Protein AF-A0A2T7NU16-F1 (afdb_monomer_lite)

Sequence (708 aa):
MSSKLFLSQDCEDGWYGNNCVETCGHCEGGNSTCDKINGSCPSCDGAFKPPLCKVNCDKGWYGHNCVETCGHCMGGNSSCDNINGSCPSCDGAFKPPLCKDNCDKGWYGHNCVERCGHCVGGNSTCDNINGSCLSCDGAFKPPLCKDSCEKGWYGDNCVETCGHCMGGNSSCDRINGSCPSCDGAFKPPLCKDKCDAGHYGKNCSLCGHCRQDTTCDPDNGTCLDGCSEGFKPGLCTECDARFYGENCDQTCGHCLVNTTCDPVNGTCPSGCSDGYRGNLCTEAMTSSSNKVPVGAIVGPVLAVIVAAVVVVIVFMWLRRRQREGGLPGLLRRKKESPQHEVTFSETMTNVSERRGNKPIVPVKPQTYPKAGDRQEVSDPHIYGNLREDAPTNSQLTSENTKSDDKNATTRKPLAIKAENKQIYENVDIKTSLSEKSGDSQPKKPSTKPNKEDIEVTDPTDEDEGNIYNTEDIYASYRSLGPSSILDDLQKSLLSSLASGKLGMEFADFRKDMQHPHEIGLKSENRNKNRFKALCAYDHSRVVLRRPKGDTNTDYINASYIKGCSREKAYIATQGPRSNTVDDLWWMVWQENATQIVMLTKLIEGGKDKCEEYWPSVGTTKTYGHVTVTALKADTRADFVVRHFVVQSKKGGDQRTVSQYHYLVWPDHGVPSTYSLVSFWRYVKARAQGAIPVVHCSLWIPSVKRLGN

Organism: Pomacea canaliculata (NCBI:txid400727)

Structure (mmCIF, N/CA/C/O backbone):
data_AF-A0A2T7NU16-F1
#
_entry.id   AF-A0A2T7NU16-F1
#
loop_
_atom_site.group_PDB
_atom_site.id
_atom_site.type_symbol
_atom_site.label_atom_id
_atom_site.label_alt_id
_atom_site.label_comp_id
_atom_site.label_asym_id
_atom_site.label_entity_id
_atom_site.label_seq_id
_atom_site.pdbx_PDB_ins_code
_atom_site.Cartn_x
_atom_site.Cartn_y
_atom_site.Cartn_z
_atom_site.occupancy
_atom_site.B_iso_or_equiv
_atom_site.auth_seq_id
_atom_site.auth_comp_id
_atom_site.auth_asym_id
_atom_site.auth_atom_id
_atom_site.pdbx_PDB_model_num
ATOM 1 N N . MET A 1 1 ? -47.214 47.736 72.300 1.00 39.28 1 MET A N 1
ATOM 2 C CA . MET A 1 1 ? -45.745 47.906 72.270 1.00 39.28 1 MET A CA 1
ATOM 3 C C . MET A 1 1 ? -45.119 46.551 72.579 1.00 39.28 1 MET A C 1
ATOM 5 O O . MET A 1 1 ? -45.502 45.974 73.582 1.00 39.28 1 MET A O 1
ATOM 9 N N . SER A 1 2 ? -44.258 45.965 71.747 1.00 38.94 2 SER A N 1
ATOM 10 C CA . SER A 1 2 ? -43.820 46.424 70.419 1.00 38.94 2 SER A CA 1
ATOM 11 C C . SER A 1 2 ? -43.463 45.241 69.522 1.00 38.94 2 SER A C 1
ATOM 13 O O . SER A 1 2 ? -42.609 44.437 69.882 1.00 38.94 2 SER A O 1
ATOM 15 N N . SER A 1 3 ? -44.044 45.194 68.323 1.00 38.34 3 SER A N 1
ATOM 16 C CA . SER A 1 3 ? -43.536 44.364 67.230 1.00 38.34 3 SER A CA 1
ATOM 17 C C . SER A 1 3 ? -42.247 45.007 66.717 1.00 38.34 3 SER A C 1
ATOM 19 O O . SER A 1 3 ? -42.298 45.937 65.914 1.00 38.34 3 SER A O 1
ATOM 21 N N . LYS A 1 4 ? -41.085 44.589 67.233 1.00 45.06 4 LYS A N 1
ATOM 22 C CA . LYS A 1 4 ? -39.804 45.039 66.676 1.00 45.06 4 LYS A CA 1
ATOM 23 C C . LYS A 1 4 ? -39.639 44.439 65.283 1.00 45.06 4 LYS A C 1
ATOM 25 O O . LYS A 1 4 ? -39.628 43.220 65.141 1.00 45.06 4 LYS A O 1
ATOM 30 N N . LEU A 1 5 ? -39.473 45.305 64.286 1.00 44.69 5 LEU A N 1
ATOM 31 C CA . LEU A 1 5 ? -38.928 44.909 62.996 1.00 44.69 5 LEU A CA 1
ATOM 32 C C . LEU A 1 5 ? -37.539 44.306 63.242 1.00 44.69 5 LEU A C 1
ATOM 34 O O . LEU A 1 5 ? -36.688 44.956 63.852 1.00 44.69 5 LEU A O 1
ATOM 38 N N . PHE A 1 6 ? -37.299 43.108 62.719 1.00 45.38 6 PHE A N 1
ATOM 39 C CA . PHE A 1 6 ? -35.978 42.811 62.186 1.00 45.38 6 PHE A CA 1
ATOM 40 C C . PHE A 1 6 ? -35.937 43.459 60.805 1.00 45.38 6 PHE A C 1
ATOM 42 O O . PHE A 1 6 ? -36.721 43.085 59.934 1.00 45.38 6 PHE A O 1
ATOM 49 N N . LEU A 1 7 ? -35.078 44.462 60.622 1.00 46.50 7 LEU A N 1
ATOM 50 C CA . LEU A 1 7 ? -34.711 44.877 59.274 1.00 46.50 7 LEU A CA 1
ATOM 51 C C . LEU A 1 7 ? -33.885 43.736 58.674 1.00 46.50 7 LEU A C 1
ATOM 53 O O . LEU A 1 7 ? -32.934 43.274 59.306 1.00 46.50 7 LEU A O 1
ATOM 57 N N . SER A 1 8 ? -34.220 43.312 57.458 1.00 50.41 8 SER A N 1
ATOM 58 C CA . SER A 1 8 ? -33.230 42.701 56.579 1.00 50.41 8 SER A CA 1
ATOM 59 C C . SER A 1 8 ? -32.193 43.779 56.277 1.00 50.41 8 SER A C 1
ATOM 61 O O . SER A 1 8 ? -32.482 44.748 55.578 1.00 50.41 8 SER A O 1
ATOM 63 N N . GLN A 1 9 ? -31.017 43.670 56.891 1.00 59.19 9 GLN A N 1
ATOM 64 C CA . GLN A 1 9 ? -29.901 44.545 56.568 1.00 59.19 9 GLN A CA 1
ATOM 65 C C . GLN A 1 9 ? -29.270 44.013 55.282 1.00 59.19 9 GLN A C 1
ATOM 67 O O . GLN A 1 9 ? -28.435 43.112 55.326 1.00 59.19 9 GLN A O 1
ATOM 72 N N . ASP A 1 10 ? -29.748 44.521 54.145 1.00 70.00 10 ASP A N 1
ATOM 73 C CA . ASP A 1 10 ? -29.241 44.144 52.827 1.00 70.00 10 ASP A CA 1
ATOM 74 C C . ASP A 1 10 ? -27.734 44.422 52.741 1.00 70.00 10 ASP A C 1
ATOM 76 O O . ASP A 1 10 ? -27.248 45.458 53.200 1.00 70.00 10 ASP A O 1
ATOM 80 N N . CYS A 1 11 ? -26.986 43.474 52.178 1.00 79.56 11 CYS A N 1
ATOM 81 C CA . CYS A 1 11 ? -25.530 43.543 52.168 1.00 79.56 11 CYS A CA 1
ATOM 82 C C . CYS A 1 11 ? -25.006 44.676 51.276 1.00 79.56 11 CYS A C 1
ATOM 84 O O . CYS A 1 11 ? -25.507 44.906 50.172 1.00 79.56 11 CYS A O 1
ATOM 86 N N . GLU A 1 12 ? -23.948 45.350 51.732 1.00 85.94 12 GLU A N 1
ATOM 87 C CA . GLU A 1 12 ? -23.259 46.394 50.967 1.00 85.94 12 GLU A CA 1
ATOM 88 C C . GLU A 1 12 ? -22.682 45.854 49.642 1.00 85.94 12 GLU A C 1
ATOM 90 O O . GLU A 1 12 ? -22.595 44.645 49.406 1.00 85.94 12 GLU A O 1
ATOM 95 N N . ASP A 1 13 ? -22.332 46.748 48.718 1.00 87.38 13 ASP A N 1
ATOM 96 C CA . ASP A 1 13 ? -21.844 46.349 47.396 1.00 87.38 13 ASP A CA 1
ATOM 97 C C . ASP A 1 13 ? -20.502 45.615 47.484 1.00 87.38 13 ASP A C 1
ATOM 99 O O . ASP A 1 13 ? -19.507 46.124 47.999 1.00 87.38 13 ASP A O 1
ATOM 103 N N . GLY A 1 14 ? -20.486 44.392 46.949 1.00 83.75 14 GLY A N 1
ATOM 104 C CA . GLY A 1 14 ? -19.368 43.462 47.064 1.00 83.75 14 GLY A CA 1
ATOM 105 C C . GLY A 1 14 ? -19.526 42.391 48.144 1.00 83.75 14 GLY A C 1
ATOM 106 O O . GLY A 1 14 ? -18.602 41.595 48.284 1.00 83.75 14 GLY A O 1
ATOM 107 N N . TRP A 1 15 ? -20.657 42.320 48.861 1.00 88.81 15 TRP A N 1
ATOM 108 C CA . TRP A 1 15 ? -20.907 41.323 49.914 1.00 88.81 15 TRP A CA 1
ATOM 109 C C . TRP A 1 15 ? -22.265 40.616 49.771 1.00 88.81 15 TRP A C 1
ATOM 111 O O . TRP A 1 15 ? -23.229 41.203 49.276 1.00 88.81 15 TRP A O 1
ATOM 121 N N . TYR A 1 16 ? -22.356 39.365 50.240 1.00 90.00 16 TYR A N 1
ATOM 122 C CA . TYR A 1 16 ? -23.588 38.566 50.232 1.00 90.00 16 TYR A CA 1
ATOM 123 C C . TYR A 1 16 ? -23.723 37.583 51.414 1.00 90.00 16 TYR A C 1
ATOM 125 O O . TYR A 1 16 ? -22.793 37.344 52.194 1.00 90.00 16 TYR A O 1
ATOM 133 N N . GLY A 1 17 ? -24.910 36.978 51.518 1.00 85.44 17 GLY A N 1
ATOM 134 C CA . GLY A 1 17 ? -25.239 35.889 52.439 1.00 85.44 17 GLY A CA 1
ATOM 135 C C . GLY A 1 17 ? -25.759 36.361 53.799 1.00 85.44 17 GLY A C 1
ATOM 136 O O . GLY A 1 17 ? -25.685 37.535 54.141 1.00 85.44 17 GLY A O 1
ATOM 137 N N . ASN A 1 18 ? -26.255 35.423 54.614 1.00 80.75 18 ASN A N 1
ATOM 138 C CA . ASN A 1 18 ? -27.030 35.691 55.844 1.00 80.75 18 ASN A CA 1
ATOM 139 C C . ASN A 1 18 ? -26.353 36.564 56.930 1.00 80.75 18 ASN A C 1
ATOM 141 O O . ASN A 1 18 ? -27.013 36.904 57.905 1.00 80.75 18 ASN A O 1
ATOM 145 N N . ASN A 1 19 ? -25.062 36.890 56.802 1.00 82.94 19 ASN A N 1
ATOM 146 C CA . ASN A 1 19 ? -24.341 37.837 57.668 1.00 82.94 19 ASN A CA 1
ATOM 147 C C . ASN A 1 19 ? -23.421 38.795 56.873 1.00 82.94 19 ASN A C 1
ATOM 149 O O . ASN A 1 19 ? -22.544 39.414 57.467 1.00 82.94 19 ASN A O 1
ATOM 153 N N . CYS A 1 20 ? -23.561 38.877 55.543 1.00 85.31 20 CYS A N 1
ATOM 154 C CA . CYS A 1 20 ? -22.734 39.710 54.658 1.00 85.31 20 CYS A CA 1
ATOM 155 C C . CYS A 1 20 ? -21.211 39.479 54.774 1.00 85.31 20 CYS A C 1
ATOM 157 O O . CYS A 1 20 ? -20.425 40.408 54.616 1.00 85.31 20 CYS A O 1
ATOM 159 N N . VAL A 1 21 ? -20.789 38.242 55.069 1.00 86.88 21 VAL A N 1
ATOM 160 C CA . VAL A 1 21 ? -19.371 37.865 55.263 1.00 86.88 21 VAL A CA 1
ATOM 161 C C . VAL A 1 21 ? -18.702 37.294 54.011 1.00 86.88 21 VAL A C 1
ATOM 163 O O . VAL A 1 21 ? -17.478 37.214 53.958 1.00 86.88 21 VAL A O 1
ATOM 166 N N . GLU A 1 22 ? -19.482 36.888 53.008 1.00 88.12 22 GLU A N 1
ATOM 167 C CA . GLU A 1 22 ? -18.955 36.398 51.736 1.00 88.12 22 GLU A CA 1
ATOM 168 C C . GLU A 1 22 ? -18.777 37.565 50.768 1.00 88.12 22 GLU A C 1
ATOM 170 O O . GLU A 1 22 ? -19.730 38.295 50.500 1.00 88.12 22 GLU A O 1
ATOM 175 N N . THR A 1 23 ? -17.581 37.728 50.201 1.00 90.81 23 THR A N 1
ATOM 176 C CA . THR A 1 23 ? -17.355 38.706 49.129 1.00 90.81 23 THR A CA 1
ATOM 177 C C . THR A 1 23 ? -17.947 38.219 47.810 1.00 90.81 23 THR A C 1
ATOM 179 O O . THR A 1 23 ? -17.937 37.023 47.528 1.00 90.81 23 THR A O 1
ATOM 182 N N . CYS A 1 24 ? -18.435 39.125 46.971 1.00 89.81 24 CYS A N 1
ATOM 183 C CA . CYS A 1 24 ? -18.860 38.833 45.602 1.00 89.81 24 CYS A CA 1
ATOM 184 C C . CYS A 1 24 ? -17.664 38.526 44.682 1.00 89.81 24 CYS A C 1
ATOM 186 O O . CYS A 1 24 ? -16.534 38.930 44.959 1.00 89.81 24 CYS A O 1
ATOM 188 N N . GLY A 1 25 ? -17.908 37.795 43.590 1.00 88.00 25 GLY A N 1
ATOM 189 C CA . GLY A 1 25 ? -16.918 37.606 42.527 1.00 88.00 25 GLY A CA 1
ATOM 190 C C . GLY A 1 25 ? -16.922 38.736 41.496 1.00 88.00 25 GLY A C 1
ATOM 191 O O . GLY A 1 25 ? -17.558 39.773 41.681 1.00 88.00 25 GLY A O 1
ATOM 192 N N . HIS A 1 26 ? -16.228 38.511 40.379 1.00 88.94 26 HIS A N 1
ATOM 193 C CA . HIS A 1 26 ? -16.108 39.464 39.273 1.00 88.94 26 HIS A CA 1
ATOM 194 C C . HIS A 1 26 ? -17.390 39.484 38.424 1.00 88.94 26 HIS A C 1
ATOM 196 O O . HIS A 1 26 ? -17.428 38.951 37.316 1.00 88.94 26 HIS A O 1
ATOM 202 N N . CYS A 1 27 ? -18.466 40.053 38.969 1.00 88.69 27 CYS A N 1
ATOM 203 C CA . CYS A 1 27 ? -19.704 40.268 38.226 1.00 88.69 27 CYS A CA 1
ATOM 204 C C . CYS A 1 27 ? -19.500 41.316 37.127 1.00 88.69 27 CYS A C 1
ATOM 206 O O . CYS A 1 27 ? -18.918 42.374 37.370 1.00 88.69 27 CYS A O 1
ATOM 208 N N . GLU A 1 28 ? -20.055 41.067 35.944 1.00 85.00 28 GLU A N 1
ATOM 209 C CA . GLU A 1 28 ? -20.203 42.095 34.915 1.00 85.00 28 GLU A CA 1
ATOM 210 C C . GLU A 1 28 ? -21.093 43.231 35.452 1.00 85.00 28 GLU A C 1
ATOM 212 O O . GLU A 1 28 ? -22.105 42.977 36.102 1.00 85.00 28 GLU A O 1
ATOM 217 N N . GLY A 1 29 ? -20.680 44.489 35.261 1.00 82.12 29 GLY A N 1
ATOM 218 C CA . GLY A 1 29 ? -21.290 45.646 35.937 1.00 82.12 29 GLY A CA 1
ATOM 219 C C . GLY A 1 29 ? -20.801 45.888 37.377 1.00 82.12 29 GLY A C 1
ATOM 220 O O . GLY A 1 29 ? -21.136 46.911 37.972 1.00 82.12 29 GLY A O 1
ATOM 221 N N . GLY A 1 30 ? -19.967 45.003 37.931 1.00 82.75 30 GLY A N 1
ATOM 222 C CA . GLY A 1 30 ? -19.287 45.180 39.215 1.00 82.75 30 GLY A CA 1
ATOM 223 C C . GLY A 1 30 ? -20.115 44.830 40.458 1.00 82.75 30 GLY A C 1
ATOM 224 O O . GLY A 1 30 ? -21.185 44.223 40.391 1.00 82.75 30 GLY A O 1
ATOM 225 N N . ASN A 1 31 ? -19.580 45.223 41.618 1.00 83.31 31 ASN A N 1
ATOM 226 C CA . ASN A 1 31 ? -19.977 44.802 42.971 1.00 83.31 31 ASN A CA 1
ATOM 227 C C . ASN A 1 31 ? -21.466 44.960 43.351 1.00 83.31 31 ASN A C 1
ATOM 229 O O . ASN A 1 31 ? -21.928 44.280 44.270 1.00 83.31 31 ASN A O 1
ATOM 233 N N . SER A 1 32 ? -22.205 45.841 42.677 1.00 82.81 32 SER A N 1
ATOM 234 C CA . SER A 1 32 ? -23.643 46.075 42.874 1.00 82.81 32 SER A CA 1
ATOM 235 C C . SER A 1 32 ? -24.542 45.084 42.122 1.00 82.81 32 SER A C 1
ATOM 237 O O . SER A 1 32 ? -25.715 44.939 42.457 1.00 82.81 32 SER A O 1
ATOM 239 N N . THR A 1 33 ? -23.998 44.373 41.129 1.00 85.75 33 THR A N 1
ATOM 240 C CA . THR A 1 33 ? -24.737 43.443 40.248 1.00 85.75 33 THR A CA 1
ATOM 241 C C . THR A 1 33 ? -24.805 42.015 40.825 1.00 85.75 33 THR A C 1
ATOM 243 O O . THR A 1 33 ? -25.446 41.127 40.270 1.00 85.75 33 THR A O 1
ATOM 246 N N . CYS A 1 34 ? -24.148 41.796 41.964 1.00 87.94 34 CYS A N 1
ATOM 247 C CA . CYS A 1 34 ? -24.109 40.549 42.722 1.00 87.94 34 CYS A CA 1
ATOM 248 C C . CYS A 1 34 ? -25.393 40.321 43.540 1.00 87.94 34 CYS A C 1
ATOM 250 O O . CYS A 1 34 ? -25.827 41.203 44.285 1.00 87.94 34 CYS A O 1
ATOM 252 N N . ASP A 1 35 ? -25.966 39.117 43.468 1.00 89.19 35 ASP A N 1
ATOM 253 C CA . ASP A 1 35 ? -27.093 38.701 44.307 1.00 89.19 35 ASP A CA 1
ATOM 254 C C . ASP A 1 35 ? -26.702 38.704 45.800 1.00 89.19 35 ASP A C 1
ATOM 256 O O . ASP A 1 35 ? -25.844 37.940 46.243 1.00 89.19 35 ASP A O 1
ATOM 260 N N . LYS A 1 36 ? -27.367 39.549 46.596 1.00 87.25 36 LYS A N 1
ATOM 261 C CA . LYS A 1 36 ? -27.067 39.760 48.025 1.00 87.25 36 LYS A CA 1
ATOM 262 C C . LYS A 1 36 ? -27.348 38.545 48.918 1.00 87.25 36 LYS A C 1
ATOM 264 O O . LYS A 1 36 ? -26.870 38.501 50.050 1.00 87.25 36 LYS A O 1
ATOM 269 N N . ILE A 1 37 ? -28.113 37.563 48.446 1.00 85.06 37 ILE A N 1
ATOM 270 C CA . ILE A 1 37 ? -28.526 36.381 49.213 1.00 85.06 37 ILE A CA 1
ATOM 271 C C . ILE A 1 37 ? -27.597 35.200 48.912 1.00 85.06 37 ILE A C 1
ATOM 273 O O . ILE A 1 37 ? -27.141 34.529 49.839 1.00 85.06 37 ILE A O 1
ATOM 277 N N . ASN A 1 38 ? -27.313 34.937 47.633 1.00 87.50 38 ASN A N 1
ATOM 278 C CA . ASN A 1 38 ? -26.587 33.740 47.187 1.00 87.50 38 ASN A CA 1
ATOM 279 C C . ASN A 1 38 ? -25.243 34.012 46.482 1.00 87.50 38 ASN A C 1
ATOM 281 O O . ASN A 1 38 ? -24.486 33.065 46.265 1.00 87.50 38 ASN A O 1
ATOM 285 N N . GLY A 1 39 ? -24.924 35.269 46.161 1.00 87.19 39 GLY A N 1
ATOM 286 C CA . GLY A 1 39 ? -23.639 35.672 45.584 1.00 87.19 39 GLY A CA 1
ATOM 287 C C . GLY A 1 39 ? -23.481 35.443 44.085 1.00 87.19 39 GLY A C 1
ATOM 288 O O . GLY A 1 39 ? -22.377 35.609 43.564 1.00 87.19 39 GLY A O 1
ATOM 289 N N . SER A 1 40 ? -24.543 35.032 43.390 1.00 90.69 40 SER A N 1
ATOM 290 C CA . SER A 1 40 ? -24.506 34.833 41.941 1.00 90.69 40 SER A CA 1
ATOM 291 C C . SER A 1 40 ? -24.467 36.164 41.201 1.00 90.69 40 SER A C 1
ATOM 293 O O . SER A 1 40 ? -25.216 37.091 41.510 1.00 90.69 40 SER A O 1
ATOM 295 N N . CYS A 1 41 ? -23.641 36.225 40.168 1.00 89.62 41 CYS A N 1
ATOM 296 C CA . CYS A 1 41 ? -23.695 37.256 39.149 1.00 89.62 41 CYS A CA 1
ATOM 297 C C . CYS A 1 41 ? -24.606 36.777 37.999 1.00 89.62 41 CYS A C 1
ATOM 299 O O . CYS A 1 41 ? -24.553 35.598 37.638 1.00 89.62 41 CYS A O 1
ATOM 301 N N . PRO A 1 42 ? -25.387 37.661 37.352 1.00 86.69 42 PRO A N 1
ATOM 302 C CA . PRO A 1 42 ? -26.080 37.346 36.098 1.00 86.69 42 PRO A CA 1
ATOM 303 C C . PRO A 1 42 ? -25.120 36.982 34.952 1.00 86.69 42 PRO A C 1
ATOM 305 O O . PRO A 1 42 ? -25.496 36.251 34.040 1.00 86.69 42 PRO A O 1
ATOM 308 N N . SER A 1 43 ? -23.896 37.515 35.003 1.00 85.50 43 SER A N 1
ATOM 309 C CA . SER A 1 43 ? -22.808 37.307 34.047 1.00 85.50 43 SER A CA 1
ATOM 310 C C . SER A 1 43 ? -21.469 37.653 34.713 1.00 85.50 43 SER A C 1
ATOM 312 O O . SER A 1 43 ? -21.428 38.504 35.609 1.00 85.50 43 SER A O 1
ATOM 314 N N . CYS A 1 44 ? -20.384 36.997 34.303 1.00 87.25 44 CYS A N 1
ATOM 315 C CA . CYS A 1 44 ? -19.029 37.269 34.777 1.00 87.25 44 CYS A CA 1
ATOM 316 C C . CYS A 1 44 ? -18.287 38.241 33.856 1.00 87.25 44 CYS A C 1
ATOM 318 O O . CYS A 1 44 ? -18.257 38.045 32.642 1.00 87.25 44 CYS A O 1
ATOM 320 N N . ASP A 1 45 ? -17.605 39.223 34.444 1.00 82.88 45 ASP A N 1
ATOM 321 C CA . ASP A 1 45 ? -16.585 39.989 33.730 1.00 82.88 45 ASP A CA 1
ATOM 322 C C . ASP A 1 45 ? -15.365 39.094 33.440 1.00 82.88 45 ASP A C 1
ATOM 324 O O . ASP A 1 45 ? -15.016 38.212 34.230 1.00 82.88 45 ASP A O 1
ATOM 328 N N . GLY A 1 46 ? -14.709 39.320 32.302 1.00 80.12 46 GLY A N 1
ATOM 329 C CA . GLY A 1 46 ? -13.486 38.630 31.897 1.00 80.12 46 GLY A CA 1
ATOM 330 C C . GLY A 1 46 ? -13.524 37.096 32.002 1.00 80.12 46 GLY A C 1
ATOM 331 O O . GLY A 1 46 ? -14.457 36.432 31.556 1.00 80.12 46 GLY A O 1
ATOM 332 N N . ALA A 1 47 ? -12.447 36.537 32.558 1.00 83.25 47 ALA A N 1
ATOM 333 C CA . ALA A 1 47 ? -12.097 35.114 32.527 1.00 83.25 47 ALA A CA 1
ATOM 334 C C . ALA A 1 47 ? -12.648 34.288 33.704 1.00 83.25 47 ALA A C 1
ATOM 336 O O . ALA A 1 47 ? -11.945 33.405 34.211 1.00 83.25 47 ALA A O 1
ATOM 337 N N . PHE A 1 48 ? -13.847 34.603 34.200 1.00 87.44 48 PHE A N 1
ATOM 338 C CA . PHE A 1 48 ? -14.402 33.999 35.415 1.00 87.44 48 PHE A CA 1
ATOM 339 C C . PHE A 1 48 ? -15.640 33.134 35.151 1.00 87.44 48 PHE A C 1
ATOM 341 O O . PHE A 1 48 ? -16.416 33.358 34.223 1.00 87.44 48 PHE A O 1
ATOM 348 N N . LYS A 1 49 ? -15.804 32.104 35.987 1.00 86.44 49 LYS A N 1
ATOM 349 C CA . LYS A 1 49 ? -16.778 31.025 35.812 1.00 86.44 49 LYS A CA 1
ATOM 350 C C . LYS A 1 49 ? -18.099 31.295 36.561 1.00 86.44 49 LYS A C 1
ATOM 352 O O . LYS A 1 49 ? -18.065 31.513 37.780 1.00 86.44 49 LYS A O 1
ATOM 357 N N . PRO A 1 50 ? -19.263 31.210 35.886 1.00 86.94 50 PRO A N 1
ATOM 358 C CA . PRO A 1 50 ? -20.577 31.292 36.528 1.00 86.94 50 PRO A CA 1
ATOM 359 C C . PRO A 1 50 ? -20.839 30.181 37.564 1.00 86.94 50 PRO A C 1
ATOM 361 O O . PRO A 1 50 ? -20.245 29.102 37.477 1.00 86.94 50 PRO A O 1
ATOM 364 N N . PRO A 1 51 ? -21.766 30.388 38.521 1.00 88.00 51 PRO A N 1
ATOM 365 C CA . PRO A 1 51 ? -22.560 31.606 38.721 1.00 88.00 51 PRO A CA 1
ATOM 366 C C . PRO A 1 51 ? -21.880 32.652 39.620 1.00 88.00 51 PRO A C 1
ATOM 368 O O . PRO A 1 51 ? -22.278 33.806 39.601 1.00 88.00 51 PRO A O 1
ATOM 371 N N . LEU A 1 52 ? -20.866 32.277 40.411 1.00 88.75 52 LEU A N 1
ATOM 372 C CA . LEU A 1 52 ? -20.292 33.156 41.445 1.00 88.75 52 LEU A CA 1
ATOM 373 C C . LEU A 1 52 ? -19.140 34.051 40.958 1.00 88.75 52 LEU A C 1
ATOM 375 O O . LEU A 1 52 ? -18.708 34.923 41.703 1.00 88.75 52 LEU A O 1
ATOM 379 N N . CYS A 1 53 ? -18.567 33.798 39.775 1.00 89.75 53 CYS A N 1
ATOM 380 C CA . CYS A 1 53 ? -17.450 34.565 39.194 1.00 89.75 53 CYS A CA 1
ATOM 381 C C . CYS A 1 53 ? -16.210 34.717 40.114 1.00 89.75 53 CYS A C 1
ATOM 383 O O . CYS A 1 53 ? -15.425 35.660 39.993 1.00 89.75 53 CYS A O 1
ATOM 385 N N . LYS A 1 54 ? -16.029 33.770 41.049 1.00 87.44 54 LYS A N 1
ATOM 386 C CA . LYS A 1 54 ? -14.903 33.689 42.005 1.00 87.44 54 LYS A CA 1
ATOM 387 C C . LYS A 1 54 ? -13.706 32.878 41.491 1.00 87.44 54 LYS A C 1
ATOM 389 O O . LYS A 1 54 ? -12.629 32.955 42.071 1.00 87.44 54 LYS A O 1
ATOM 394 N N . VAL A 1 55 ? -13.894 32.067 40.449 1.00 87.88 55 VAL A N 1
ATOM 395 C CA . VAL A 1 55 ? -12.899 31.106 39.942 1.00 87.88 55 VAL A CA 1
ATOM 396 C C . VAL A 1 55 ? -12.661 31.371 38.462 1.00 87.88 55 VAL A C 1
ATOM 398 O O . VAL A 1 55 ? -13.622 31.595 37.728 1.00 87.88 55 VAL A O 1
ATOM 401 N N . ASN A 1 56 ? -11.401 31.358 38.028 1.00 86.50 56 ASN A N 1
ATOM 402 C CA . ASN A 1 56 ? -11.043 31.510 36.619 1.00 86.50 56 ASN A CA 1
ATOM 403 C C . ASN A 1 56 ? -11.527 30.329 35.755 1.00 86.50 56 ASN A C 1
ATOM 405 O O . ASN A 1 56 ? -11.864 29.262 36.272 1.00 86.50 56 ASN A O 1
ATOM 409 N N . CYS A 1 57 ? -11.505 30.500 34.434 1.00 88.19 57 CYS A N 1
ATOM 410 C CA . CYS A 1 57 ? -11.804 29.431 33.483 1.00 88.19 57 CYS A CA 1
ATOM 411 C C . CYS A 1 57 ? -10.924 28.183 33.674 1.00 88.19 57 CYS A C 1
ATOM 413 O O . CYS A 1 57 ? -9.720 28.275 33.934 1.00 88.19 57 CYS A O 1
ATOM 415 N N . ASP A 1 58 ? -11.537 27.007 33.509 1.00 88.44 58 ASP A N 1
ATOM 416 C CA . ASP A 1 58 ? -10.833 25.724 33.516 1.00 88.44 58 ASP A CA 1
ATOM 417 C C . ASP A 1 58 ? -9.854 25.630 32.334 1.00 88.44 58 ASP A C 1
ATOM 419 O O . ASP A 1 58 ? -10.081 26.197 31.266 1.00 88.44 58 ASP A O 1
ATOM 423 N N . LYS A 1 59 ? -8.766 24.866 32.490 1.00 86.44 59 LYS A N 1
ATOM 424 C CA . LYS A 1 59 ? -7.721 24.726 31.458 1.00 86.44 59 LYS A CA 1
ATOM 425 C C . LYS A 1 59 ? -8.304 24.287 30.107 1.00 86.44 59 LYS A C 1
ATOM 427 O O . LYS A 1 59 ? -8.872 23.201 29.996 1.00 86.44 59 LYS A O 1
ATOM 432 N N . GLY A 1 60 ? -8.095 25.104 29.076 1.00 85.00 60 GLY A N 1
ATOM 433 C CA . GLY A 1 60 ? -8.655 24.910 27.736 1.00 85.00 60 GLY A CA 1
ATOM 434 C C . GLY A 1 60 ? -9.915 25.722 27.438 1.00 85.00 60 GLY A C 1
ATOM 435 O O . GLY A 1 60 ? -10.416 25.617 26.321 1.00 85.00 60 GLY A O 1
ATOM 436 N N . TRP A 1 61 ? -10.393 26.526 28.387 1.00 89.06 61 TRP A N 1
ATOM 437 C CA . TRP A 1 61 ? -11.492 27.474 28.218 1.00 89.06 61 TRP A CA 1
ATOM 438 C C . TRP A 1 61 ? -11.011 28.900 28.494 1.00 89.06 61 TRP A C 1
ATOM 440 O O . TRP A 1 61 ? -10.128 29.106 29.331 1.00 89.06 61 TRP A O 1
ATOM 450 N N . TYR A 1 62 ? -11.589 29.877 27.802 1.00 89.69 62 TYR A N 1
ATOM 451 C CA . TYR A 1 62 ? -11.246 31.288 27.945 1.00 89.69 62 TYR A CA 1
ATOM 452 C C . TYR A 1 62 ? -12.450 32.214 27.736 1.00 89.69 62 TYR A C 1
ATOM 454 O O . TYR A 1 62 ? -13.533 31.784 27.327 1.00 89.69 62 TYR A O 1
ATOM 462 N N . GLY A 1 63 ? -12.230 33.504 27.991 1.00 84.94 63 GLY A N 1
ATOM 463 C CA . GLY A 1 63 ? -13.161 34.571 27.641 1.00 84.94 63 GLY A CA 1
ATOM 464 C C . GLY A 1 63 ? -14.389 34.660 28.546 1.00 84.94 63 GLY A C 1
ATOM 465 O O . GLY A 1 63 ? -14.485 33.999 29.581 1.00 84.94 63 GLY A O 1
ATOM 466 N N . HIS A 1 64 ? -15.324 35.515 28.130 1.00 85.06 64 HIS A N 1
ATOM 467 C CA . HIS A 1 64 ? -16.543 35.861 28.866 1.00 85.06 64 HIS A CA 1
ATOM 468 C C . HIS A 1 64 ? -17.340 34.616 29.269 1.00 85.06 64 HIS A C 1
ATOM 470 O O . HIS A 1 64 ? -17.627 33.755 28.435 1.00 85.06 64 HIS A O 1
ATOM 476 N N . ASN A 1 65 ? -17.660 34.502 30.561 1.00 84.44 65 ASN A N 1
ATOM 477 C CA . ASN A 1 65 ? -18.327 33.339 31.164 1.00 84.44 65 ASN A CA 1
ATOM 478 C C . ASN A 1 65 ? -17.664 31.968 30.868 1.00 84.44 65 ASN A C 1
ATOM 480 O O . ASN A 1 65 ? -18.282 30.924 31.091 1.00 84.44 65 ASN A O 1
ATOM 484 N N . CYS A 1 66 ? -16.410 31.954 30.398 1.00 86.62 66 CYS A N 1
ATOM 485 C CA . CYS A 1 66 ? -15.638 30.770 30.015 1.00 86.62 66 CYS A CA 1
ATOM 486 C C . CYS A 1 66 ? -16.273 29.900 28.913 1.00 86.62 66 CYS A C 1
ATOM 488 O O . CYS A 1 66 ? -16.140 28.676 28.950 1.00 86.62 66 CYS A O 1
ATOM 490 N N . VAL A 1 67 ? -16.979 30.504 27.948 1.00 87.81 67 VAL A N 1
ATOM 491 C CA . VAL A 1 67 ? -17.690 29.755 26.888 1.00 87.81 67 VAL A CA 1
ATOM 492 C C . VAL A 1 67 ? -16.821 29.382 25.682 1.00 87.81 67 VAL A C 1
ATOM 494 O O . VAL A 1 67 ? -17.170 28.459 24.947 1.00 87.81 67 VAL A O 1
ATOM 497 N N . GLU A 1 68 ? -15.693 30.064 25.469 1.00 88.25 68 GLU A N 1
ATOM 498 C CA . GLU A 1 68 ? -14.799 29.810 24.335 1.00 88.25 68 GLU A CA 1
ATOM 499 C C . GLU A 1 68 ? -13.766 28.727 24.659 1.00 88.25 68 GLU A C 1
ATOM 501 O O . GLU A 1 68 ? -13.124 28.754 25.707 1.00 88.25 68 GLU A O 1
ATOM 506 N N . THR A 1 69 ? -13.541 27.792 23.733 1.00 91.19 69 THR A N 1
ATOM 507 C CA . THR A 1 69 ? -12.478 26.781 23.858 1.00 91.19 69 THR A CA 1
ATOM 508 C C . THR A 1 69 ? -11.184 27.256 23.207 1.00 91.19 69 THR A C 1
ATOM 510 O O . THR A 1 69 ? -11.205 27.758 22.081 1.00 91.19 69 THR A O 1
ATOM 513 N N . CYS A 1 70 ? -10.051 27.034 23.866 1.00 90.56 70 CYS A N 1
ATOM 514 C CA . CYS A 1 70 ? -8.713 27.281 23.327 1.00 90.56 70 CYS A CA 1
ATOM 515 C C . CYS A 1 70 ? -8.431 26.475 22.048 1.00 90.56 70 CYS A C 1
ATOM 517 O O . CYS A 1 70 ? -8.916 25.352 21.900 1.00 90.56 70 CYS A O 1
ATOM 519 N N . GLY A 1 71 ? -7.627 27.039 21.141 1.00 88.94 71 GLY A N 1
ATOM 520 C CA . GLY A 1 71 ? -7.170 26.349 19.933 1.00 88.94 71 GLY A CA 1
ATOM 521 C C . GLY A 1 71 ? -5.975 25.420 20.169 1.00 88.94 71 GLY A C 1
ATOM 522 O O . GLY A 1 71 ? -5.637 25.057 21.299 1.00 88.94 71 GLY A O 1
ATOM 523 N N . HIS A 1 72 ? -5.312 25.041 19.077 1.00 89.56 72 HIS A N 1
ATOM 524 C CA . HIS A 1 72 ? -4.194 24.097 19.052 1.00 89.56 72 HIS A CA 1
ATOM 525 C C . HIS A 1 72 ? -2.868 24.735 19.509 1.00 89.56 72 HIS A C 1
ATOM 527 O O . HIS A 1 72 ? -1.895 24.817 18.757 1.00 89.56 72 HIS A O 1
ATOM 533 N N . CYS A 1 73 ? -2.825 25.194 20.762 1.00 90.31 73 CYS A N 1
ATOM 534 C CA . CYS A 1 73 ? -1.601 25.688 21.384 1.00 90.31 73 CYS A CA 1
ATOM 535 C C . CYS A 1 73 ? -0.544 24.578 21.490 1.00 90.31 73 CYS A C 1
ATOM 537 O O . CYS A 1 73 ? -0.839 23.454 21.909 1.00 90.31 73 CYS A O 1
ATOM 539 N N . MET A 1 74 ? 0.714 24.917 21.219 1.00 83.19 74 MET A N 1
ATOM 540 C CA . MET A 1 74 ? 1.862 24.073 21.542 1.00 83.19 74 MET A CA 1
ATOM 541 C C . MET A 1 74 ? 1.920 23.842 23.064 1.00 83.19 74 MET A C 1
ATOM 543 O O . MET A 1 74 ? 1.775 24.776 23.848 1.00 83.19 74 MET A O 1
ATOM 547 N N . GLY A 1 75 ? 2.064 22.586 23.500 1.00 81.00 75 GLY A N 1
ATOM 548 C CA . GLY A 1 75 ? 1.890 22.205 24.914 1.00 81.00 75 GLY A CA 1
ATOM 549 C C . GLY A 1 75 ? 0.427 22.019 25.360 1.00 81.00 75 GLY A C 1
ATOM 550 O O . GLY A 1 75 ? 0.175 21.700 26.523 1.00 81.00 75 GLY A O 1
ATOM 551 N N . GLY A 1 76 ? -0.536 22.159 24.443 1.00 80.50 76 GLY A N 1
ATOM 552 C CA . GLY A 1 76 ? -1.954 21.860 24.643 1.00 80.50 76 GLY A CA 1
ATOM 553 C C . GLY A 1 76 ? -2.721 22.884 25.484 1.00 80.50 76 GLY A C 1
ATOM 554 O O . GLY A 1 76 ? -2.247 23.982 25.777 1.00 80.50 76 GLY A O 1
ATOM 555 N N . ASN A 1 77 ? -3.929 22.491 25.901 1.00 79.38 77 ASN A N 1
ATOM 556 C CA . ASN A 1 77 ? -4.946 23.319 26.569 1.00 79.38 77 ASN A CA 1
ATOM 557 C C . ASN A 1 77 ? -4.462 24.117 27.799 1.00 79.38 77 ASN A C 1
ATOM 559 O O . ASN A 1 77 ? -5.126 25.064 28.209 1.00 79.38 77 ASN A O 1
ATOM 563 N N . SER A 1 78 ? -3.337 23.741 28.413 1.00 77.94 78 SER A N 1
ATOM 564 C CA . SER A 1 78 ? -2.734 24.449 29.549 1.00 77.94 78 SER A CA 1
ATOM 565 C C . SER A 1 78 ? -1.790 25.599 29.185 1.00 77.94 78 SER A C 1
ATOM 567 O O . SER A 1 78 ? -1.368 26.300 30.099 1.00 77.94 78 SER A O 1
ATOM 569 N N . SER A 1 79 ? -1.439 25.787 27.907 1.00 83.38 79 SER A N 1
ATOM 570 C CA . SER A 1 79 ? -0.583 26.897 27.446 1.00 83.38 79 SER A CA 1
ATOM 571 C C . SER A 1 79 ? -1.365 28.108 26.916 1.00 83.38 79 SER A C 1
ATOM 573 O O . SER A 1 79 ? -0.754 29.099 26.531 1.00 83.38 79 SER A O 1
ATOM 575 N N . CYS A 1 80 ? -2.690 28.012 26.860 1.00 88.12 80 CYS A N 1
ATOM 576 C CA . CYS A 1 80 ? -3.602 29.047 26.384 1.00 88.12 80 CYS A CA 1
ATOM 577 C C . CYS A 1 80 ? -3.826 30.143 27.439 1.00 88.12 80 CYS A C 1
ATOM 579 O O . CYS A 1 80 ? -4.014 29.832 28.617 1.00 88.12 80 CYS A O 1
ATOM 581 N N . ASP A 1 81 ? -3.866 31.405 27.014 1.00 88.75 81 ASP A N 1
ATOM 582 C CA . ASP A 1 81 ? -4.322 32.531 27.834 1.00 88.75 81 ASP A CA 1
ATOM 583 C C . ASP A 1 81 ? -5.828 32.398 28.138 1.00 88.75 81 ASP A C 1
ATOM 585 O O . ASP A 1 81 ? -6.649 32.288 27.227 1.00 88.75 81 ASP A O 1
ATOM 589 N N . ASN A 1 82 ? -6.215 32.405 29.417 1.00 85.25 82 ASN A N 1
ATOM 590 C CA . ASN A 1 82 ? -7.608 32.187 29.826 1.00 85.25 82 ASN A CA 1
ATOM 591 C C . ASN A 1 82 ? -8.507 33.436 29.722 1.00 85.25 82 ASN A C 1
ATOM 593 O O . ASN A 1 82 ? -9.718 33.326 29.910 1.00 85.25 82 ASN A O 1
ATOM 597 N N . ILE A 1 83 ? -7.958 34.605 29.388 1.00 84.25 83 ILE A N 1
ATOM 598 C CA . ILE A 1 83 ? -8.706 35.845 29.150 1.00 84.25 83 ILE A CA 1
ATOM 599 C C . ILE A 1 83 ? -9.036 35.980 27.663 1.00 84.25 83 ILE A C 1
ATOM 601 O O . ILE A 1 83 ? -10.200 36.140 27.304 1.00 84.25 83 ILE A O 1
ATOM 605 N N . ASN A 1 84 ? -8.025 35.905 26.798 1.00 87.50 84 ASN A N 1
ATOM 606 C CA . ASN A 1 84 ? -8.145 36.215 25.369 1.00 87.50 84 ASN A CA 1
ATOM 607 C C . ASN A 1 84 ? -7.985 35.000 24.434 1.00 87.50 84 ASN A C 1
ATOM 609 O O . ASN A 1 84 ? -8.263 35.124 23.242 1.00 87.50 84 ASN A O 1
ATOM 613 N N . GLY A 1 85 ? -7.575 33.837 24.949 1.00 88.31 85 GLY A N 1
ATOM 614 C CA . GLY A 1 85 ? -7.466 32.595 24.179 1.00 88.31 85 GLY A CA 1
ATOM 615 C C . GLY A 1 85 ? -6.197 32.442 23.345 1.00 88.31 85 GLY A C 1
ATOM 616 O O . GLY A 1 85 ? -6.081 31.468 22.598 1.00 88.31 85 GLY A O 1
ATOM 617 N N . SER A 1 86 ? -5.258 33.388 23.429 1.00 92.06 86 SER A N 1
ATOM 618 C CA . SER A 1 86 ? -4.020 33.344 22.649 1.00 92.06 86 SER A CA 1
ATOM 619 C C . SER A 1 86 ? -3.088 32.235 23.125 1.00 92.06 86 SER A C 1
ATOM 621 O O . SER A 1 86 ? -2.915 31.996 24.322 1.00 92.06 86 SER A O 1
ATOM 623 N N . CYS A 1 87 ? -2.430 31.593 22.169 1.00 91.31 87 CYS A N 1
ATOM 624 C CA . CYS A 1 87 ? -1.360 30.641 22.405 1.00 91.31 87 CYS A CA 1
ATOM 625 C C . CYS A 1 87 ? 0.007 31.334 22.233 1.00 91.31 87 CYS A C 1
ATOM 627 O O . CYS A 1 87 ? 0.190 32.068 21.262 1.00 91.31 87 CYS A O 1
ATOM 629 N N . PRO A 1 88 ? 1.014 31.045 23.079 1.00 89.25 88 PRO A N 1
ATOM 630 C CA . PRO A 1 88 ? 2.395 31.493 22.866 1.00 89.25 88 PRO A CA 1
ATOM 631 C C . PRO A 1 88 ? 3.035 30.955 21.574 1.00 89.25 88 PRO A C 1
ATOM 633 O O . PRO A 1 88 ? 3.983 31.541 21.063 1.00 89.25 88 PRO A O 1
ATOM 636 N N . SER A 1 89 ? 2.544 29.817 21.074 1.00 88.19 89 SER A N 1
ATOM 637 C CA . SER A 1 89 ? 2.933 29.187 19.809 1.00 88.19 89 SER A CA 1
ATOM 638 C C . SER A 1 89 ? 1.856 28.175 19.398 1.00 88.19 89 SER A C 1
ATOM 640 O O . SER A 1 89 ? 1.232 27.556 20.267 1.00 88.19 89 SER A O 1
ATOM 642 N N . CYS A 1 90 ? 1.647 27.983 18.098 1.00 89.62 90 CYS A N 1
ATOM 643 C CA . CYS A 1 90 ? 0.740 26.987 17.538 1.00 89.62 90 CYS A CA 1
ATOM 644 C C . CYS A 1 90 ? 1.441 25.659 17.240 1.00 89.62 90 CYS A C 1
ATOM 646 O O . CYS A 1 90 ? 2.567 25.618 16.734 1.00 89.62 90 CYS A O 1
ATOM 648 N N . ASP A 1 91 ? 0.743 24.559 17.509 1.00 83.50 91 ASP A N 1
ATOM 649 C CA . ASP A 1 91 ? 1.153 23.236 17.051 1.00 83.50 91 ASP A CA 1
ATOM 650 C C . ASP A 1 91 ? 0.782 23.014 15.570 1.00 83.50 91 ASP A C 1
ATOM 652 O O . ASP A 1 91 ? -0.159 23.622 15.057 1.00 83.50 91 ASP A O 1
ATOM 656 N N . GLY A 1 92 ? 1.518 22.131 14.892 1.00 81.44 92 GLY A N 1
ATOM 657 C CA . GLY A 1 92 ? 1.253 21.679 13.523 1.00 81.44 92 GLY A CA 1
ATOM 658 C C . GLY A 1 92 ? 0.851 22.782 12.535 1.00 81.44 92 GLY A C 1
ATOM 659 O O . GLY A 1 92 ? 1.590 23.733 12.321 1.00 81.44 92 GLY A O 1
ATOM 660 N N . ALA A 1 93 ? -0.323 22.614 11.921 1.00 82.38 93 ALA A N 1
ATOM 661 C CA . ALA A 1 93 ? -0.832 23.406 10.800 1.00 82.38 93 ALA A CA 1
ATOM 662 C C . ALA A 1 93 ? -1.667 24.644 11.184 1.00 82.38 93 ALA A C 1
ATOM 664 O O . ALA A 1 93 ? -2.478 25.090 10.368 1.00 82.38 93 ALA A O 1
ATOM 665 N N . PHE A 1 94 ? -1.550 25.168 12.406 1.00 90.12 94 PHE A N 1
ATOM 666 C CA . PHE A 1 94 ? -2.420 26.244 12.901 1.00 90.12 94 PHE A CA 1
ATOM 667 C C . PHE A 1 94 ? -1.703 27.598 12.975 1.00 90.12 94 PHE A C 1
ATOM 669 O O . PHE A 1 94 ? -0.515 27.663 13.303 1.00 90.12 94 PHE A O 1
ATOM 676 N N . LYS A 1 95 ? -2.426 28.692 12.686 1.00 89.62 95 LYS A N 1
ATOM 677 C CA . LYS A 1 95 ? -1.861 30.054 12.659 1.00 89.62 95 LYS A CA 1
ATOM 678 C C . LYS A 1 95 ? -2.147 30.876 13.933 1.00 89.62 95 LYS A C 1
ATOM 680 O O . LYS A 1 95 ? -3.229 30.744 14.519 1.00 89.62 95 LYS A O 1
ATOM 685 N N . PRO A 1 96 ? -1.206 31.738 14.377 1.00 90.62 96 PRO A N 1
ATOM 686 C CA . PRO A 1 96 ? -1.402 32.627 15.526 1.00 90.62 96 PRO A CA 1
ATOM 687 C C . PRO A 1 96 ? -2.532 33.656 15.313 1.00 90.62 96 PRO A C 1
ATOM 689 O O . PRO A 1 96 ? -2.878 33.947 14.167 1.00 90.62 96 PRO A O 1
ATOM 692 N N . PRO A 1 97 ? -3.077 34.270 16.384 1.00 90.88 97 PRO A N 1
ATOM 693 C CA . PRO A 1 97 ? -2.709 34.081 17.793 1.00 90.88 97 PRO A CA 1
ATOM 694 C C . PRO A 1 97 ? -3.502 32.976 18.510 1.00 90.88 97 PRO A C 1
ATOM 696 O O . PRO A 1 97 ? -3.019 32.441 19.501 1.00 90.88 97 PRO A O 1
ATOM 699 N N . LEU A 1 98 ? -4.697 32.615 18.027 1.00 90.75 98 LEU A N 1
ATOM 700 C CA . LEU A 1 98 ? -5.606 31.687 18.724 1.00 90.75 98 LEU A CA 1
ATOM 701 C C . LEU A 1 98 ? -5.394 30.206 18.364 1.00 90.75 98 LEU A C 1
ATOM 703 O O . LEU A 1 98 ? -5.980 29.339 19.008 1.00 90.75 98 LEU A O 1
ATOM 707 N N . CYS A 1 99 ? -4.633 29.905 17.304 1.00 92.19 99 CYS A N 1
ATOM 708 C CA . CYS A 1 99 ? -4.428 28.548 16.775 1.00 92.19 99 CYS A CA 1
ATOM 709 C C . CYS A 1 99 ? -5.740 27.776 16.505 1.00 92.19 99 CYS A C 1
ATOM 711 O O . CYS A 1 99 ? -5.806 26.557 16.676 1.00 92.19 99 CYS A O 1
ATOM 713 N N . LYS A 1 100 ? -6.801 28.503 16.125 1.00 89.69 100 LYS A N 1
ATOM 714 C CA . LYS A 1 100 ? -8.102 27.959 15.694 1.00 89.69 100 LYS A CA 1
ATOM 715 C C . LYS A 1 100 ? -8.172 27.763 14.177 1.00 89.69 100 LYS A C 1
ATOM 717 O O . LYS A 1 100 ? -8.782 26.802 13.720 1.00 89.69 100 LYS A O 1
ATOM 722 N N . ASP A 1 101 ? -7.518 28.642 13.419 1.00 90.56 101 ASP A N 1
ATOM 723 C CA . ASP A 1 101 ? -7.469 28.589 11.958 1.00 90.56 101 ASP A CA 1
ATOM 724 C C . ASP A 1 101 ? -6.249 27.810 11.456 1.00 90.56 101 ASP A C 1
ATOM 726 O O . ASP A 1 101 ? -5.164 27.883 12.038 1.00 90.56 101 ASP A O 1
ATOM 730 N N . ASN A 1 102 ? -6.415 27.126 10.323 1.00 88.62 102 ASN A N 1
ATOM 731 C CA . ASN A 1 102 ? -5.316 26.488 9.599 1.00 88.62 102 ASN A CA 1
ATOM 732 C C . ASN A 1 102 ? -4.390 27.526 8.931 1.00 88.62 102 ASN A C 1
ATOM 734 O O . ASN A 1 102 ? -4.787 28.668 8.680 1.00 88.62 102 ASN A O 1
ATOM 738 N N . CYS A 1 103 ? -3.185 27.093 8.551 1.00 89.06 103 CYS A N 1
ATOM 739 C CA . CYS A 1 103 ? -2.282 27.847 7.684 1.00 89.06 103 CYS A CA 1
ATOM 740 C C . CYS A 1 103 ? -2.949 28.278 6.373 1.00 89.06 103 CYS A C 1
ATOM 742 O O . CYS A 1 103 ? -3.710 27.526 5.755 1.00 89.06 103 CYS A O 1
ATOM 744 N N . ASP A 1 104 ? -2.612 29.490 5.930 1.00 89.88 104 ASP A N 1
ATOM 745 C CA . ASP A 1 104 ? -3.038 30.010 4.636 1.00 89.88 104 ASP A CA 1
ATOM 746 C C . ASP A 1 104 ? -2.327 29.275 3.488 1.00 89.88 104 ASP A C 1
ATOM 748 O O . ASP A 1 104 ? -1.192 28.814 3.621 1.00 89.88 104 ASP A O 1
ATOM 752 N N . LYS A 1 105 ? -3.001 29.157 2.338 1.00 86.62 105 LYS A N 1
ATOM 753 C CA . LYS A 1 105 ? -2.518 28.371 1.190 1.00 86.62 105 LYS A CA 1
ATOM 754 C C . LYS A 1 105 ? -1.087 28.751 0.790 1.00 86.62 105 LYS A C 1
ATOM 756 O O . LYS A 1 105 ? -0.816 29.907 0.474 1.00 86.62 105 LYS A O 1
ATOM 761 N N . GLY A 1 106 ? -0.206 27.754 0.726 1.00 86.88 106 GLY A N 1
ATOM 762 C CA . GLY A 1 106 ? 1.215 27.944 0.425 1.00 86.88 106 GLY A CA 1
ATOM 763 C C . GLY A 1 106 ? 2.128 28.028 1.648 1.00 86.88 106 GLY A C 1
ATOM 764 O O . GLY A 1 106 ? 3.341 28.150 1.461 1.00 86.88 106 GLY A O 1
ATOM 765 N N . TRP A 1 107 ? 1.574 27.931 2.859 1.00 89.94 107 TRP A N 1
ATOM 766 C CA . TRP A 1 107 ? 2.308 27.918 4.123 1.00 89.94 107 TRP A CA 1
ATOM 767 C C . TRP A 1 107 ? 2.009 26.660 4.944 1.00 89.94 107 TRP A C 1
ATOM 769 O O . TRP A 1 107 ? 0.902 26.122 4.883 1.00 89.94 107 TRP A O 1
ATOM 779 N N . TYR A 1 108 ? 2.993 26.205 5.718 1.00 89.69 108 TYR A N 1
ATOM 780 C CA . TYR A 1 108 ? 2.902 25.008 6.550 1.00 89.69 108 TYR A CA 1
ATOM 781 C C . TYR A 1 108 ? 3.723 25.121 7.844 1.00 89.69 108 TYR A C 1
ATOM 783 O O . TYR A 1 108 ? 4.511 26.054 8.028 1.00 89.69 108 TYR A O 1
ATOM 791 N N . GLY A 1 109 ? 3.558 24.129 8.722 1.00 83.94 109 GLY A N 1
ATOM 792 C CA . GLY A 1 109 ? 4.377 23.946 9.922 1.00 83.94 109 GLY A CA 1
ATOM 793 C C . GLY A 1 109 ? 4.072 24.941 11.039 1.00 83.94 109 GLY A C 1
ATOM 794 O O . GLY A 1 109 ? 3.202 25.799 10.913 1.00 83.94 109 GLY A O 1
ATOM 795 N N . HIS A 1 110 ? 4.797 24.820 12.155 1.00 85.88 110 HIS A N 1
ATOM 796 C CA . HIS A 1 110 ? 4.527 25.577 13.381 1.00 85.88 110 HIS A CA 1
ATOM 797 C C . HIS A 1 110 ? 4.439 27.090 13.136 1.00 85.88 110 HIS A C 1
ATOM 799 O O . HIS A 1 110 ? 5.364 27.703 12.602 1.00 85.88 110 HIS A O 1
ATOM 805 N N . ASN A 1 111 ? 3.328 27.696 13.562 1.00 86.94 111 ASN A N 1
ATOM 806 C CA . ASN A 1 111 ? 2.987 29.106 13.324 1.00 86.94 111 ASN A CA 1
ATOM 807 C C . ASN A 1 111 ? 2.910 29.519 11.837 1.00 86.94 111 ASN A C 1
ATOM 809 O O . ASN A 1 111 ? 2.878 30.713 11.539 1.00 86.94 111 ASN A O 1
ATOM 813 N N . CYS A 1 112 ? 2.854 28.554 10.915 1.00 89.50 112 CYS A N 1
ATOM 814 C CA . CYS A 1 112 ? 2.740 28.732 9.467 1.00 89.50 112 CYS A CA 1
ATOM 815 C C . CYS A 1 112 ? 3.880 29.549 8.835 1.00 89.50 112 CYS A C 1
ATOM 817 O O . CYS A 1 112 ? 3.648 30.339 7.923 1.00 89.50 112 CYS A O 1
ATOM 819 N N . VAL A 1 113 ? 5.111 29.381 9.333 1.00 90.44 113 VAL A N 1
ATOM 820 C CA . VAL A 1 113 ? 6.288 30.152 8.882 1.00 90.44 113 VAL A CA 1
ATOM 821 C C . VAL A 1 113 ? 7.012 29.546 7.677 1.00 90.44 113 VAL A C 1
ATOM 823 O O . VAL A 1 113 ? 7.764 30.249 7.002 1.00 90.44 113 VAL A O 1
ATOM 826 N N . GLU A 1 114 ? 6.799 28.262 7.381 1.00 89.38 114 GLU A N 1
ATOM 827 C CA . GLU A 1 114 ? 7.432 27.587 6.247 1.00 89.38 114 GLU A CA 1
ATOM 828 C C . GLU A 1 114 ? 6.589 27.714 4.978 1.00 89.38 114 GLU A C 1
ATOM 830 O O . GLU A 1 114 ? 5.369 27.587 5.018 1.00 89.38 114 GLU A O 1
ATOM 835 N N . ARG A 1 115 ? 7.235 27.918 3.824 1.00 90.38 115 ARG A N 1
ATOM 836 C CA . ARG A 1 115 ? 6.556 27.975 2.517 1.00 90.38 115 ARG A CA 1
ATOM 837 C C . ARG A 1 115 ? 6.621 26.636 1.791 1.00 90.38 115 ARG A C 1
ATOM 839 O O . ARG A 1 115 ? 7.694 26.035 1.718 1.00 90.38 115 ARG A O 1
ATOM 846 N N . CYS A 1 116 ? 5.506 26.214 1.199 1.00 90.44 116 CYS A N 1
ATOM 847 C CA . CYS A 1 116 ? 5.431 25.052 0.309 1.00 90.44 116 CYS A CA 1
ATOM 848 C C . CYS A 1 116 ? 6.409 25.177 -0.876 1.00 90.44 116 CYS A C 1
ATOM 850 O O . CYS A 1 116 ? 6.559 26.265 -1.444 1.00 90.44 116 CYS A O 1
ATOM 852 N N . GLY A 1 117 ? 7.028 24.064 -1.282 1.00 88.69 117 GLY A N 1
ATOM 853 C CA . GLY A 1 117 ? 7.884 23.996 -2.470 1.00 88.69 117 GLY A CA 1
ATOM 854 C C . GLY A 1 117 ? 7.113 23.909 -3.794 1.00 88.69 117 GLY A C 1
ATOM 855 O O . GLY A 1 117 ? 5.931 24.253 -3.880 1.00 88.69 117 GLY A O 1
ATOM 856 N N . HIS A 1 118 ? 7.803 23.445 -4.835 1.00 87.88 118 HIS A N 1
ATOM 857 C CA . HIS A 1 118 ? 7.298 23.305 -6.203 1.00 87.88 118 HIS A CA 1
ATOM 858 C C . HIS A 1 118 ? 6.440 22.041 -6.365 1.00 87.88 118 HIS A C 1
ATOM 860 O O . HIS A 1 118 ? 6.829 21.071 -7.014 1.00 87.88 118 HIS A O 1
ATOM 866 N N . CYS A 1 119 ? 5.273 22.042 -5.724 1.00 86.75 119 CYS A N 1
ATOM 867 C CA . CYS A 1 119 ? 4.273 20.993 -5.884 1.00 86.75 119 CYS A CA 1
ATOM 868 C C . CYS A 1 119 ? 3.555 21.089 -7.241 1.00 86.75 119 CYS A C 1
ATOM 870 O O . CYS A 1 119 ? 3.275 22.190 -7.723 1.00 86.75 119 CYS A O 1
ATOM 872 N N . VAL A 1 120 ? 3.132 19.947 -7.792 1.00 80.88 120 VAL A N 1
ATOM 873 C CA . VAL A 1 120 ? 2.180 19.907 -8.917 1.00 80.88 120 VAL A CA 1
ATOM 874 C C . VAL A 1 120 ? 0.873 20.607 -8.519 1.00 80.88 120 VAL A C 1
ATOM 876 O O . VAL A 1 120 ? 0.344 20.411 -7.420 1.00 80.88 120 VAL A O 1
ATOM 879 N N . GLY A 1 121 ? 0.359 21.460 -9.410 1.00 73.38 121 GLY A N 1
ATOM 880 C CA . GLY A 1 121 ? -0.737 22.393 -9.112 1.00 73.38 121 GLY A CA 1
ATOM 881 C C . GLY A 1 121 ? -0.294 23.703 -8.438 1.00 73.38 121 GLY A C 1
ATOM 882 O O . GLY A 1 121 ? -1.142 24.509 -8.053 1.00 73.38 121 GLY A O 1
ATOM 883 N N . GLY A 1 122 ? 1.018 23.937 -8.32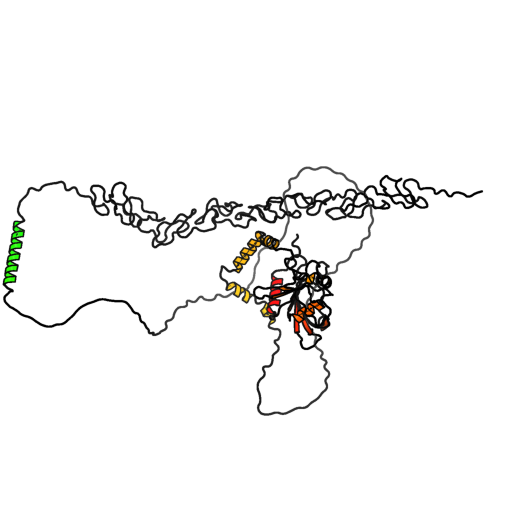0 1.00 70.38 122 GLY A N 1
ATOM 884 C CA . GLY A 1 122 ? 1.612 25.118 -7.698 1.00 70.38 122 GLY A CA 1
ATOM 885 C C . GLY A 1 122 ? 1.633 25.047 -6.169 1.00 70.38 122 GLY A C 1
ATOM 886 O O . GLY A 1 122 ? 0.996 24.196 -5.554 1.00 70.38 122 GLY A O 1
ATOM 887 N N . ASN A 1 123 ? 2.334 25.988 -5.529 1.00 66.50 123 ASN A N 1
ATOM 888 C CA . ASN A 1 123 ? 2.666 25.949 -4.096 1.00 66.50 123 ASN A CA 1
ATOM 889 C C . ASN A 1 123 ? 1.459 25.824 -3.138 1.00 66.50 123 ASN A C 1
ATOM 891 O O . ASN A 1 123 ? 1.656 25.599 -1.955 1.00 66.50 123 ASN A O 1
ATOM 895 N N . SER A 1 124 ? 0.211 25.972 -3.591 1.00 66.75 124 SER A N 1
ATOM 896 C CA . SER A 1 124 ? -0.981 25.830 -2.740 1.00 66.75 124 SER A CA 1
ATOM 897 C C . SER A 1 124 ? -1.424 24.385 -2.444 1.00 66.75 124 SER A C 1
ATOM 899 O O . SER A 1 124 ? -2.462 24.215 -1.807 1.00 66.75 124 SER A O 1
ATOM 901 N N . THR A 1 125 ? -0.682 23.367 -2.903 1.00 77.88 125 THR A N 1
ATOM 902 C CA . THR A 1 125 ? -1.053 21.939 -2.796 1.00 77.88 125 THR A CA 1
ATOM 903 C C . THR A 1 125 ? -0.196 21.105 -1.829 1.00 77.88 125 THR A C 1
ATOM 905 O O . THR A 1 125 ? -0.367 19.886 -1.792 1.00 77.88 125 THR A O 1
ATOM 908 N N . CYS A 1 126 ? 0.698 21.715 -1.037 1.00 84.50 126 CYS A N 1
ATOM 909 C CA . CYS A 1 126 ? 1.442 20.984 -0.000 1.00 84.50 126 CYS A CA 1
ATOM 910 C C . CYS A 1 126 ? 0.623 20.767 1.284 1.00 84.50 126 CYS A C 1
ATOM 912 O O . CYS A 1 126 ? -0.294 21.532 1.581 1.00 84.50 126 CYS A O 1
ATOM 914 N N . ASP A 1 127 ? 0.968 19.731 2.049 1.00 84.38 127 ASP A N 1
ATOM 915 C CA . ASP A 1 127 ? 0.375 19.436 3.353 1.00 84.38 127 ASP A CA 1
ATOM 916 C C . ASP A 1 127 ? 0.684 20.542 4.377 1.00 84.38 127 ASP A C 1
ATOM 918 O O . ASP A 1 127 ? 1.840 20.880 4.634 1.00 84.38 127 ASP A O 1
ATOM 922 N N . ASN A 1 128 ? -0.365 21.082 4.998 1.00 82.38 128 ASN A N 1
ATOM 923 C CA . ASN A 1 128 ? -0.274 22.219 5.913 1.00 82.38 128 ASN A CA 1
ATOM 924 C C . ASN A 1 128 ? 0.532 21.925 7.201 1.00 82.38 128 ASN A C 1
ATOM 926 O O . ASN A 1 128 ? 0.911 22.864 7.902 1.00 82.38 128 ASN A O 1
ATOM 930 N N . ILE A 1 129 ? 0.760 20.656 7.565 1.00 80.56 129 ILE A N 1
ATOM 931 C CA . ILE A 1 129 ? 1.478 20.262 8.787 1.00 80.56 129 ILE A CA 1
ATOM 932 C C . ILE A 1 129 ? 2.973 20.127 8.488 1.00 80.56 129 ILE A C 1
ATOM 934 O O . ILE A 1 129 ? 3.785 20.752 9.170 1.00 80.56 129 ILE A O 1
ATOM 938 N N . ASN A 1 130 ? 3.346 19.315 7.493 1.00 81.00 130 ASN A N 1
ATOM 939 C CA . ASN A 1 130 ? 4.745 18.934 7.248 1.00 81.00 130 ASN A CA 1
ATOM 940 C C . ASN A 1 130 ? 5.349 19.481 5.942 1.00 81.00 130 ASN A C 1
ATOM 942 O O . ASN A 1 130 ? 6.557 19.358 5.739 1.00 81.00 130 ASN A O 1
ATOM 946 N N . GLY A 1 131 ? 4.542 20.094 5.076 1.00 84.25 131 GLY A N 1
ATOM 947 C CA . GLY A 1 131 ? 4.992 20.717 3.835 1.00 84.25 131 GLY A CA 1
ATOM 948 C C . GLY A 1 131 ? 5.187 19.779 2.651 1.00 84.25 131 GLY A C 1
ATOM 949 O O . GLY A 1 131 ? 5.715 20.208 1.623 1.00 84.25 131 GLY A O 1
ATOM 950 N N . SER A 1 132 ? 4.814 18.505 2.781 1.00 83.75 132 SER A N 1
ATOM 951 C CA . SER A 1 132 ? 4.981 17.525 1.706 1.00 83.75 132 SER A CA 1
ATOM 952 C C . SER A 1 132 ? 4.017 17.774 0.543 1.00 83.75 132 SER A C 1
ATOM 954 O O . SER A 1 132 ? 2.837 18.060 0.736 1.00 83.75 132 SER A O 1
ATOM 956 N N . CYS A 1 133 ? 4.523 17.677 -0.683 1.00 82.00 133 CYS A N 1
ATOM 957 C CA . CYS A 1 133 ? 3.715 17.702 -1.898 1.00 82.00 133 CYS A CA 1
ATOM 958 C C . CYS A 1 133 ? 3.256 16.280 -2.257 1.00 82.00 133 CYS A C 1
ATOM 960 O O . CYS A 1 133 ? 3.986 15.316 -2.029 1.00 82.00 133 CYS A O 1
ATOM 962 N N . LEU A 1 134 ? 2.095 16.145 -2.909 1.00 75.44 134 LEU A N 1
ATOM 963 C CA . LEU A 1 134 ? 1.668 14.864 -3.499 1.00 75.44 134 LEU A CA 1
ATOM 964 C C . LEU A 1 134 ? 2.597 14.412 -4.644 1.00 75.44 134 LEU A C 1
ATOM 966 O O . LEU A 1 134 ? 2.843 13.222 -4.807 1.00 75.44 134 LEU A O 1
ATOM 970 N N . SER A 1 135 ? 3.104 15.375 -5.417 1.00 74.56 135 SER A N 1
ATOM 971 C CA . SER A 1 135 ? 4.131 15.219 -6.452 1.00 74.56 135 SER A CA 1
ATOM 972 C C . SER A 1 135 ? 4.863 16.550 -6.619 1.00 74.56 135 SER A C 1
ATOM 974 O O . SER A 1 135 ? 4.253 17.613 -6.448 1.00 74.56 135 SER A O 1
ATOM 976 N N . CYS A 1 136 ? 6.138 16.500 -6.987 1.00 82.44 136 CYS A N 1
ATOM 977 C CA . CYS A 1 136 ? 6.905 17.654 -7.443 1.00 82.44 136 CYS A CA 1
ATOM 978 C C . CYS A 1 136 ? 6.647 17.949 -8.922 1.00 82.44 136 CYS A C 1
ATOM 980 O O . CYS A 1 136 ? 6.429 17.026 -9.705 1.00 82.44 136 CYS A O 1
ATOM 982 N N . ASP A 1 137 ? 6.671 19.233 -9.275 1.00 82.81 137 ASP A N 1
ATOM 983 C CA . ASP A 1 137 ? 6.540 19.752 -10.639 1.00 82.81 137 ASP A CA 1
ATOM 984 C C . ASP A 1 137 ? 7.931 19.920 -11.271 1.00 82.81 137 ASP A C 1
ATOM 986 O O . ASP A 1 137 ? 8.764 20.675 -10.757 1.00 82.81 137 ASP A O 1
ATOM 990 N N . GLY A 1 138 ? 8.212 19.197 -12.356 1.00 79.81 138 GLY A N 1
ATOM 991 C CA . GLY A 1 138 ? 9.486 19.252 -13.063 1.00 79.81 138 GLY A CA 1
ATOM 992 C C . GLY A 1 138 ? 10.693 18.923 -12.178 1.00 79.81 138 GLY A C 1
ATOM 993 O O . GLY A 1 138 ? 10.708 17.941 -11.441 1.00 79.81 138 GLY A O 1
ATOM 994 N N . ALA A 1 139 ? 11.732 19.758 -12.267 1.00 82.62 139 ALA A N 1
ATOM 995 C CA . ALA A 1 139 ? 13.092 19.482 -11.791 1.00 82.62 139 ALA A CA 1
ATOM 996 C C . ALA A 1 139 ? 13.307 19.496 -10.257 1.00 82.62 139 ALA A C 1
ATOM 998 O O . ALA A 1 139 ? 14.395 19.879 -9.811 1.00 82.62 139 ALA A O 1
ATOM 999 N N . PHE A 1 140 ? 12.319 19.108 -9.446 1.00 85.62 140 PHE A N 1
ATOM 1000 C CA . PHE A 1 140 ? 12.371 19.126 -7.977 1.00 85.62 140 PHE A CA 1
ATOM 1001 C C . PHE A 1 140 ? 12.120 17.743 -7.363 1.00 85.62 140 PHE A C 1
ATOM 1003 O O . PHE A 1 140 ? 11.335 16.953 -7.887 1.00 85.62 140 PHE A O 1
ATOM 1010 N N . LYS A 1 141 ? 12.785 17.445 -6.236 1.00 80.06 141 LYS A N 1
ATOM 1011 C CA . LYS A 1 141 ? 12.761 16.113 -5.603 1.00 80.06 141 LYS A CA 1
ATOM 1012 C C . LYS A 1 141 ? 11.820 16.030 -4.379 1.00 80.06 141 LYS A C 1
ATOM 1014 O O . LYS A 1 141 ? 11.704 17.013 -3.632 1.00 80.06 141 LYS A O 1
ATOM 1019 N N . PRO A 1 142 ? 11.177 14.872 -4.123 1.00 78.25 142 PRO A N 1
ATOM 1020 C CA . PRO A 1 142 ? 10.324 14.661 -2.949 1.00 78.25 142 PRO A CA 1
ATOM 1021 C C . PRO A 1 142 ? 11.075 14.776 -1.605 1.00 78.25 142 PRO A C 1
ATOM 1023 O O . PRO A 1 142 ? 12.301 14.659 -1.571 1.00 78.25 142 PRO A O 1
ATOM 1026 N N . PRO A 1 143 ? 10.367 14.947 -0.469 1.00 74.31 143 PRO A N 1
ATOM 1027 C CA . PRO A 1 143 ? 8.915 15.124 -0.348 1.00 74.31 143 PRO A CA 1
ATOM 1028 C C . PRO A 1 143 ? 8.465 16.594 -0.367 1.00 74.31 143 PRO A C 1
ATOM 1030 O O . PRO A 1 143 ? 7.290 16.859 -0.587 1.00 74.31 143 PRO A O 1
ATOM 1033 N N . LEU A 1 144 ? 9.372 17.551 -0.131 1.00 82.62 144 LEU A N 1
ATOM 1034 C CA . LEU A 1 144 ? 9.035 18.979 0.021 1.00 82.62 144 LEU A CA 1
ATOM 1035 C C . LEU A 1 144 ? 9.124 19.787 -1.284 1.00 82.62 144 LEU A C 1
ATOM 1037 O O . LEU A 1 144 ? 8.714 20.946 -1.303 1.00 82.62 144 LEU A O 1
ATOM 1041 N N . CYS A 1 145 ? 9.723 19.229 -2.343 1.00 86.88 145 CYS A N 1
ATOM 1042 C CA . CYS A 1 145 ? 9.929 19.890 -3.640 1.00 86.88 145 CYS A CA 1
ATOM 1043 C C . CYS A 1 145 ? 10.620 21.269 -3.539 1.00 86.88 145 CYS A C 1
ATOM 1045 O O . CYS A 1 145 ? 10.334 22.189 -4.305 1.00 86.88 145 CYS A O 1
ATOM 1047 N N . LYS A 1 146 ? 11.514 21.421 -2.552 1.00 86.75 146 LYS A N 1
ATOM 1048 C CA . LYS A 1 146 ? 12.382 22.598 -2.350 1.00 86.75 146 LYS A CA 1
ATOM 1049 C C . LYS A 1 146 ? 13.750 22.425 -3.023 1.00 86.75 146 LYS A C 1
ATOM 1051 O O . LYS A 1 146 ? 14.291 23.380 -3.567 1.00 86.75 146 LYS A O 1
ATOM 1056 N N . ASP A 1 147 ? 14.270 21.199 -3.021 1.00 86.94 147 ASP A N 1
ATOM 1057 C CA . ASP A 1 147 ? 15.545 20.826 -3.636 1.00 86.94 147 ASP A CA 1
ATOM 1058 C C . ASP A 1 147 ? 15.359 20.446 -5.109 1.00 86.94 147 ASP A C 1
ATOM 1060 O O . ASP A 1 147 ? 14.443 19.692 -5.447 1.00 86.94 147 ASP A O 1
ATOM 1064 N N . SER A 1 148 ? 16.269 20.892 -5.977 1.00 86.31 148 SER A N 1
ATOM 1065 C CA . SER A 1 148 ? 16.302 20.478 -7.385 1.00 86.31 148 SER A CA 1
ATOM 1066 C C . SER A 1 148 ? 16.903 19.079 -7.592 1.00 86.31 148 SER A C 1
ATOM 1068 O O . SER A 1 148 ? 17.646 18.581 -6.742 1.00 86.31 148 SER A O 1
ATOM 1070 N N . CYS A 1 149 ? 16.657 18.478 -8.761 1.00 84.06 149 CYS A N 1
ATOM 1071 C CA . CYS A 1 149 ? 17.237 17.190 -9.150 1.00 84.06 149 CYS A CA 1
ATOM 1072 C C . CYS A 1 149 ? 18.771 17.178 -9.122 1.00 84.06 149 CYS A C 1
ATOM 1074 O O . CYS A 1 149 ? 19.443 18.157 -9.480 1.00 84.06 149 CYS A O 1
ATOM 1076 N N . GLU A 1 150 ? 19.317 16.028 -8.732 1.00 86.31 150 GLU A N 1
ATOM 1077 C CA . GLU A 1 150 ? 20.750 15.749 -8.741 1.00 86.31 150 GLU A CA 1
ATOM 1078 C C . GLU A 1 150 ? 21.282 15.591 -10.176 1.00 86.31 150 GLU A C 1
ATOM 1080 O O . GLU A 1 150 ? 20.529 15.428 -11.136 1.00 86.31 150 GLU A O 1
ATOM 1085 N N . LYS A 1 151 ? 22.606 15.676 -10.352 1.00 85.19 151 LYS A N 1
ATOM 1086 C CA . LYS A 1 151 ? 23.232 15.576 -11.681 1.00 85.19 151 LYS A CA 1
ATOM 1087 C C . LYS A 1 151 ? 22.953 14.194 -12.284 1.00 85.19 151 LYS A C 1
ATOM 1089 O O . LYS A 1 151 ? 23.309 13.184 -11.684 1.00 85.19 151 LYS A O 1
ATOM 1094 N N . GLY A 1 152 ? 22.372 14.163 -13.479 1.00 84.50 152 GLY A N 1
ATOM 1095 C CA . GLY A 1 152 ? 21.980 12.937 -14.174 1.00 84.50 152 GLY A CA 1
ATOM 1096 C C . GLY A 1 152 ? 20.528 12.520 -13.972 1.00 84.50 152 GLY A C 1
ATOM 1097 O O . GLY A 1 152 ? 20.160 11.479 -14.506 1.00 84.50 152 GLY A O 1
ATOM 1098 N N . TRP A 1 153 ? 19.726 13.307 -13.251 1.00 86.19 153 TRP A N 1
ATOM 1099 C CA . TRP A 1 153 ? 18.304 13.051 -13.021 1.00 86.19 153 TRP A CA 1
ATOM 1100 C C . TRP A 1 153 ? 17.446 14.232 -13.487 1.00 86.19 153 TRP A C 1
ATOM 1102 O O . TRP A 1 153 ? 17.844 15.393 -13.338 1.00 86.19 153 TRP A O 1
ATOM 1112 N N . TYR A 1 154 ? 16.273 13.934 -14.042 1.00 87.19 154 TYR A N 1
ATOM 1113 C CA . TYR A 1 154 ? 15.326 14.916 -14.565 1.00 87.19 154 TYR A CA 1
ATOM 1114 C C . TYR A 1 154 ? 13.862 14.475 -14.404 1.00 87.19 154 TYR A C 1
ATOM 1116 O O . TYR A 1 154 ? 13.577 13.353 -13.975 1.00 87.19 154 TYR A O 1
ATOM 1124 N N . GLY A 1 155 ? 12.941 15.365 -14.784 1.00 79.50 155 GLY A N 1
ATOM 1125 C CA . GLY A 1 155 ? 11.502 15.100 -14.816 1.00 79.50 155 GLY A CA 1
ATOM 1126 C C . GLY A 1 155 ? 10.853 15.137 -13.436 1.00 79.50 155 GLY A C 1
ATOM 1127 O O . GLY A 1 155 ? 11.541 15.242 -12.421 1.00 79.50 155 GLY A O 1
ATOM 1128 N N . ASP A 1 156 ? 9.523 15.047 -13.410 1.00 78.38 156 ASP A N 1
ATOM 1129 C CA . ASP A 1 156 ? 8.721 15.121 -12.186 1.00 78.38 156 ASP A CA 1
ATOM 1130 C C . ASP A 1 156 ? 9.229 14.136 -11.122 1.00 78.38 156 ASP A C 1
ATOM 1132 O O . ASP A 1 156 ? 9.363 12.935 -11.368 1.00 78.38 156 ASP A O 1
ATOM 1136 N N . ASN A 1 157 ? 9.494 14.643 -9.916 1.00 74.38 157 ASN A N 1
ATOM 1137 C CA . ASN A 1 157 ? 10.079 13.896 -8.793 1.00 74.38 157 ASN A CA 1
ATOM 1138 C C . ASN A 1 157 ? 11.509 13.357 -9.036 1.00 74.38 157 ASN A C 1
ATOM 1140 O O . ASN A 1 157 ? 11.988 12.543 -8.245 1.00 74.38 157 ASN A O 1
ATOM 1144 N N . CYS A 1 158 ? 12.204 13.820 -10.080 1.00 80.06 158 CYS A N 1
ATOM 1145 C CA . CYS A 1 158 ? 13.577 13.445 -10.444 1.00 80.06 158 CYS A CA 1
ATOM 1146 C C . CYS A 1 158 ? 13.773 11.950 -10.744 1.00 80.06 158 CYS A C 1
ATOM 1148 O O . CYS A 1 158 ? 14.769 11.354 -10.335 1.00 80.06 158 CYS A O 1
ATOM 1150 N N . VAL A 1 159 ? 12.806 11.332 -11.425 1.00 79.44 159 VAL A N 1
ATOM 1151 C CA . VAL A 1 159 ? 12.736 9.869 -11.613 1.00 79.44 159 VAL A CA 1
ATOM 1152 C C . VAL A 1 159 ? 13.453 9.370 -12.865 1.00 79.44 159 VAL A C 1
ATOM 1154 O O . VAL A 1 159 ? 13.836 8.201 -12.924 1.00 79.44 159 VAL A O 1
ATOM 1157 N N . GLU A 1 160 ? 13.634 10.237 -13.860 1.00 81.81 160 GLU A N 1
ATOM 1158 C CA . GLU A 1 160 ? 14.229 9.882 -15.144 1.00 81.81 160 GLU A CA 1
ATOM 1159 C C . GLU A 1 160 ? 15.739 10.117 -15.128 1.00 81.81 160 GLU A C 1
ATOM 1161 O O . GLU A 1 160 ? 16.208 11.199 -14.778 1.00 81.81 160 GLU A O 1
ATOM 1166 N N . THR A 1 161 ? 16.519 9.128 -15.562 1.00 88.81 161 THR A N 1
ATOM 1167 C CA . THR A 1 161 ? 17.967 9.287 -15.740 1.00 88.81 161 THR A CA 1
ATOM 1168 C C . THR A 1 161 ? 18.289 9.921 -17.090 1.00 88.81 161 THR A C 1
ATOM 1170 O O . THR A 1 161 ? 17.704 9.558 -18.110 1.00 88.81 161 THR A O 1
ATOM 1173 N N . CYS A 1 162 ? 19.240 10.852 -17.130 1.00 89.38 162 CYS A N 1
ATOM 1174 C CA . CYS A 1 162 ? 19.750 11.409 -18.383 1.00 89.38 162 CYS A CA 1
ATOM 1175 C C . CYS A 1 162 ? 20.452 10.332 -19.230 1.00 89.38 162 CYS A C 1
ATOM 1177 O O . CYS A 1 162 ? 21.090 9.430 -18.684 1.00 89.38 162 CYS A O 1
ATOM 1179 N N . GLY A 1 163 ? 20.341 10.434 -20.558 1.00 88.38 163 GLY A N 1
ATOM 1180 C CA . GLY A 1 163 ? 21.038 9.545 -21.488 1.00 88.38 163 GLY A CA 1
ATOM 1181 C C . GLY A 1 163 ? 22.507 9.921 -21.706 1.00 88.38 163 GLY A C 1
ATOM 1182 O O . GLY A 1 163 ? 23.111 10.672 -20.935 1.00 88.38 163 GLY A O 1
ATOM 1183 N N . HIS A 1 164 ? 23.080 9.413 -22.797 1.00 89.25 164 HIS A N 1
ATOM 1184 C CA . HIS A 1 164 ? 24.465 9.643 -23.212 1.00 89.25 164 HIS A CA 1
ATOM 1185 C C . HIS A 1 164 ? 24.656 11.057 -23.789 1.00 89.25 164 HIS A C 1
ATOM 1187 O O . HIS A 1 164 ? 24.869 11.247 -24.985 1.00 89.25 164 HIS A O 1
ATOM 1193 N N . CYS A 1 165 ? 24.540 12.073 -22.933 1.00 90.06 165 CYS A N 1
ATOM 1194 C CA . CYS A 1 165 ? 24.790 13.462 -23.301 1.00 90.06 165 CYS A CA 1
ATOM 1195 C C . CYS A 1 165 ? 26.293 13.752 -23.444 1.00 90.06 165 CYS A C 1
ATOM 1197 O O . CYS A 1 165 ? 27.100 13.356 -22.598 1.00 90.06 165 CYS A O 1
ATOM 1199 N N . MET A 1 166 ? 26.666 14.546 -24.447 1.00 85.00 166 MET A N 1
ATOM 1200 C CA . MET A 1 166 ? 28.025 15.061 -24.613 1.00 85.00 166 MET A CA 1
ATOM 1201 C C . MET A 1 166 ? 28.402 15.991 -23.447 1.00 85.00 166 MET A C 1
ATOM 1203 O O . MET A 1 166 ? 27.762 17.016 -23.221 1.00 85.00 166 MET A O 1
ATOM 1207 N N . GLY A 1 167 ? 29.450 15.631 -22.698 1.00 81.69 167 GLY A N 1
ATOM 1208 C CA . GLY A 1 167 ? 29.789 16.262 -21.411 1.00 81.69 167 GLY A CA 1
ATOM 1209 C C . GLY A 1 167 ? 29.188 15.554 -20.184 1.00 81.69 167 GLY A C 1
ATOM 1210 O O . GLY A 1 167 ? 29.331 16.040 -19.060 1.00 81.69 167 GLY A O 1
ATOM 1211 N N . GLY A 1 168 ? 28.543 14.402 -20.384 1.00 81.00 168 GLY A N 1
ATOM 1212 C CA . GLY A 1 168 ? 28.051 13.508 -19.338 1.00 81.00 168 GLY A CA 1
ATOM 1213 C C . GLY A 1 168 ? 26.838 14.034 -18.567 1.00 81.00 168 GLY A C 1
ATOM 1214 O O . GLY A 1 168 ? 26.236 15.054 -18.908 1.00 81.00 168 GLY A O 1
ATOM 1215 N N . ASN A 1 169 ? 26.504 13.333 -17.483 1.00 76.69 169 ASN A N 1
ATOM 1216 C CA . ASN A 1 169 ? 25.279 13.475 -16.682 1.00 76.69 169 ASN A CA 1
ATOM 1217 C C . ASN A 1 169 ? 24.966 14.895 -16.159 1.00 76.69 169 ASN A C 1
ATOM 1219 O O . ASN A 1 169 ? 23.856 15.141 -15.701 1.00 76.69 169 ASN A O 1
ATOM 1223 N N . SER A 1 170 ? 25.907 15.841 -16.181 1.00 78.31 170 SER A N 1
ATOM 1224 C CA . SER A 1 170 ? 25.660 17.239 -15.791 1.00 78.31 170 SER A CA 1
ATOM 1225 C C . SER A 1 170 ? 25.255 18.176 -16.935 1.00 78.31 170 SER A C 1
ATOM 1227 O O . SER A 1 170 ? 25.027 19.353 -16.668 1.00 78.31 170 SER A O 1
ATOM 1229 N N . SER A 1 171 ? 25.202 17.690 -18.179 1.00 85.75 171 SER A N 1
ATOM 1230 C CA . SER A 1 171 ? 24.892 18.502 -19.369 1.00 85.75 171 SER A CA 1
ATOM 1231 C C . SER A 1 171 ? 23.423 18.456 -19.810 1.00 85.75 171 SER A C 1
ATOM 1233 O O . SER A 1 171 ? 23.005 19.333 -20.560 1.00 85.75 171 SER A O 1
ATOM 1235 N N . CYS A 1 172 ? 22.639 17.482 -19.336 1.00 89.25 172 CYS A N 1
ATOM 1236 C CA . CYS A 1 172 ? 21.199 17.411 -19.590 1.00 89.25 172 CYS A CA 1
ATOM 1237 C C . CYS A 1 172 ? 20.412 18.534 -18.898 1.00 89.25 172 CYS A C 1
ATOM 1239 O O . CYS A 1 172 ? 20.727 18.954 -17.779 1.00 89.25 172 CYS A O 1
ATOM 1241 N N . ASP A 1 173 ? 19.324 18.953 -19.540 1.00 89.38 173 ASP A N 1
ATOM 1242 C CA . ASP A 1 173 ? 18.267 19.737 -18.907 1.00 89.38 173 ASP A CA 1
ATOM 1243 C C . ASP A 1 173 ? 17.589 18.926 -17.783 1.00 89.38 173 ASP A C 1
ATOM 1245 O O . ASP A 1 173 ? 17.216 17.771 -17.980 1.00 89.38 173 ASP A O 1
ATOM 1249 N N . ARG A 1 174 ? 17.414 19.514 -16.591 1.00 85.50 174 ARG A N 1
ATOM 1250 C CA . ARG A 1 174 ? 16.855 18.795 -15.424 1.00 85.50 174 ARG A CA 1
ATOM 1251 C C . ARG A 1 174 ? 15.326 18.766 -15.372 1.00 85.50 174 ARG A C 1
ATOM 1253 O O . ARG A 1 174 ? 14.770 18.079 -14.521 1.00 85.50 174 ARG A O 1
ATOM 1260 N N . ILE A 1 175 ? 14.638 19.501 -16.242 1.00 84.69 175 ILE A N 1
ATOM 1261 C CA . ILE A 1 175 ? 13.175 19.481 -16.348 1.00 84.69 175 ILE A CA 1
ATOM 1262 C C . ILE A 1 175 ? 12.768 18.394 -17.347 1.00 84.69 175 ILE A C 1
ATOM 1264 O O . ILE A 1 175 ? 11.965 17.531 -17.015 1.00 84.69 175 ILE A O 1
ATOM 1268 N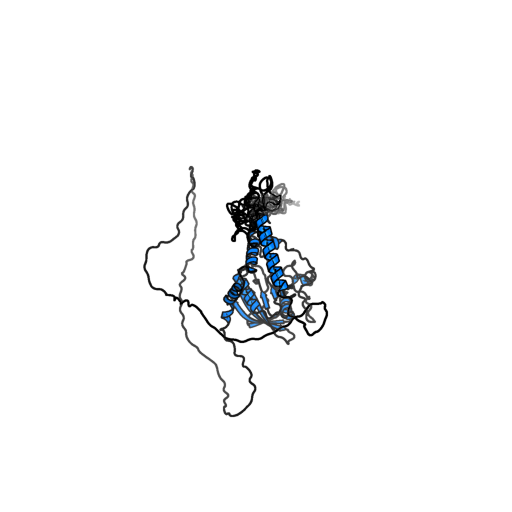 N . ASN A 1 176 ? 13.347 18.404 -18.551 1.00 87.94 176 ASN A N 1
ATOM 1269 C CA . ASN A 1 176 ? 12.920 17.553 -19.670 1.00 87.94 176 ASN A CA 1
ATOM 1270 C C . ASN A 1 176 ? 13.958 16.515 -20.141 1.00 87.94 176 ASN A C 1
ATOM 1272 O O . ASN A 1 176 ? 13.626 15.685 -20.985 1.00 87.94 176 ASN A O 1
ATOM 1276 N N . GLY A 1 177 ? 15.187 16.536 -19.616 1.00 88.88 177 GLY A N 1
ATOM 1277 C CA . GLY A 1 177 ? 16.217 15.529 -19.902 1.00 88.88 177 GLY A CA 1
ATOM 1278 C C . GLY A 1 177 ? 16.991 15.712 -21.202 1.00 88.88 177 GLY A C 1
ATOM 1279 O O . GLY A 1 177 ? 17.865 14.896 -21.495 1.00 88.88 177 GLY A O 1
ATOM 1280 N N . SER A 1 178 ? 16.696 16.752 -21.987 1.00 92.12 178 SER A N 1
ATOM 1281 C CA . SER A 1 178 ? 17.345 16.971 -23.282 1.00 92.12 178 SER A CA 1
ATOM 1282 C C . SER A 1 178 ? 18.842 17.230 -23.126 1.00 92.12 178 SER A C 1
ATOM 1284 O O . SER A 1 178 ? 19.266 18.100 -22.362 1.00 92.12 178 SER A O 1
ATOM 1286 N N . CYS A 1 179 ? 19.642 16.502 -23.897 1.00 91.00 179 CYS A N 1
ATOM 1287 C CA . CYS A 1 179 ? 21.068 16.729 -24.064 1.00 91.00 179 CYS A CA 1
ATOM 1288 C C . CYS A 1 179 ? 21.318 17.817 -25.132 1.00 91.00 179 CYS A C 1
ATOM 1290 O O . CYS A 1 179 ? 20.664 17.801 -26.176 1.00 91.00 179 CYS A O 1
ATOM 1292 N N . PRO A 1 180 ? 22.320 18.703 -24.965 1.00 89.19 180 PRO A N 1
ATOM 1293 C CA . PRO A 1 180 ? 22.746 19.633 -26.019 1.00 89.19 180 PRO A CA 1
ATOM 1294 C C . PRO A 1 180 ? 23.289 18.933 -27.279 1.00 89.19 180 PRO A C 1
ATOM 1296 O O . PRO A 1 180 ? 23.204 19.468 -28.382 1.00 89.19 180 PRO A O 1
ATOM 1299 N N . SER A 1 181 ? 23.866 17.740 -27.115 1.00 86.38 181 SER A N 1
ATOM 1300 C CA . SER A 1 181 ? 24.244 16.804 -28.180 1.00 86.38 181 SER A CA 1
ATOM 1301 C C . SER A 1 181 ? 24.436 15.409 -27.575 1.00 86.38 181 SER A C 1
ATOM 1303 O O . SER A 1 181 ? 24.681 15.303 -26.369 1.00 86.38 181 SER A O 1
ATOM 1305 N N . CYS A 1 182 ? 24.345 14.354 -28.385 1.00 88.12 182 CYS A N 1
ATOM 1306 C CA . CYS A 1 182 ? 24.638 12.989 -27.949 1.00 88.12 182 CYS A CA 1
ATOM 1307 C C . CYS A 1 182 ? 26.133 12.665 -28.058 1.00 88.12 182 CYS A C 1
ATOM 1309 O O . CYS A 1 182 ? 26.825 13.157 -28.953 1.00 88.12 182 CYS A O 1
ATOM 1311 N N . ASP A 1 183 ? 26.614 11.822 -27.149 1.00 86.88 183 ASP A N 1
ATOM 1312 C CA . ASP A 1 183 ? 27.940 11.211 -27.192 1.00 86.88 183 ASP A CA 1
ATOM 1313 C C . ASP A 1 183 ? 27.842 9.828 -27.853 1.00 86.88 183 ASP A C 1
ATOM 1315 O O . ASP A 1 183 ? 27.084 8.975 -27.393 1.00 86.88 183 ASP A O 1
ATOM 1319 N N . GLY A 1 184 ? 28.562 9.615 -28.958 1.00 82.25 184 GLY A N 1
ATOM 1320 C CA . GLY A 1 184 ? 28.445 8.403 -29.780 1.00 82.25 184 GLY A CA 1
ATOM 1321 C C . GLY A 1 184 ? 27.093 8.235 -30.496 1.00 82.25 184 GLY A C 1
ATOM 1322 O O . GLY A 1 184 ? 26.387 9.202 -30.797 1.00 82.25 184 GLY A O 1
ATOM 1323 N N . ALA A 1 185 ? 26.753 6.985 -30.808 1.00 83.25 185 ALA A N 1
ATOM 1324 C CA . ALA A 1 185 ? 25.630 6.575 -31.659 1.00 83.25 185 ALA A CA 1
ATOM 1325 C C . ALA A 1 185 ? 24.229 6.592 -30.995 1.00 83.25 185 ALA A C 1
ATOM 1327 O O . ALA A 1 185 ? 23.546 5.562 -30.969 1.00 83.25 185 ALA A O 1
ATOM 1328 N N . PHE A 1 186 ? 23.781 7.729 -30.451 1.00 87.75 186 PHE A N 1
ATOM 1329 C CA . PHE A 1 186 ? 22.484 7.843 -29.757 1.00 87.75 186 PHE A CA 1
ATOM 1330 C C . PHE A 1 186 ? 21.541 8.889 -30.370 1.00 87.75 186 PHE A C 1
ATOM 1332 O O . PHE A 1 186 ? 21.976 9.878 -30.957 1.00 87.75 186 PHE A O 1
ATOM 1339 N N . LYS A 1 187 ? 20.229 8.669 -30.211 1.00 86.62 187 LYS A N 1
ATOM 1340 C CA . LYS A 1 187 ? 19.153 9.497 -30.777 1.00 86.62 187 LYS A CA 1
ATOM 1341 C C . LYS A 1 187 ? 18.882 10.759 -29.931 1.00 86.62 187 LYS A C 1
ATOM 1343 O O . LYS A 1 187 ? 18.529 10.637 -28.752 1.00 86.62 187 LYS A O 1
ATOM 1348 N N . PRO A 1 188 ? 18.964 11.973 -30.508 1.00 85.62 188 PRO A N 1
ATOM 1349 C CA . PRO A 1 188 ? 18.480 13.193 -29.860 1.00 85.62 188 PRO A CA 1
ATOM 1350 C C . PRO A 1 188 ? 16.951 13.168 -29.632 1.00 85.62 188 PRO A C 1
ATOM 1352 O O . PRO A 1 188 ? 16.242 12.474 -30.362 1.00 85.62 188 PRO A O 1
ATOM 1355 N N . PRO A 1 189 ? 16.406 13.943 -28.673 1.00 88.06 189 PRO A N 1
ATOM 1356 C CA . PRO A 1 189 ? 17.113 14.864 -27.780 1.00 88.06 189 PRO A CA 1
ATOM 1357 C C . PRO A 1 189 ? 17.610 14.217 -26.476 1.00 88.06 189 PRO A C 1
ATOM 1359 O O . PRO A 1 189 ? 18.454 14.802 -25.809 1.00 88.06 189 PRO A O 1
ATOM 1362 N N . LEU A 1 190 ? 17.105 13.038 -26.093 1.00 90.12 190 LEU A N 1
ATOM 1363 C CA . LEU A 1 190 ? 17.377 12.431 -24.777 1.00 90.12 190 LEU A CA 1
ATOM 1364 C C . LEU A 1 190 ? 18.635 11.549 -24.734 1.00 90.12 190 LEU A C 1
ATOM 1366 O O . LEU A 1 190 ? 19.103 11.221 -23.646 1.00 90.12 190 LEU A O 1
ATOM 1370 N N . CYS A 1 191 ? 19.149 11.118 -25.891 1.00 90.94 191 CYS A N 1
ATOM 1371 C CA . CYS A 1 191 ? 20.326 10.250 -26.026 1.00 90.94 191 CYS A CA 1
ATOM 1372 C C . CYS A 1 191 ? 20.249 8.943 -25.205 1.00 90.94 191 CYS A C 1
ATOM 1374 O O . CYS A 1 191 ? 21.269 8.414 -24.765 1.00 90.94 191 CYS A O 1
ATOM 1376 N N . LYS A 1 192 ? 1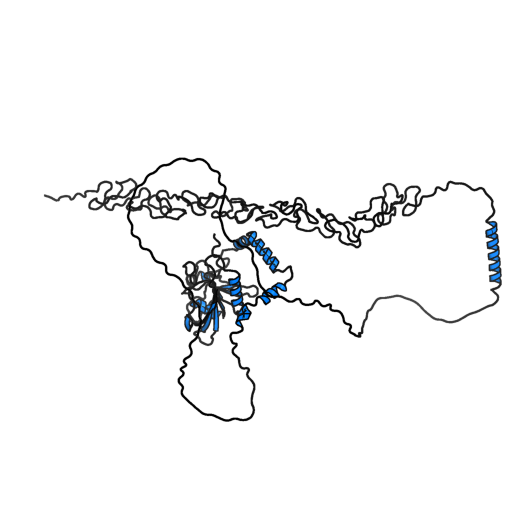9.031 8.434 -24.965 1.00 88.88 192 LYS A N 1
ATOM 1377 C CA . LYS A 1 192 ? 18.771 7.148 -24.293 1.00 88.88 192 LYS A CA 1
ATOM 1378 C C . LYS A 1 192 ? 18.875 5.977 -25.269 1.00 88.88 192 LYS A C 1
ATOM 1380 O O . LYS A 1 192 ? 19.562 4.998 -24.993 1.00 88.88 192 LYS A O 1
ATOM 1385 N N . ASP A 1 193 ? 18.220 6.106 -26.418 1.00 88.31 193 ASP A N 1
ATOM 1386 C CA . ASP A 1 193 ? 18.169 5.068 -27.444 1.00 88.31 193 ASP A CA 1
ATOM 1387 C C . ASP A 1 193 ? 19.367 5.160 -28.388 1.00 88.31 193 ASP A C 1
ATOM 1389 O O . ASP A 1 193 ? 19.766 6.255 -28.795 1.00 88.31 193 ASP A O 1
ATOM 1393 N N . LYS A 1 194 ? 19.913 4.007 -28.784 1.00 84.81 194 LYS A N 1
ATOM 1394 C CA . LYS A 1 194 ? 20.906 3.938 -29.862 1.00 84.81 194 LYS A CA 1
ATOM 1395 C C . LYS A 1 194 ? 20.269 4.240 -31.220 1.00 84.81 194 LYS A C 1
ATOM 1397 O O . LYS A 1 194 ? 19.063 4.064 -31.400 1.00 84.81 194 LYS A O 1
ATOM 1402 N N . CYS A 1 195 ? 21.088 4.659 -32.180 1.00 84.50 195 CYS A N 1
ATOM 1403 C CA . CYS A 1 195 ? 20.704 4.733 -33.588 1.00 84.50 195 CYS A CA 1
ATOM 1404 C C . CYS A 1 195 ? 20.178 3.381 -34.105 1.00 84.50 195 CYS A C 1
ATOM 1406 O O . CYS A 1 195 ? 20.598 2.319 -33.639 1.00 84.50 195 CYS A O 1
ATOM 1408 N N . ASP A 1 196 ? 19.250 3.421 -35.065 1.00 85.19 196 ASP A N 1
ATOM 1409 C CA . ASP A 1 196 ? 18.740 2.205 -35.705 1.00 85.19 196 ASP A CA 1
ATOM 1410 C C . ASP A 1 196 ? 19.825 1.548 -36.568 1.00 85.19 196 ASP A C 1
ATOM 1412 O O . ASP A 1 196 ? 20.739 2.218 -37.050 1.00 85.19 196 ASP A O 1
ATOM 1416 N N . ALA A 1 197 ? 19.714 0.236 -36.799 1.00 77.44 197 ALA A N 1
ATOM 1417 C CA . ALA A 1 197 ? 20.637 -0.478 -37.677 1.00 77.44 197 ALA A CA 1
ATOM 1418 C C . ALA A 1 197 ? 20.728 0.213 -39.052 1.00 77.44 197 ALA A C 1
ATOM 1420 O O . ALA A 1 197 ? 19.718 0.643 -39.612 1.00 77.44 197 ALA A O 1
ATOM 1421 N N . GLY A 1 198 ? 21.949 0.354 -39.572 1.00 77.06 198 GLY A N 1
ATOM 1422 C CA . GLY A 1 198 ? 22.207 1.144 -40.775 1.00 77.06 198 GLY A CA 1
ATOM 1423 C C . GLY A 1 198 ? 22.368 2.652 -40.536 1.00 77.06 198 GLY A C 1
ATOM 142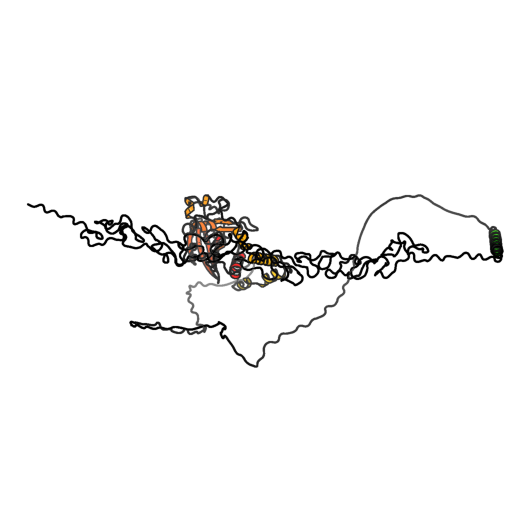4 O O . GLY A 1 198 ? 22.379 3.393 -41.512 1.00 77.06 198 GLY A O 1
ATOM 1425 N N . HIS A 1 199 ? 22.511 3.123 -39.289 1.00 83.75 199 HIS A N 1
ATOM 1426 C CA . HIS A 1 199 ? 22.799 4.529 -38.972 1.00 83.75 199 HIS A CA 1
ATOM 1427 C C . HIS A 1 199 ? 23.918 4.680 -37.925 1.00 83.75 199 HIS A C 1
ATOM 1429 O O . HIS A 1 199 ? 24.055 3.838 -37.038 1.00 83.75 199 HIS A O 1
ATOM 1435 N N . TYR A 1 200 ? 24.685 5.775 -38.000 1.00 84.94 200 TYR A N 1
ATOM 1436 C CA . TYR A 1 200 ? 25.878 6.012 -37.184 1.00 84.94 200 TYR A CA 1
ATOM 1437 C C . TYR A 1 200 ? 26.038 7.454 -36.662 1.00 84.94 200 TYR A C 1
ATOM 1439 O O . TYR A 1 200 ? 25.511 8.424 -37.216 1.00 84.94 200 TYR A O 1
ATOM 1447 N N . GLY A 1 201 ? 26.842 7.594 -35.605 1.00 79.81 201 GLY A N 1
ATOM 1448 C CA . GLY A 1 201 ? 27.303 8.856 -35.032 1.00 79.81 201 GLY A CA 1
ATOM 1449 C C . GLY A 1 201 ? 26.217 9.703 -34.355 1.00 79.81 201 GLY A C 1
ATOM 1450 O O . GLY A 1 201 ? 25.036 9.364 -34.329 1.00 79.81 201 GLY A O 1
ATOM 1451 N N . LYS A 1 202 ? 26.628 10.869 -33.840 1.00 75.88 202 LYS A N 1
ATOM 1452 C CA . LYS A 1 202 ? 25.841 11.770 -32.963 1.00 75.88 202 LYS A CA 1
ATOM 1453 C C . LYS A 1 202 ? 24.494 12.300 -33.494 1.00 75.88 202 LYS A C 1
ATOM 1455 O O . LYS A 1 202 ? 23.773 12.958 -32.751 1.00 75.88 202 LYS A O 1
ATOM 1460 N N . ASN A 1 203 ? 24.197 12.080 -34.775 1.00 75.88 203 ASN A N 1
ATOM 1461 C CA . ASN A 1 203 ? 22.959 12.494 -35.445 1.00 75.88 203 ASN A CA 1
ATOM 1462 C C . ASN A 1 203 ? 22.184 11.301 -36.043 1.00 75.88 203 ASN A C 1
ATOM 1464 O O . ASN A 1 203 ? 21.159 11.527 -36.682 1.00 75.88 203 ASN A O 1
ATOM 1468 N N . CYS A 1 204 ? 22.676 10.065 -35.895 1.00 82.94 204 CYS A N 1
ATOM 1469 C CA . CYS A 1 204 ? 22.209 8.891 -36.634 1.00 82.94 204 CYS A CA 1
ATOM 1470 C C . CYS A 1 204 ? 22.184 9.123 -38.159 1.00 82.94 204 CYS A C 1
ATOM 1472 O O . CYS A 1 204 ? 21.149 8.991 -38.809 1.00 82.94 204 CYS A O 1
ATOM 1474 N N . SER A 1 205 ? 23.335 9.483 -38.732 1.00 84.94 205 SER A N 1
ATOM 1475 C CA . SER A 1 205 ? 23.534 9.556 -40.185 1.00 84.94 205 SER A CA 1
ATOM 1476 C C . SER A 1 205 ? 23.379 8.169 -40.811 1.00 84.94 205 SER A C 1
ATOM 1478 O O . SER A 1 205 ? 23.885 7.204 -40.253 1.00 84.94 205 SER A O 1
ATOM 1480 N N . LEU A 1 206 ? 22.736 8.050 -41.975 1.00 82.50 206 LEU A N 1
ATOM 1481 C CA . LEU A 1 206 ? 22.639 6.775 -42.700 1.00 82.50 206 LEU A CA 1
ATOM 1482 C C . LEU A 1 206 ? 24.043 6.244 -43.068 1.00 82.50 206 LEU A C 1
ATOM 1484 O O . LEU A 1 206 ? 24.872 7.009 -43.563 1.00 82.50 206 LEU A O 1
ATOM 1488 N N . CYS A 1 207 ? 24.300 4.952 -42.836 1.00 84.44 207 CYS A N 1
ATOM 1489 C CA . CYS A 1 207 ? 25.497 4.244 -43.304 1.00 84.44 207 CYS A CA 1
ATOM 1490 C C . CYS A 1 207 ? 25.644 4.362 -44.832 1.00 84.44 207 CYS A C 1
ATOM 1492 O O . CYS A 1 207 ? 24.651 4.389 -45.560 1.00 84.44 207 CYS A O 1
ATOM 1494 N N . GLY A 1 208 ? 26.884 4.361 -45.325 1.00 81.00 208 GLY A N 1
ATOM 1495 C CA . GLY A 1 208 ? 27.149 4.151 -46.748 1.00 81.00 208 GLY A CA 1
ATOM 1496 C C . GLY A 1 208 ? 26.942 2.698 -47.187 1.00 81.00 208 GLY A C 1
ATOM 1497 O O . GLY A 1 208 ? 26.602 1.823 -46.389 1.00 81.00 208 GLY A O 1
ATOM 1498 N N . HIS A 1 209 ? 27.187 2.428 -48.470 1.00 84.69 209 HIS A N 1
ATOM 1499 C CA . HIS A 1 209 ? 26.965 1.110 -49.071 1.00 84.69 209 HIS A CA 1
ATOM 1500 C C . HIS A 1 209 ? 28.102 0.128 -48.746 1.00 84.69 209 HIS A C 1
ATOM 1502 O O . HIS A 1 209 ? 28.994 -0.131 -49.563 1.00 84.69 209 HIS A O 1
ATOM 1508 N N . CYS A 1 210 ? 28.059 -0.428 -47.535 1.00 85.12 210 CYS A N 1
ATOM 1509 C CA . CYS A 1 210 ? 28.930 -1.515 -47.097 1.00 85.12 210 CYS A CA 1
ATOM 1510 C C . CYS A 1 210 ? 28.832 -2.748 -48.008 1.00 85.12 210 CYS A C 1
ATOM 1512 O O . CYS A 1 210 ? 27.808 -3.002 -48.647 1.00 85.12 210 CYS A O 1
ATOM 1514 N N . ARG A 1 211 ? 29.905 -3.541 -48.065 1.00 84.19 211 ARG A N 1
ATOM 1515 C CA . ARG A 1 211 ? 29.939 -4.799 -48.822 1.00 84.19 211 ARG A CA 1
ATOM 1516 C C . ARG A 1 211 ? 29.034 -5.853 -48.156 1.00 84.19 211 ARG A C 1
ATOM 1518 O O . ARG A 1 211 ? 28.975 -5.931 -46.932 1.00 84.19 211 ARG A O 1
ATOM 1525 N N . GLN A 1 212 ? 28.369 -6.691 -48.959 1.00 74.88 212 GLN A N 1
ATOM 1526 C CA . GLN A 1 212 ? 27.563 -7.846 -48.502 1.00 74.88 212 GLN A CA 1
ATOM 1527 C C . GLN A 1 212 ? 26.444 -7.516 -47.484 1.00 74.88 212 GLN A C 1
ATOM 1529 O O . GLN A 1 212 ? 26.170 -8.322 -46.598 1.00 74.88 212 GLN A O 1
ATOM 1534 N N . ASP A 1 213 ? 25.815 -6.339 -47.589 1.00 66.19 213 ASP A N 1
ATOM 1535 C CA . ASP A 1 213 ? 24.768 -5.855 -46.666 1.00 66.19 213 ASP A CA 1
ATOM 1536 C C . ASP A 1 213 ? 25.192 -5.839 -45.177 1.00 66.19 213 ASP A C 1
ATOM 1538 O O . ASP A 1 213 ? 24.363 -5.914 -44.266 1.00 66.19 213 ASP A O 1
ATOM 1542 N N . THR A 1 214 ? 26.499 -5.732 -44.910 1.00 73.38 214 THR A N 1
ATOM 1543 C CA . THR A 1 214 ? 27.039 -5.618 -43.547 1.00 73.38 214 THR A CA 1
ATOM 1544 C C . THR A 1 214 ? 26.697 -4.262 -42.922 1.00 73.38 214 THR A C 1
ATOM 1546 O O . THR A 1 214 ? 26.697 -3.228 -43.586 1.00 73.38 214 THR A O 1
ATOM 1549 N N . THR A 1 215 ? 26.396 -4.236 -41.622 1.00 77.75 215 THR A N 1
ATOM 1550 C CA . THR A 1 215 ? 26.122 -2.978 -40.906 1.00 77.75 215 THR A CA 1
ATOM 1551 C C . THR A 1 215 ? 27.418 -2.191 -40.701 1.00 77.75 215 THR A C 1
ATOM 1553 O O . THR A 1 215 ? 28.408 -2.765 -40.245 1.00 77.75 215 THR A O 1
ATOM 1556 N N . CYS A 1 216 ? 27.414 -0.880 -40.968 1.00 85.00 216 CYS A N 1
ATOM 1557 C CA . CYS A 1 216 ? 28.561 -0.033 -40.636 1.00 85.00 216 CYS A CA 1
ATOM 1558 C C . CYS A 1 216 ? 28.758 0.107 -39.114 1.00 85.00 216 CYS A C 1
ATOM 1560 O O . CYS A 1 216 ? 27.827 -0.082 -38.325 1.00 85.00 216 CYS A O 1
ATOM 1562 N N . ASP A 1 217 ? 29.981 0.445 -38.708 1.00 83.81 217 ASP A N 1
ATOM 1563 C CA . ASP A 1 217 ? 30.333 0.802 -37.336 1.00 83.81 217 ASP A CA 1
ATOM 1564 C C . ASP A 1 217 ? 29.411 1.933 -36.834 1.00 83.81 217 ASP A C 1
ATOM 1566 O O . ASP A 1 217 ? 29.327 2.984 -37.476 1.00 83.81 217 ASP A O 1
ATOM 1570 N N . PRO A 1 218 ? 28.707 1.751 -35.703 1.00 77.38 218 PRO A N 1
ATOM 1571 C CA . PRO A 1 218 ? 27.695 2.703 -35.266 1.00 77.38 218 PRO A CA 1
ATOM 1572 C C . PRO A 1 218 ? 28.288 4.023 -34.758 1.00 77.38 218 PRO A C 1
ATOM 1574 O O . PRO A 1 218 ? 27.594 5.033 -34.794 1.00 77.38 218 PRO A O 1
ATOM 1577 N N . ASP A 1 219 ? 29.537 4.069 -34.295 1.00 77.94 219 ASP A N 1
ATOM 1578 C CA . ASP A 1 219 ? 30.122 5.286 -33.723 1.00 77.94 219 ASP A CA 1
ATOM 1579 C C . ASP A 1 219 ? 30.851 6.130 -34.781 1.00 77.94 219 ASP A C 1
ATOM 1581 O O . ASP A 1 219 ? 30.778 7.362 -34.734 1.00 77.94 219 ASP A O 1
ATOM 1585 N N . ASN A 1 220 ? 31.511 5.496 -35.761 1.00 83.31 220 ASN A N 1
ATOM 1586 C CA . ASN A 1 220 ? 32.305 6.184 -36.792 1.00 83.31 220 ASN A CA 1
ATOM 1587 C C . ASN A 1 220 ? 31.803 6.030 -38.242 1.00 83.31 220 ASN A C 1
ATOM 1589 O O . ASN A 1 220 ? 32.255 6.787 -39.100 1.00 83.31 220 ASN A O 1
ATOM 1593 N N . GLY A 1 221 ? 30.874 5.114 -38.523 1.00 84.31 221 GLY A N 1
ATOM 1594 C CA . GLY A 1 221 ? 30.242 4.953 -39.837 1.00 84.31 221 GLY A CA 1
ATOM 1595 C C . GLY A 1 221 ? 31.012 4.131 -40.869 1.00 84.31 221 GLY A C 1
ATOM 1596 O O . GLY A 1 221 ? 30.587 4.075 -42.023 1.00 84.31 221 GLY A O 1
ATOM 1597 N N . THR A 1 222 ? 32.141 3.517 -40.506 1.00 86.00 222 THR A N 1
ATOM 1598 C CA . THR A 1 222 ? 32.957 2.741 -41.455 1.00 86.00 222 THR A CA 1
ATOM 1599 C C . THR A 1 222 ? 32.483 1.295 -41.602 1.00 86.00 222 THR A C 1
ATOM 1601 O O . THR A 1 222 ? 31.990 0.680 -40.660 1.00 86.00 222 THR A O 1
ATOM 1604 N N . CYS A 1 223 ? 32.612 0.735 -42.803 1.00 86.12 223 CYS A N 1
ATOM 1605 C CA . CYS A 1 223 ? 32.209 -0.643 -43.091 1.00 86.12 223 CYS A CA 1
ATOM 1606 C C . CYS A 1 223 ? 33.374 -1.615 -42.850 1.00 86.12 223 CYS A C 1
ATOM 1608 O O . CYS A 1 223 ? 34.426 -1.477 -43.477 1.00 86.12 223 CYS A O 1
ATOM 1610 N N . LEU A 1 224 ? 33.185 -2.606 -41.970 1.00 81.25 224 LEU A N 1
ATOM 1611 C CA . LEU A 1 224 ? 34.246 -3.526 -41.529 1.00 81.25 224 LEU A CA 1
ATOM 1612 C C . LEU A 1 224 ? 34.856 -4.336 -42.688 1.00 81.25 224 LEU A C 1
ATOM 1614 O O . LEU A 1 224 ? 36.075 -4.435 -42.797 1.00 81.25 224 LEU A O 1
ATOM 1618 N N . ASP A 1 225 ? 34.005 -4.850 -43.579 1.00 82.12 225 ASP A N 1
ATOM 1619 C CA . ASP A 1 225 ? 34.382 -5.621 -44.774 1.00 82.12 225 ASP A CA 1
ATOM 1620 C C . ASP A 1 225 ? 34.549 -4.739 -46.033 1.00 82.12 225 ASP A C 1
ATOM 1622 O O . ASP A 1 225 ? 34.547 -5.219 -47.173 1.00 82.12 225 ASP A O 1
ATOM 1626 N N . GLY A 1 226 ? 34.706 -3.426 -45.830 1.00 81.12 226 GLY A N 1
ATOM 1627 C CA . GLY A 1 226 ? 34.888 -2.431 -46.881 1.00 81.12 226 GLY A CA 1
ATOM 1628 C C . GLY A 1 226 ? 33.599 -2.016 -47.596 1.00 81.12 226 GLY A C 1
ATOM 1629 O O . GLY A 1 226 ? 32.478 -2.339 -47.194 1.00 81.12 226 GLY A O 1
ATOM 1630 N N . CYS A 1 227 ? 33.777 -1.246 -48.667 1.00 85.62 227 CYS A N 1
ATOM 1631 C CA . CYS A 1 227 ? 32.690 -0.689 -49.464 1.00 85.62 227 CYS A CA 1
ATOM 1632 C C . CYS A 1 227 ? 32.288 -1.606 -50.624 1.00 85.62 227 CYS A C 1
ATOM 1634 O O . CYS A 1 227 ? 33.064 -2.450 -51.077 1.00 85.62 227 CYS A O 1
ATOM 1636 N N . SER A 1 228 ? 31.077 -1.399 -51.136 1.00 85.06 228 SER A N 1
ATOM 1637 C CA . SER A 1 228 ? 30.684 -1.881 -52.461 1.00 85.06 228 SER A CA 1
ATOM 1638 C C . SER A 1 228 ? 31.441 -1.134 -53.572 1.00 85.06 228 SER A C 1
ATOM 1640 O O . SER A 1 228 ? 31.942 -0.028 -53.366 1.00 85.06 228 SER A O 1
ATOM 1642 N N . GLU A 1 229 ? 31.529 -1.732 -54.762 1.00 82.44 229 GLU A N 1
ATOM 1643 C CA . GLU A 1 229 ? 32.149 -1.102 -55.939 1.00 82.44 229 GLU A CA 1
ATOM 1644 C C . GLU A 1 229 ? 31.433 0.213 -56.300 1.00 82.44 229 GLU A C 1
ATOM 1646 O O . GLU A 1 229 ? 30.207 0.295 -56.225 1.00 82.44 229 GLU A O 1
ATOM 1651 N N . GLY A 1 230 ? 32.191 1.251 -56.667 1.00 78.31 230 GLY A N 1
ATOM 1652 C CA . GLY A 1 230 ? 31.656 2.596 -56.918 1.00 78.31 230 GLY A CA 1
ATOM 1653 C C . GLY A 1 230 ? 31.421 3.469 -55.680 1.00 78.31 230 GLY A C 1
ATOM 1654 O O . GLY A 1 230 ? 30.892 4.577 -55.803 1.00 78.31 230 GLY A O 1
ATOM 1655 N N . PHE A 1 231 ? 31.860 3.016 -54.502 1.00 84.94 231 PHE A N 1
ATOM 1656 C CA . PHE A 1 231 ? 31.825 3.779 -53.255 1.00 84.94 231 PHE A CA 1
ATOM 1657 C C . PHE A 1 231 ? 33.234 3.919 -52.657 1.00 84.94 231 PHE A C 1
ATOM 1659 O O . PHE A 1 231 ? 34.022 2.970 -52.646 1.00 84.94 231 PHE A O 1
ATOM 1666 N N . LYS A 1 232 ? 33.567 5.116 -52.158 1.00 81.88 232 LYS A N 1
ATOM 1667 C CA . LYS A 1 232 ? 34.925 5.456 -51.703 1.00 81.88 232 LYS A CA 1
ATOM 1668 C C . LYS A 1 232 ? 35.223 4.975 -50.275 1.00 81.88 232 LYS A C 1
ATOM 1670 O O . LYS A 1 232 ? 34.305 4.957 -49.451 1.00 81.88 232 LYS A O 1
ATOM 1675 N N . PRO A 1 233 ? 36.488 4.628 -49.953 1.00 76.56 233 PRO A N 1
ATOM 1676 C CA . PRO A 1 233 ? 36.858 4.032 -48.670 1.00 76.56 233 PRO A CA 1
ATOM 1677 C C . PRO A 1 233 ? 36.437 4.840 -47.434 1.00 76.56 233 PRO A C 1
ATOM 1679 O O . PRO A 1 233 ? 36.333 6.067 -47.460 1.00 76.56 233 PRO A O 1
ATOM 1682 N N . GLY A 1 234 ? 36.240 4.135 -46.318 1.00 81.00 234 GLY A N 1
ATOM 1683 C CA . GLY A 1 234 ? 35.772 4.714 -45.060 1.00 81.00 234 GLY A CA 1
ATOM 1684 C C . GLY A 1 234 ? 34.250 4.681 -44.968 1.00 81.00 234 GLY A C 1
ATOM 1685 O O . GLY A 1 234 ? 33.689 3.648 -44.620 1.00 81.00 234 GLY A O 1
ATOM 1686 N N . LEU A 1 235 ? 33.595 5.807 -45.267 1.00 82.31 235 LEU A N 1
ATOM 1687 C CA . LEU A 1 235 ? 32.143 5.991 -45.101 1.00 82.31 235 LEU A CA 1
ATOM 1688 C C . LEU A 1 235 ? 31.293 5.462 -46.270 1.00 82.31 235 LEU A C 1
ATOM 1690 O O . LEU A 1 235 ? 30.078 5.626 -46.241 1.00 82.31 235 LEU A O 1
ATOM 1694 N N . CYS A 1 236 ? 31.905 4.880 -47.306 1.00 83.69 236 CYS A N 1
ATOM 1695 C CA . CYS A 1 236 ? 31.223 4.255 -48.446 1.00 83.69 236 CYS A CA 1
ATOM 1696 C C . CYS A 1 236 ? 30.134 5.132 -49.094 1.00 83.69 236 CYS A C 1
ATOM 1698 O O . CYS A 1 236 ? 29.033 4.671 -49.400 1.00 83.69 236 CYS A O 1
ATOM 1700 N N . THR A 1 237 ? 30.460 6.410 -49.312 1.00 84.38 237 THR A N 1
ATOM 1701 C CA . THR A 1 237 ? 29.702 7.323 -50.184 1.00 84.38 237 THR A CA 1
ATOM 1702 C C . THR A 1 237 ? 30.130 7.128 -51.637 1.00 84.38 237 THR A C 1
ATOM 1704 O O . THR A 1 237 ? 31.257 6.700 -51.871 1.00 84.38 237 THR A O 1
ATOM 1707 N N . GLU A 1 238 ? 29.301 7.516 -52.604 1.00 81.94 238 GLU A N 1
ATOM 1708 C CA . GLU A 1 238 ? 29.613 7.429 -54.041 1.00 81.94 238 GLU A CA 1
ATOM 1709 C C . GLU A 1 238 ? 30.991 8.027 -54.407 1.00 81.94 238 GLU A C 1
ATOM 1711 O O . GLU A 1 238 ? 31.485 8.965 -53.754 1.00 81.94 238 GLU A O 1
ATOM 1716 N N . CYS A 1 239 ? 31.615 7.472 -55.454 1.00 82.94 239 CYS A N 1
ATOM 1717 C CA . CYS A 1 239 ? 32.817 8.038 -56.064 1.00 82.94 239 CYS A CA 1
ATOM 1718 C C . CYS A 1 239 ? 32.580 9.476 -56.548 1.00 82.94 239 CYS A C 1
ATOM 1720 O O . CYS A 1 239 ? 31.512 9.823 -57.052 1.00 82.94 239 CYS A O 1
ATOM 1722 N N . ASP A 1 240 ? 33.612 10.317 -56.455 1.00 85.00 240 ASP A N 1
ATOM 1723 C CA . ASP A 1 240 ? 33.555 11.649 -57.052 1.00 85.00 240 ASP A CA 1
ATOM 1724 C C . ASP A 1 240 ? 33.466 11.528 -58.589 1.00 85.00 240 ASP A C 1
ATOM 1726 O O . ASP A 1 240 ? 34.061 10.632 -59.182 1.00 85.00 240 ASP A O 1
ATOM 1730 N N . ALA A 1 241 ? 32.777 12.476 -59.236 1.00 78.69 241 ALA A N 1
ATOM 1731 C CA . ALA A 1 241 ? 32.328 12.517 -60.645 1.00 78.69 241 ALA A CA 1
ATOM 1732 C C . ALA A 1 241 ? 33.334 12.192 -61.787 1.00 78.69 241 ALA A C 1
ATOM 1734 O O . ALA A 1 241 ? 32.978 12.289 -62.965 1.00 78.69 241 ALA A O 1
ATOM 1735 N N . ARG A 1 242 ? 34.594 11.881 -61.472 1.00 78.06 242 ARG A N 1
ATOM 1736 C CA . ARG A 1 242 ? 35.678 11.526 -62.403 1.00 78.06 242 ARG A CA 1
ATOM 1737 C C . ARG A 1 242 ? 36.353 10.189 -62.074 1.00 78.06 242 ARG A C 1
ATOM 1739 O O . ARG A 1 242 ? 37.371 9.889 -62.692 1.00 78.06 242 ARG A O 1
ATOM 1746 N N . PHE A 1 243 ? 35.819 9.415 -61.134 1.00 84.62 243 PHE A N 1
ATOM 1747 C CA . PHE A 1 243 ? 36.427 8.190 -60.624 1.00 84.62 243 PHE A CA 1
ATOM 1748 C C . PHE A 1 243 ? 35.418 7.037 -60.529 1.00 84.62 243 PHE A C 1
ATOM 1750 O O . PHE A 1 243 ? 34.227 7.278 -60.336 1.00 84.62 243 PHE A O 1
ATOM 1757 N N . TYR A 1 244 ? 35.895 5.798 -60.662 1.00 86.44 244 TYR A N 1
ATOM 1758 C CA . TYR A 1 244 ? 35.079 4.582 -60.626 1.00 86.44 244 TYR A CA 1
ATOM 1759 C C . TYR A 1 244 ? 35.837 3.351 -60.094 1.00 86.44 244 TYR A C 1
ATOM 1761 O O . TYR A 1 244 ? 37.058 3.377 -59.906 1.00 86.44 244 TYR A O 1
ATOM 1769 N N . GLY A 1 245 ? 35.100 2.256 -59.889 1.00 78.31 245 GLY A N 1
ATOM 1770 C CA . GLY A 1 245 ? 35.615 0.934 -59.522 1.00 78.31 245 GLY A CA 1
ATOM 1771 C C . GLY A 1 245 ? 35.748 0.704 -58.014 1.00 78.31 245 GLY A C 1
ATOM 1772 O O . GLY A 1 245 ? 35.240 1.468 -57.192 1.00 78.31 245 GLY A O 1
ATOM 1773 N N . GLU A 1 246 ? 36.434 -0.377 -57.634 1.00 76.88 246 GLU A N 1
ATOM 1774 C CA . GLU A 1 246 ? 36.814 -0.626 -56.236 1.00 76.88 246 GLU A CA 1
ATOM 1775 C C . GLU A 1 246 ? 37.728 0.516 -55.739 1.00 76.88 246 GLU A C 1
ATOM 1777 O O . GLU A 1 246 ? 38.619 0.970 -56.460 1.00 76.88 246 GLU A O 1
ATOM 1782 N N . ASN A 1 247 ? 37.451 1.029 -54.536 1.00 76.75 247 ASN A N 1
ATOM 1783 C CA . ASN A 1 247 ? 38.084 2.202 -53.904 1.00 76.75 247 ASN A CA 1
ATOM 1784 C C . ASN A 1 247 ? 38.013 3.548 -54.665 1.00 76.75 247 ASN A C 1
ATOM 1786 O O . ASN A 1 247 ? 38.509 4.544 -54.140 1.00 76.75 247 ASN A O 1
ATOM 1790 N N . CYS A 1 248 ? 37.381 3.616 -55.842 1.00 84.44 248 CYS A N 1
ATOM 1791 C CA . CYS A 1 248 ? 37.410 4.778 -56.744 1.00 84.44 248 CYS A CA 1
ATOM 1792 C C . CYS A 1 248 ? 38.811 5.125 -57.304 1.00 84.44 248 CYS A C 1
ATOM 1794 O O . CYS A 1 248 ? 39.067 6.277 -57.652 1.00 84.44 248 CYS A O 1
ATOM 1796 N N . ASP A 1 249 ? 39.725 4.156 -57.420 1.00 85.94 249 ASP A N 1
ATOM 1797 C CA . ASP A 1 249 ? 41.100 4.407 -57.897 1.00 85.94 249 ASP A CA 1
ATOM 1798 C C . ASP A 1 249 ? 41.213 4.606 -59.430 1.00 85.94 249 ASP A C 1
ATOM 1800 O O . ASP A 1 249 ? 42.269 5.002 -59.931 1.00 85.94 249 ASP A O 1
ATOM 1804 N N . GLN A 1 250 ? 40.155 4.334 -60.209 1.00 85.44 250 GLN A N 1
ATOM 1805 C CA . GLN A 1 250 ? 40.189 4.387 -61.679 1.00 85.44 250 GLN A CA 1
ATOM 1806 C C . GLN A 1 250 ? 39.560 5.680 -62.213 1.00 85.44 250 GLN A C 1
ATOM 1808 O O . GLN A 1 250 ? 38.412 5.985 -61.913 1.00 85.44 250 GLN A O 1
ATOM 1813 N N . THR A 1 251 ? 40.279 6.442 -63.040 1.00 86.56 251 THR A N 1
ATOM 1814 C CA . THR A 1 251 ? 39.767 7.700 -63.616 1.00 86.56 251 THR A CA 1
ATOM 1815 C C . THR A 1 251 ? 38.832 7.444 -64.805 1.00 86.56 251 THR A C 1
ATOM 1817 O O . THR A 1 251 ? 39.214 6.736 -65.740 1.00 86.56 251 THR A O 1
ATOM 1820 N N . CYS A 1 252 ? 37.649 8.074 -64.825 1.00 87.25 252 CYS A N 1
ATOM 1821 C CA . CYS A 1 252 ? 36.754 8.113 -65.990 1.00 87.25 252 CYS A CA 1
ATOM 1822 C C . CYS A 1 252 ? 37.516 8.555 -67.255 1.00 87.25 252 CYS A C 1
ATOM 1824 O O . CYS A 1 252 ? 38.335 9.478 -67.203 1.00 87.25 252 CYS A O 1
ATOM 1826 N N . GLY A 1 253 ? 37.192 7.964 -68.409 1.00 85.31 253 GLY A N 1
ATOM 1827 C CA . GLY A 1 253 ? 37.645 8.486 -69.698 1.00 85.31 253 GLY A CA 1
ATOM 1828 C C . GLY A 1 253 ? 36.883 9.743 -70.131 1.00 85.31 253 GLY A C 1
ATOM 1829 O O . GLY A 1 253 ? 36.191 10.400 -69.351 1.00 85.31 253 GLY A O 1
ATOM 1830 N N . HIS A 1 254 ? 37.004 10.095 -71.409 1.00 86.62 254 HIS A N 1
ATOM 1831 C CA . HIS A 1 254 ? 36.477 11.342 -71.960 1.00 86.62 254 HIS A CA 1
ATOM 1832 C C . HIS A 1 254 ? 34.979 11.236 -72.296 1.00 86.62 254 HIS A C 1
ATOM 1834 O O . HIS A 1 254 ? 34.588 11.300 -73.463 1.00 86.62 254 HIS A O 1
ATOM 1840 N N . CYS A 1 255 ? 34.135 11.079 -71.271 1.00 86.62 255 CYS A N 1
ATOM 1841 C CA . CYS A 1 255 ? 32.677 11.176 -71.398 1.00 86.62 255 CYS A CA 1
ATOM 1842 C C . CYS A 1 255 ? 32.242 12.541 -71.967 1.00 86.62 255 CYS A C 1
ATOM 1844 O O . CYS A 1 255 ? 33.020 13.501 -72.000 1.00 86.62 255 CYS A O 1
ATOM 1846 N N . LEU A 1 256 ? 30.991 12.643 -72.421 1.00 84.31 256 LEU A N 1
ATOM 1847 C CA . LEU A 1 256 ? 30.409 13.902 -72.891 1.00 84.31 256 LEU A CA 1
ATOM 1848 C C . LEU A 1 256 ? 30.433 14.985 -71.789 1.00 84.31 256 LEU A C 1
ATOM 1850 O O . LEU A 1 256 ? 30.253 14.689 -70.605 1.00 84.31 256 LEU A O 1
ATOM 1854 N N . VAL A 1 257 ? 30.626 16.253 -72.164 1.00 64.56 257 VAL A N 1
ATOM 1855 C CA . VAL A 1 257 ? 30.658 17.378 -71.209 1.00 64.56 257 VAL A CA 1
ATOM 1856 C C . VAL A 1 257 ? 29.356 17.442 -70.393 1.00 64.56 257 VAL A C 1
ATOM 1858 O O . VAL A 1 257 ? 28.266 17.311 -70.943 1.00 64.56 257 VAL A O 1
ATOM 1861 N N . ASN A 1 258 ? 29.485 17.659 -69.079 1.00 61.75 258 ASN A N 1
ATOM 1862 C CA . ASN A 1 258 ? 28.424 17.570 -68.059 1.00 61.75 258 ASN A CA 1
ATOM 1863 C C . ASN A 1 258 ? 27.833 16.163 -67.822 1.00 61.75 258 ASN A C 1
ATOM 1865 O O . ASN A 1 258 ? 26.783 16.056 -67.191 1.00 61.75 258 ASN A O 1
ATOM 1869 N N . THR A 1 259 ? 28.502 15.089 -68.254 1.00 70.56 259 THR A N 1
ATOM 1870 C CA . THR A 1 259 ? 28.106 13.707 -67.927 1.00 70.56 259 THR A CA 1
ATOM 1871 C C . THR A 1 259 ? 29.223 12.990 -67.171 1.00 70.56 259 THR A C 1
ATOM 1873 O O . THR A 1 259 ? 30.397 13.097 -67.528 1.00 70.56 259 THR A O 1
ATOM 1876 N N . THR A 1 260 ? 28.864 12.308 -66.086 1.00 78.94 260 THR A N 1
ATOM 1877 C CA . THR A 1 260 ? 29.777 11.483 -65.285 1.00 78.94 260 THR A CA 1
ATOM 1878 C C . THR A 1 260 ? 29.860 10.080 -65.876 1.00 78.94 260 THR A C 1
ATOM 1880 O O . THR A 1 260 ? 28.914 9.632 -66.532 1.00 78.94 260 THR A O 1
ATOM 1883 N N . CYS A 1 261 ? 30.964 9.367 -65.641 1.00 85.88 261 CYS A N 1
ATOM 1884 C CA . CYS A 1 261 ? 30.953 7.928 -65.885 1.00 85.88 261 CYS A CA 1
ATOM 1885 C C . CYS A 1 261 ? 30.157 7.198 -64.790 1.00 85.88 261 CYS A C 1
ATOM 1887 O O . CYS A 1 261 ? 29.915 7.740 -63.709 1.00 85.88 261 CYS A O 1
ATOM 1889 N N . ASP A 1 262 ? 29.723 5.982 -65.099 1.00 84.56 262 ASP A N 1
ATOM 1890 C CA . ASP A 1 262 ? 29.171 5.027 -64.145 1.00 84.56 262 ASP A CA 1
ATOM 1891 C C . ASP A 1 262 ? 30.218 4.754 -63.041 1.00 84.56 262 ASP A C 1
ATOM 1893 O O . ASP A 1 262 ? 31.337 4.347 -63.368 1.00 84.56 262 ASP A O 1
ATOM 1897 N N . PRO A 1 263 ? 29.907 4.979 -61.750 1.00 81.31 263 PRO A N 1
ATOM 1898 C CA . PRO A 1 263 ? 30.897 4.868 -60.681 1.00 81.31 263 PRO A CA 1
ATOM 1899 C C . PRO A 1 263 ? 31.322 3.419 -60.409 1.00 81.31 263 PRO A C 1
ATOM 1901 O O . PRO A 1 263 ? 32.388 3.199 -59.843 1.00 81.31 263 PRO A O 1
ATOM 1904 N N . VAL A 1 264 ? 30.547 2.416 -60.825 1.00 84.44 264 VAL A N 1
ATOM 1905 C CA . VAL A 1 264 ? 30.894 0.999 -60.647 1.00 84.44 264 VAL A CA 1
ATOM 1906 C C . VAL A 1 264 ? 31.845 0.551 -61.758 1.00 84.44 264 VAL A C 1
ATOM 1908 O O . VAL A 1 264 ? 32.919 0.019 -61.483 1.00 84.44 264 VAL A O 1
ATOM 1911 N N . ASN A 1 265 ? 31.470 0.780 -63.020 1.00 86.88 265 ASN A N 1
ATOM 1912 C CA . ASN A 1 265 ? 32.124 0.163 -64.185 1.00 86.88 265 ASN A CA 1
ATOM 1913 C C . ASN A 1 265 ? 32.822 1.142 -65.149 1.00 86.88 265 ASN A C 1
ATOM 1915 O O . ASN A 1 265 ? 33.420 0.697 -66.131 1.00 86.88 265 ASN A O 1
ATOM 1919 N N . GLY A 1 266 ? 32.751 2.450 -64.901 1.00 86.25 266 GLY A N 1
ATOM 1920 C CA . GLY A 1 266 ? 33.478 3.476 -65.653 1.00 86.25 266 GLY A CA 1
ATOM 1921 C C . GLY A 1 266 ? 32.931 3.804 -67.039 1.00 86.25 266 GLY A C 1
ATOM 1922 O O . GLY A 1 266 ? 33.542 4.599 -67.759 1.00 86.25 266 GLY A O 1
ATOM 1923 N N . THR A 1 267 ? 31.808 3.211 -67.453 1.00 88.44 267 THR A N 1
ATOM 1924 C CA . THR A 1 267 ? 31.227 3.500 -68.771 1.00 88.44 267 THR A CA 1
ATOM 1925 C C . THR A 1 267 ? 30.595 4.887 -68.825 1.00 88.44 267 THR A C 1
ATOM 1927 O O . THR A 1 267 ? 30.098 5.391 -67.825 1.00 88.44 267 THR A O 1
ATOM 1930 N N . CYS A 1 268 ? 30.612 5.527 -69.995 1.00 88.19 268 CYS A N 1
ATOM 1931 C CA . CYS A 1 268 ? 29.979 6.828 -70.217 1.00 88.19 268 CYS A CA 1
ATOM 1932 C C . CYS A 1 268 ? 28.570 6.624 -70.811 1.00 88.19 268 CYS A C 1
ATOM 1934 O O . CYS A 1 268 ? 28.469 6.380 -72.019 1.00 88.19 268 CYS A O 1
ATOM 1936 N N . PRO A 1 269 ? 27.464 6.740 -70.042 1.00 84.12 269 PRO A N 1
ATOM 1937 C CA . PRO A 1 269 ? 26.131 6.358 -70.533 1.00 84.12 269 PRO A CA 1
ATOM 1938 C C . PRO A 1 269 ? 25.632 7.253 -71.676 1.00 84.12 269 PRO A C 1
ATOM 1940 O O . PRO A 1 269 ? 24.856 6.824 -72.526 1.00 84.12 269 PRO A O 1
ATOM 1943 N N . SER A 1 270 ? 26.109 8.499 -71.714 1.00 85.69 270 SER A N 1
ATOM 1944 C CA . SER A 1 270 ? 25.815 9.497 -72.750 1.00 85.69 270 SER A CA 1
ATOM 1945 C C . SER A 1 270 ? 26.830 9.518 -73.902 1.00 85.69 270 SER A C 1
ATOM 1947 O O . SER A 1 270 ? 26.773 10.410 -74.748 1.00 85.69 270 SER A O 1
ATOM 1949 N N . GLY A 1 271 ? 27.755 8.554 -73.952 1.00 84.00 271 GLY A N 1
ATOM 1950 C CA . GLY A 1 271 ? 28.805 8.479 -74.966 1.00 84.00 271 GLY A CA 1
ATOM 1951 C C . GLY A 1 271 ? 30.005 9.399 -74.710 1.00 84.00 271 GLY A C 1
ATOM 1952 O O . GLY A 1 271 ? 30.175 9.972 -73.631 1.00 84.00 271 GLY A O 1
ATOM 1953 N N . CYS A 1 272 ? 30.869 9.491 -75.722 1.00 88.88 272 CYS A N 1
ATOM 1954 C CA . CYS A 1 272 ? 32.182 10.127 -75.632 1.00 88.88 272 CYS A CA 1
ATOM 1955 C C . CYS A 1 272 ? 32.191 11.559 -76.165 1.00 88.88 272 CYS A C 1
ATOM 1957 O O . CYS A 1 272 ? 31.500 11.873 -77.133 1.00 88.88 272 CYS A O 1
ATOM 1959 N N . SER A 1 273 ? 33.047 12.397 -75.581 1.00 87.06 273 SER A N 1
ATOM 1960 C CA . SER A 1 273 ? 33.451 13.676 -76.170 1.00 87.06 273 SER A CA 1
ATOM 1961 C C . SER A 1 273 ? 34.207 13.476 -77.491 1.00 87.06 273 SER A C 1
ATOM 1963 O O . SER A 1 273 ? 34.818 12.429 -77.727 1.00 87.06 273 SER A O 1
ATOM 1965 N N . ASP A 1 274 ? 34.187 14.508 -78.341 1.00 84.31 274 ASP A N 1
ATOM 1966 C CA . ASP A 1 274 ? 34.793 14.488 -79.675 1.00 84.31 274 ASP A CA 1
ATOM 1967 C C . ASP A 1 274 ? 36.242 13.982 -79.667 1.00 84.31 274 ASP A C 1
ATOM 1969 O O . ASP A 1 274 ? 37.087 14.420 -78.883 1.00 84.31 274 ASP A O 1
ATOM 1973 N N . GLY A 1 275 ? 36.534 13.058 -80.585 1.00 78.94 275 GLY A N 1
ATOM 1974 C CA . GLY A 1 275 ? 37.852 12.444 -80.719 1.00 78.94 275 GLY A CA 1
ATOM 1975 C C . GLY A 1 275 ? 38.103 11.225 -79.826 1.00 78.94 275 GLY A C 1
ATOM 1976 O O . GLY A 1 275 ? 39.206 10.690 -79.892 1.00 78.94 275 GLY A O 1
ATOM 1977 N N . TYR A 1 276 ? 37.122 10.738 -79.056 1.00 85.50 276 TYR A N 1
ATOM 1978 C CA . TYR A 1 276 ? 37.244 9.514 -78.246 1.00 85.50 276 TYR A CA 1
ATOM 1979 C C . TYR A 1 276 ? 36.167 8.470 -78.572 1.00 85.50 276 TYR A C 1
ATOM 1981 O O . TYR A 1 276 ? 35.094 8.796 -79.079 1.00 85.50 276 TYR A O 1
ATOM 1989 N N . ARG A 1 277 ? 36.458 7.190 -78.305 1.00 82.12 277 ARG A N 1
ATOM 1990 C CA . ARG A 1 277 ? 35.539 6.056 -78.516 1.00 82.12 277 ARG A CA 1
ATOM 1991 C C . ARG A 1 277 ? 35.712 4.947 -77.465 1.00 82.12 277 ARG A C 1
ATOM 1993 O O . ARG A 1 277 ? 36.571 5.030 -76.587 1.00 82.12 277 ARG A O 1
ATOM 2000 N N . GLY A 1 278 ? 34.904 3.895 -77.601 1.00 84.31 278 GLY A N 1
ATOM 2001 C CA . GLY A 1 278 ? 34.793 2.798 -76.635 1.00 84.31 278 GLY A CA 1
ATOM 2002 C C . GLY A 1 278 ? 33.773 3.119 -75.539 1.00 84.31 278 GLY A C 1
ATOM 2003 O O . GLY A 1 278 ? 33.382 4.268 -75.368 1.00 84.31 278 GLY A O 1
ATOM 2004 N N . ASN A 1 279 ? 33.328 2.113 -74.787 1.00 83.56 279 ASN A N 1
ATOM 2005 C CA . ASN A 1 279 ? 32.358 2.291 -73.695 1.00 83.56 279 ASN A CA 1
ATOM 2006 C C . ASN A 1 279 ? 32.914 3.131 -72.527 1.00 83.56 279 ASN A C 1
ATOM 2008 O O . ASN A 1 279 ? 32.152 3.844 -71.881 1.00 83.56 279 ASN A O 1
ATOM 2012 N N . LEU A 1 280 ? 34.231 3.070 -72.292 1.00 85.94 280 LEU A N 1
ATOM 2013 C CA . LEU A 1 280 ? 34.957 3.874 -71.297 1.00 85.94 280 LEU A CA 1
ATOM 2014 C C . LEU A 1 280 ? 35.479 5.219 -71.846 1.00 85.94 280 LEU A C 1
ATOM 2016 O O . LEU A 1 280 ? 36.070 5.991 -71.099 1.00 85.94 280 LEU A O 1
ATOM 2020 N N . CYS A 1 281 ? 35.325 5.499 -73.147 1.00 87.50 281 CYS A N 1
ATOM 2021 C CA . CYS A 1 281 ? 35.809 6.724 -73.804 1.00 87.50 281 CYS A CA 1
ATOM 2022 C C . CYS A 1 281 ? 37.308 7.042 -73.608 1.00 87.50 281 CYS A C 1
ATOM 2024 O O . CYS A 1 281 ? 37.708 8.203 -73.509 1.00 87.50 281 CYS A O 1
ATOM 2026 N N . THR A 1 282 ? 38.151 6.007 -73.556 1.00 86.06 282 THR A N 1
ATOM 2027 C CA . THR A 1 282 ? 39.615 6.109 -73.412 1.00 86.06 282 THR A CA 1
ATOM 2028 C C . THR A 1 282 ? 40.377 5.941 -74.732 1.00 86.06 282 THR A C 1
ATOM 2030 O O . THR A 1 282 ? 41.536 6.343 -74.825 1.00 86.06 282 THR A O 1
ATOM 2033 N N . GLU A 1 283 ? 39.757 5.387 -75.780 1.00 86.62 283 GLU A N 1
ATOM 2034 C CA . GLU A 1 283 ? 40.401 5.231 -77.089 1.00 86.62 283 GLU A CA 1
ATOM 2035 C C . GLU A 1 283 ? 40.370 6.545 -77.879 1.00 86.62 283 GLU A C 1
ATOM 2037 O O . GLU A 1 283 ? 39.322 6.937 -78.394 1.00 86.62 283 GLU A O 1
ATOM 2042 N N . ALA A 1 284 ? 41.520 7.198 -78.046 1.00 79.25 284 ALA A N 1
ATOM 2043 C CA . ALA A 1 284 ? 41.639 8.351 -78.935 1.00 79.25 284 ALA A CA 1
ATOM 2044 C C . ALA A 1 284 ? 41.463 7.943 -80.414 1.00 79.25 284 ALA A C 1
ATOM 2046 O O . ALA A 1 284 ? 42.168 7.072 -80.933 1.00 79.25 284 ALA A O 1
ATOM 2047 N N . MET A 1 285 ? 40.558 8.617 -81.123 1.00 73.62 285 MET A N 1
ATOM 2048 C CA . MET A 1 285 ? 40.422 8.532 -82.574 1.00 73.62 285 MET A CA 1
ATOM 2049 C C . MET A 1 285 ? 41.627 9.205 -83.236 1.00 73.62 285 MET A C 1
ATOM 2051 O O . MET A 1 285 ? 41.675 10.426 -83.391 1.00 73.62 285 MET A O 1
ATOM 2055 N N . THR A 1 286 ? 42.609 8.411 -83.660 1.00 65.69 286 THR A N 1
ATOM 2056 C CA . THR A 1 286 ? 43.746 8.923 -84.427 1.00 65.69 286 THR A CA 1
ATOM 2057 C C . THR A 1 286 ? 43.265 9.508 -85.755 1.00 65.69 286 THR A C 1
ATOM 2059 O O . THR A 1 286 ? 42.777 8.802 -86.640 1.00 65.69 286 THR A O 1
ATOM 2062 N N . SER A 1 287 ? 43.411 10.825 -85.905 1.00 50.22 287 SER A N 1
ATOM 2063 C CA . SER A 1 287 ? 43.092 11.548 -87.133 1.00 50.22 287 SER A CA 1
ATOM 2064 C C . SER A 1 287 ? 44.087 11.162 -88.231 1.00 50.22 287 SER A C 1
ATOM 2066 O O . SER A 1 287 ? 45.143 11.772 -88.404 1.00 50.22 287 SER A O 1
ATOM 2068 N N . SER A 1 288 ? 43.750 10.104 -88.973 1.00 47.19 288 SER A N 1
ATOM 2069 C CA . SER A 1 288 ? 44.546 9.601 -90.094 1.00 47.19 288 SER A CA 1
ATOM 2070 C C . SER A 1 288 ? 44.539 10.624 -91.232 1.00 47.19 288 SER A C 1
ATOM 2072 O O . SER A 1 288 ? 43.687 10.612 -92.120 1.00 47.19 288 SER A O 1
ATOM 2074 N N . SER A 1 289 ? 45.466 11.579 -91.149 1.00 40.81 289 SER A N 1
ATOM 2075 C CA . SER A 1 289 ? 45.636 12.646 -92.127 1.00 40.81 289 SER A CA 1
ATOM 2076 C C . SER A 1 289 ? 45.921 12.040 -93.500 1.00 40.81 289 SER A C 1
ATOM 2078 O O . SER A 1 289 ? 46.886 11.290 -93.663 1.00 40.81 289 SER A O 1
ATOM 2080 N N . ASN A 1 290 ? 45.061 12.350 -94.475 1.00 50.41 290 ASN A N 1
ATOM 2081 C CA . ASN A 1 290 ? 45.048 11.738 -95.803 1.00 50.41 290 ASN A CA 1
ATOM 2082 C C . ASN A 1 290 ? 46.376 11.937 -96.557 1.00 50.41 290 ASN A C 1
ATOM 2084 O O . ASN A 1 290 ? 46.545 12.893 -97.314 1.00 50.41 290 ASN A O 1
ATOM 2088 N N . LYS A 1 291 ? 47.304 10.987 -96.411 1.00 36.19 291 LYS A N 1
ATOM 2089 C CA . LYS A 1 291 ? 48.487 10.850 -97.266 1.00 36.19 291 LYS A CA 1
ATOM 2090 C C . LYS A 1 291 ? 48.264 9.729 -98.269 1.00 36.19 291 LYS A C 1
ATOM 2092 O O . LYS A 1 291 ? 48.532 8.567 -97.987 1.00 36.19 291 LYS A O 1
ATOM 2097 N N . VAL A 1 292 ? 47.770 10.108 -99.446 1.00 42.59 292 VAL A N 1
ATOM 2098 C CA . VAL A 1 292 ? 47.591 9.218 -100.601 1.00 42.59 292 VAL A CA 1
ATOM 2099 C C . VAL A 1 292 ? 48.956 8.680 -101.062 1.00 42.59 292 VAL A C 1
ATOM 2101 O O . VAL A 1 292 ? 49.800 9.479 -101.473 1.00 42.59 292 VAL A O 1
ATOM 2104 N N . PRO A 1 293 ? 49.191 7.354 -101.057 1.00 39.78 293 PRO A N 1
ATOM 2105 C CA . PRO A 1 293 ? 50.387 6.767 -101.640 1.00 39.78 293 PRO A CA 1
ATOM 2106 C C . PRO A 1 293 ? 50.136 6.446 -103.120 1.00 39.78 293 PRO A C 1
ATOM 2108 O O . PRO A 1 293 ? 49.585 5.402 -103.467 1.00 39.78 293 PRO A O 1
ATOM 2111 N N . VAL A 1 294 ? 50.554 7.339 -104.019 1.00 39.44 294 VAL A N 1
ATOM 2112 C CA . VAL A 1 294 ? 50.611 7.032 -105.457 1.00 39.44 294 VAL A CA 1
ATOM 2113 C C . VAL A 1 294 ? 51.833 6.141 -105.706 1.00 39.44 294 VAL A C 1
ATOM 2115 O O . VAL A 1 294 ? 52.951 6.641 -105.798 1.00 39.44 294 VAL A O 1
ATOM 2118 N N . GLY A 1 295 ? 51.642 4.818 -105.788 1.00 37.47 295 GLY A N 1
ATOM 2119 C CA . GLY A 1 295 ? 52.761 3.884 -105.963 1.00 37.47 295 GLY A CA 1
ATOM 2120 C C . GLY A 1 295 ? 52.383 2.445 -106.334 1.00 37.47 295 GLY A C 1
ATOM 2121 O O . GLY A 1 295 ? 51.847 1.714 -105.515 1.00 37.47 295 GLY A O 1
ATOM 2122 N N . ALA A 1 296 ? 52.766 2.045 -107.553 1.00 41.41 296 ALA A N 1
ATOM 2123 C CA . ALA A 1 296 ? 52.961 0.670 -108.042 1.00 41.41 296 ALA A CA 1
ATOM 2124 C C . ALA A 1 296 ? 51.799 -0.353 -107.932 1.00 41.41 296 ALA A C 1
ATOM 2126 O O . ALA A 1 296 ? 51.602 -1.042 -106.934 1.00 41.41 296 ALA A O 1
ATOM 2127 N N . ILE A 1 297 ? 51.131 -0.585 -109.068 1.00 53.62 297 ILE A N 1
ATOM 2128 C CA . ILE A 1 297 ? 50.189 -1.695 -109.283 1.00 53.62 297 ILE A CA 1
ATOM 2129 C C . ILE A 1 297 ? 50.964 -3.012 -109.511 1.00 53.62 297 ILE A C 1
ATOM 2131 O O . ILE A 1 297 ? 51.220 -3.381 -110.655 1.00 53.62 297 ILE A O 1
ATOM 2135 N N . VAL A 1 298 ? 51.298 -3.758 -108.451 1.00 50.78 298 VAL A N 1
ATOM 2136 C CA . VAL A 1 298 ? 51.600 -5.207 -108.533 1.00 50.78 298 VAL A CA 1
ATOM 2137 C C . VAL A 1 298 ? 51.094 -5.904 -107.265 1.00 50.78 298 VAL A C 1
ATOM 2139 O O . VAL A 1 298 ? 51.583 -5.643 -106.174 1.00 50.78 298 VAL A O 1
ATOM 2142 N N . GLY A 1 299 ? 50.116 -6.806 -107.395 1.00 49.12 299 GLY A N 1
ATOM 2143 C CA . GLY A 1 299 ? 49.562 -7.532 -106.241 1.00 49.12 299 GLY A CA 1
ATOM 2144 C C . GLY A 1 299 ? 48.366 -8.431 -106.575 1.00 49.12 299 GLY A C 1
ATOM 2145 O O . GLY A 1 299 ? 48.489 -9.651 -106.446 1.00 49.12 299 GLY A O 1
ATOM 2146 N N . PRO A 1 300 ? 47.242 -7.886 -107.091 1.00 54.25 300 PRO A N 1
ATOM 2147 C CA . PRO A 1 300 ? 46.037 -8.671 -107.398 1.00 54.25 300 PRO A CA 1
ATOM 2148 C C . PRO A 1 300 ? 46.284 -9.850 -108.354 1.00 54.25 300 PRO A C 1
ATOM 2150 O O . PRO A 1 300 ? 45.650 -10.895 -108.239 1.00 54.25 300 PRO A O 1
ATOM 2153 N N . VAL A 1 301 ? 47.258 -9.705 -109.259 1.00 54.31 301 VAL A N 1
ATOM 2154 C CA . VAL A 1 301 ? 47.649 -10.727 -110.242 1.00 54.31 301 VAL A CA 1
ATOM 2155 C C . VAL A 1 301 ? 48.156 -12.016 -109.576 1.00 54.31 301 VAL A C 1
ATOM 2157 O O . VAL A 1 301 ? 47.825 -13.106 -110.035 1.00 54.31 301 VAL A O 1
ATOM 2160 N N . LEU A 1 302 ? 48.905 -11.927 -108.470 1.00 54.81 302 LEU A N 1
ATOM 2161 C CA . LEU A 1 302 ? 49.466 -13.111 -107.803 1.00 54.81 302 LEU A CA 1
ATOM 2162 C C . LEU A 1 302 ? 48.400 -13.899 -107.028 1.00 54.81 302 LEU A C 1
ATOM 2164 O O . LEU A 1 302 ? 48.390 -15.128 -107.088 1.00 54.81 302 LEU A O 1
ATOM 2168 N N . ALA A 1 303 ? 47.461 -13.212 -106.370 1.00 59.25 303 ALA A N 1
ATOM 2169 C CA . ALA A 1 303 ? 46.354 -13.864 -105.666 1.00 59.25 303 ALA A CA 1
ATOM 2170 C C . ALA A 1 303 ? 45.442 -14.650 -106.628 1.00 59.25 303 ALA A C 1
ATOM 2172 O O . ALA A 1 303 ? 45.069 -15.787 -106.337 1.00 59.25 303 ALA A O 1
ATOM 2173 N N . VAL A 1 304 ? 45.138 -14.082 -107.802 1.00 65.50 304 VAL A N 1
ATOM 2174 C CA . VAL A 1 304 ? 44.319 -14.743 -108.834 1.00 65.50 304 VAL A CA 1
ATOM 2175 C C . VAL A 1 304 ? 45.030 -15.966 -109.427 1.00 65.50 304 VAL A C 1
ATOM 2177 O O . VAL A 1 304 ? 44.391 -17.000 -109.617 1.00 65.50 304 VAL A O 1
ATOM 2180 N N . ILE A 1 305 ? 46.347 -15.898 -109.658 1.00 67.00 305 ILE A N 1
ATOM 2181 C CA . ILE A 1 305 ? 47.131 -17.045 -110.152 1.00 67.00 305 ILE A CA 1
ATOM 2182 C C . ILE A 1 305 ? 47.154 -18.186 -109.122 1.00 67.00 305 ILE A C 1
ATOM 2184 O O . ILE A 1 305 ? 46.903 -19.337 -109.485 1.00 67.00 305 ILE A O 1
ATOM 2188 N N . VAL A 1 306 ? 47.385 -17.890 -107.837 1.00 70.50 306 VAL A N 1
ATOM 2189 C CA . VAL A 1 306 ? 47.367 -18.911 -106.772 1.00 70.50 306 VAL A CA 1
ATOM 2190 C C . VAL A 1 306 ? 45.976 -19.541 -106.632 1.00 70.50 306 VAL A C 1
ATOM 2192 O O . VAL A 1 306 ? 45.866 -20.767 -106.584 1.00 70.50 306 VAL A O 1
ATOM 2195 N N . ALA A 1 307 ? 44.906 -18.739 -106.648 1.00 71.88 307 ALA A N 1
ATOM 2196 C CA . ALA A 1 307 ? 43.535 -19.248 -106.595 1.00 71.88 307 ALA A CA 1
ATOM 2197 C C . ALA A 1 307 ? 43.202 -20.158 -107.794 1.00 71.88 307 ALA A C 1
ATOM 2199 O O . ALA A 1 307 ? 42.636 -21.238 -107.608 1.00 71.88 307 ALA A O 1
ATOM 2200 N N . ALA A 1 308 ? 43.604 -19.776 -109.011 1.00 72.06 308 ALA A N 1
ATOM 2201 C CA . ALA A 1 308 ? 43.400 -20.586 -110.211 1.00 72.06 308 ALA A CA 1
ATOM 2202 C C . ALA A 1 308 ? 44.129 -21.941 -110.132 1.00 72.06 308 ALA A C 1
ATOM 2204 O O . ALA A 1 308 ? 43.536 -22.975 -110.445 1.00 72.06 308 ALA A O 1
ATOM 2205 N N . VAL A 1 309 ? 45.380 -21.961 -109.656 1.00 75.69 309 VAL A N 1
ATOM 2206 C CA . VAL A 1 309 ? 46.152 -23.203 -109.466 1.00 75.69 309 VAL A CA 1
ATOM 2207 C C . VAL A 1 309 ? 45.485 -24.123 -108.437 1.00 75.69 309 VAL A C 1
ATOM 2209 O O . VAL A 1 309 ? 45.337 -25.318 -108.699 1.00 75.69 309 VAL A O 1
ATOM 2212 N N . VAL A 1 310 ? 45.008 -23.586 -107.308 1.00 76.38 310 VAL A N 1
ATOM 2213 C CA . VAL A 1 310 ? 44.280 -24.370 -106.291 1.00 76.38 310 VAL A CA 1
ATOM 2214 C C . VAL A 1 310 ? 42.989 -24.966 -106.863 1.00 76.38 310 VAL A C 1
ATOM 2216 O O . VAL A 1 310 ? 42.732 -26.156 -106.670 1.00 76.38 310 VAL A O 1
ATOM 2219 N N . VAL A 1 311 ? 42.206 -24.194 -107.625 1.00 78.06 311 VAL A N 1
ATOM 2220 C CA . VAL A 1 311 ? 40.973 -24.687 -108.267 1.00 78.06 311 VAL A CA 1
ATOM 2221 C C . VAL A 1 311 ? 41.269 -25.790 -109.290 1.00 78.06 311 VAL A C 1
ATOM 2223 O O . VAL A 1 311 ? 40.561 -26.798 -109.307 1.00 78.06 311 VAL A O 1
ATOM 2226 N N . VAL A 1 312 ? 42.334 -25.671 -110.092 1.00 76.25 312 VAL A N 1
ATOM 2227 C CA . VAL A 1 312 ? 42.745 -26.730 -111.034 1.00 76.25 312 VAL A CA 1
ATOM 2228 C C . VAL A 1 312 ? 43.180 -28.000 -110.295 1.00 76.25 312 VAL A C 1
ATOM 2230 O O . VAL A 1 312 ? 42.758 -29.092 -110.680 1.00 76.25 312 VAL A O 1
ATOM 2233 N N . ILE A 1 313 ? 43.946 -27.887 -109.204 1.00 73.62 313 ILE A N 1
ATOM 2234 C CA . ILE A 1 313 ? 44.363 -29.040 -108.386 1.00 73.62 313 ILE A CA 1
ATOM 2235 C C . ILE A 1 313 ? 43.145 -29.744 -107.769 1.00 73.62 313 ILE A C 1
ATOM 2237 O O . ILE A 1 313 ? 43.030 -30.968 -107.872 1.00 73.62 313 ILE A O 1
ATOM 2241 N N . VAL A 1 314 ? 42.196 -28.995 -107.198 1.00 75.88 314 VAL A N 1
ATOM 2242 C CA . VAL A 1 314 ? 40.949 -29.552 -106.641 1.00 75.88 314 VAL A CA 1
ATOM 2243 C C . VAL A 1 314 ? 40.094 -30.202 -107.735 1.00 75.88 314 VAL A C 1
ATOM 2245 O O . VAL A 1 314 ? 39.590 -31.308 -107.540 1.00 75.88 314 VAL A O 1
ATOM 2248 N N . PHE A 1 315 ? 39.982 -29.591 -108.916 1.00 73.31 315 PHE A N 1
ATOM 2249 C CA . PHE A 1 315 ? 39.242 -30.158 -110.049 1.00 73.31 315 PHE A CA 1
ATOM 2250 C C . PHE A 1 315 ? 39.886 -31.446 -110.588 1.00 73.31 315 PHE A C 1
ATOM 2252 O O . PHE A 1 315 ? 39.179 -32.409 -110.895 1.00 73.31 315 PHE A O 1
ATOM 2259 N N . MET A 1 316 ? 41.221 -31.511 -110.644 1.00 69.94 316 MET A N 1
ATOM 2260 C CA . MET A 1 316 ? 41.959 -32.731 -110.989 1.00 69.94 316 MET A CA 1
ATOM 2261 C C . MET A 1 316 ? 41.795 -33.823 -109.923 1.00 69.94 316 MET A C 1
ATOM 2263 O O . MET A 1 316 ? 41.625 -34.988 -110.280 1.00 69.94 316 MET A O 1
ATOM 2267 N N . TRP A 1 317 ? 41.787 -33.470 -108.634 1.00 64.69 317 TRP A N 1
ATOM 2268 C CA . TRP A 1 317 ? 41.574 -34.414 -107.531 1.00 64.69 317 TRP A CA 1
ATOM 2269 C C . TRP A 1 317 ? 40.151 -34.992 -107.533 1.00 64.69 317 TRP A C 1
ATOM 2271 O O . TRP A 1 317 ? 39.981 -36.210 -107.486 1.00 64.69 317 TRP A O 1
ATOM 2281 N N . LEU A 1 318 ? 39.130 -34.143 -107.699 1.00 63.88 318 LEU A N 1
ATOM 2282 C CA . LEU A 1 318 ? 37.727 -34.563 -107.781 1.00 63.88 318 LEU A CA 1
ATOM 2283 C C . LEU A 1 318 ? 37.443 -35.402 -109.039 1.00 63.88 318 LEU A C 1
ATOM 2285 O O . LEU A 1 318 ? 36.785 -36.439 -108.940 1.00 63.88 318 LEU A O 1
ATOM 2289 N N . ARG A 1 319 ? 38.013 -35.049 -110.203 1.00 63.47 319 ARG A N 1
ATOM 2290 C CA . ARG A 1 319 ? 37.929 -35.888 -111.418 1.00 63.47 319 ARG A CA 1
ATOM 2291 C C . ARG A 1 319 ? 38.627 -37.244 -111.277 1.00 63.47 319 ARG A C 1
ATOM 2293 O O . ARG A 1 319 ? 38.252 -38.181 -111.978 1.00 63.47 319 ARG A O 1
ATOM 2300 N N . ARG A 1 320 ? 39.608 -37.377 -110.378 1.00 60.84 320 ARG A N 1
ATOM 2301 C CA . ARG A 1 320 ? 40.320 -38.641 -110.115 1.00 60.84 320 ARG A CA 1
ATOM 2302 C C . ARG A 1 320 ? 39.630 -39.528 -109.069 1.00 60.84 320 ARG A C 1
ATOM 2304 O O . ARG A 1 320 ? 40.065 -40.658 -108.888 1.00 60.84 320 ARG A O 1
ATOM 2311 N N . ARG A 1 321 ? 38.561 -39.046 -108.416 1.00 53.25 321 ARG A N 1
ATOM 2312 C CA . ARG A 1 321 ? 37.827 -39.747 -107.340 1.00 53.25 321 ARG A CA 1
ATOM 2313 C C . ARG A 1 321 ? 36.344 -40.024 -107.658 1.00 53.25 321 ARG A C 1
ATOM 2315 O O . ARG A 1 321 ? 35.571 -40.322 -106.757 1.00 53.25 321 ARG A O 1
ATOM 2322 N N . GLN A 1 322 ? 35.949 -39.932 -108.934 1.00 55.78 322 GLN A N 1
ATOM 2323 C CA . GLN A 1 322 ? 34.633 -40.365 -109.448 1.00 55.78 322 GLN A CA 1
ATOM 2324 C C . GLN A 1 322 ? 34.735 -41.497 -110.490 1.00 55.78 322 GLN A C 1
ATOM 2326 O O . GLN A 1 322 ? 33.990 -41.557 -111.469 1.00 55.78 322 GLN A O 1
ATOM 2331 N N . ARG A 1 323 ? 35.664 -42.427 -110.269 1.00 49.00 323 ARG A N 1
ATOM 2332 C CA . ARG A 1 323 ? 35.626 -43.791 -110.814 1.00 49.00 323 ARG A CA 1
ATOM 2333 C C . ARG A 1 323 ? 35.883 -44.717 -109.627 1.00 49.00 323 ARG A C 1
ATOM 2335 O O . ARG A 1 323 ? 36.756 -44.385 -108.835 1.00 49.00 323 ARG A O 1
ATOM 2342 N N . GLU A 1 324 ? 35.084 -45.785 -109.510 1.00 44.34 324 GLU A N 1
ATOM 2343 C CA . GLU A 1 324 ? 34.830 -46.547 -108.262 1.00 44.34 324 GLU A CA 1
ATOM 2344 C C . GLU A 1 324 ? 34.087 -45.674 -107.210 1.00 44.34 324 GLU A C 1
ATOM 2346 O O . GLU A 1 324 ? 34.597 -44.648 -106.775 1.00 44.34 324 GLU A O 1
ATOM 2351 N N . GLY A 1 325 ? 32.841 -45.921 -106.774 1.00 36.03 325 GLY A N 1
ATOM 2352 C CA . GLY A 1 325 ? 31.862 -46.984 -107.064 1.00 36.03 325 GLY A CA 1
ATOM 2353 C C . GLY A 1 325 ? 31.836 -48.088 -105.990 1.00 36.03 325 GLY A C 1
ATOM 2354 O O . GLY A 1 325 ? 32.856 -48.730 -105.798 1.00 36.03 325 GLY A O 1
ATOM 2355 N N . GLY A 1 326 ? 30.733 -48.388 -105.282 1.00 35.09 326 GLY A N 1
ATOM 2356 C CA . GLY A 1 326 ? 29.419 -47.720 -105.199 1.00 35.09 326 GLY A CA 1
ATOM 2357 C C . GLY A 1 326 ? 28.345 -48.550 -104.447 1.00 35.09 326 GLY A C 1
ATOM 2358 O O . GLY A 1 326 ? 28.541 -49.737 -104.220 1.00 35.09 326 GLY A O 1
ATOM 2359 N N . LEU A 1 327 ? 27.184 -47.930 -104.159 1.00 37.81 327 LEU A N 1
ATOM 2360 C CA . LEU A 1 327 ? 25.911 -48.531 -103.669 1.00 37.81 327 LEU A CA 1
ATOM 2361 C C . LEU A 1 327 ? 25.862 -49.093 -102.204 1.00 37.81 327 LEU A C 1
ATOM 2363 O O . LEU A 1 327 ? 26.901 -49.148 -101.551 1.00 37.81 327 LEU A O 1
ATOM 2367 N N . PRO A 1 328 ? 24.654 -49.334 -101.608 1.00 52.31 328 PRO A N 1
ATOM 2368 C CA . PRO A 1 328 ? 24.415 -48.999 -100.189 1.00 52.31 328 PRO A CA 1
ATOM 2369 C C . PRO A 1 328 ? 23.521 -49.987 -99.378 1.00 52.31 328 PRO A C 1
ATOM 2371 O O . PRO A 1 328 ? 23.120 -51.044 -99.856 1.00 52.31 328 PRO A O 1
ATOM 2374 N N . GLY A 1 329 ? 23.102 -49.570 -98.172 1.00 34.41 329 GLY A N 1
ATOM 2375 C CA . GLY A 1 329 ? 22.028 -50.189 -97.370 1.00 34.41 329 GLY A CA 1
ATOM 2376 C C . GLY A 1 329 ? 22.504 -50.773 -96.027 1.00 34.41 329 GLY A C 1
ATOM 2377 O O . GLY A 1 329 ? 23.698 -50.927 -95.818 1.00 34.41 329 GLY A O 1
ATOM 2378 N N . LEU A 1 330 ? 21.624 -51.108 -95.073 1.00 33.38 330 LEU A N 1
ATOM 2379 C CA . LEU A 1 330 ? 20.161 -50.929 -95.030 1.00 33.38 330 LEU A CA 1
ATOM 2380 C C . LEU A 1 330 ? 19.635 -51.099 -93.577 1.00 33.38 330 LEU A C 1
ATOM 2382 O O . LEU A 1 330 ? 20.184 -51.909 -92.841 1.00 33.38 330 LEU A O 1
ATOM 2386 N N . LEU A 1 331 ? 18.498 -50.444 -93.264 1.00 35.47 331 LEU A N 1
ATOM 2387 C CA . LEU A 1 331 ? 17.520 -50.638 -92.153 1.00 35.47 331 LEU A CA 1
ATOM 2388 C C . LEU A 1 331 ? 17.524 -49.538 -91.054 1.00 35.47 331 LEU A C 1
ATOM 2390 O O . LEU A 1 331 ? 18.562 -49.229 -90.496 1.00 35.47 331 LEU A O 1
ATOM 2394 N N . ARG A 1 332 ? 16.435 -48.758 -90.853 1.00 31.00 332 ARG A N 1
ATOM 2395 C CA . ARG A 1 332 ? 15.095 -49.033 -90.231 1.00 31.00 332 ARG A CA 1
ATOM 2396 C C . ARG A 1 332 ? 15.155 -48.997 -88.676 1.00 31.00 332 ARG A C 1
ATOM 2398 O O . ARG A 1 332 ? 16.067 -49.576 -88.121 1.00 31.00 332 ARG A O 1
ATOM 2405 N N . ARG A 1 333 ? 14.193 -48.422 -87.919 1.00 30.41 333 ARG A N 1
ATOM 2406 C CA . ARG A 1 333 ? 12.812 -47.970 -88.249 1.00 30.41 333 ARG A CA 1
ATOM 2407 C C . ARG A 1 333 ? 12.160 -47.109 -87.125 1.00 30.41 333 ARG A C 1
ATOM 2409 O O . ARG A 1 333 ? 12.122 -47.601 -86.010 1.00 30.41 333 ARG A O 1
ATOM 2416 N N . LYS A 1 334 ? 11.439 -46.018 -87.483 1.00 28.30 334 LYS A N 1
ATOM 2417 C CA . LYS A 1 334 ? 10.303 -45.378 -86.730 1.00 28.30 334 LYS A CA 1
ATOM 2418 C C . LYS A 1 334 ? 10.601 -44.748 -85.334 1.00 28.30 334 LYS A C 1
ATOM 2420 O O . LYS A 1 334 ? 11.561 -45.143 -84.699 1.00 28.30 334 LYS A O 1
ATOM 2425 N N . LYS A 1 335 ? 9.787 -43.827 -84.773 1.00 28.86 335 LYS A N 1
ATOM 2426 C CA . LYS A 1 335 ? 8.832 -42.807 -85.310 1.00 28.86 335 LYS A CA 1
ATOM 2427 C C . LYS A 1 335 ? 8.474 -41.811 -84.177 1.00 28.86 335 LYS A C 1
ATOM 2429 O O . LYS A 1 335 ? 8.308 -42.266 -83.058 1.00 28.86 335 LYS A O 1
ATOM 2434 N N . GLU A 1 336 ? 8.215 -40.549 -84.535 1.00 30.47 336 GLU A N 1
ATOM 2435 C CA . GLU A 1 336 ? 7.354 -39.569 -83.823 1.00 30.47 336 GLU A CA 1
ATOM 2436 C C . GLU A 1 336 ? 7.701 -39.044 -82.406 1.00 30.47 336 GLU A C 1
ATOM 2438 O O . GLU A 1 336 ? 8.343 -39.679 -81.583 1.00 30.47 336 GLU A O 1
ATOM 2443 N N . SER A 1 337 ? 7.231 -37.810 -82.194 1.00 29.69 337 SER A N 1
ATOM 2444 C CA . SER A 1 337 ? 7.143 -36.991 -80.966 1.00 29.69 337 SER A CA 1
ATOM 2445 C C . SER A 1 337 ? 5.631 -36.927 -80.569 1.00 29.69 337 SER A C 1
ATOM 2447 O O . SER A 1 337 ? 4.850 -37.451 -81.374 1.00 29.69 337 SER A O 1
ATOM 2449 N N . PRO A 1 338 ? 5.133 -36.279 -79.477 1.00 39.25 338 PRO A N 1
ATOM 2450 C CA . PRO A 1 338 ? 5.820 -35.332 -78.576 1.00 39.25 338 PRO A CA 1
ATOM 2451 C C . PRO A 1 338 ? 5.397 -35.304 -77.065 1.00 39.25 338 PRO A C 1
ATOM 2453 O O . PRO A 1 338 ? 4.433 -35.942 -76.666 1.00 39.25 338 PRO A O 1
ATOM 2456 N N . GLN A 1 339 ? 6.060 -34.418 -76.293 1.00 27.39 339 GLN A N 1
ATOM 2457 C CA . GLN A 1 339 ? 5.507 -33.547 -75.211 1.00 27.39 339 GLN A CA 1
ATOM 2458 C C . GLN A 1 339 ? 5.062 -34.109 -73.822 1.00 27.39 339 GLN A C 1
ATOM 2460 O O . GLN A 1 339 ? 4.619 -35.242 -73.706 1.00 27.39 339 GLN A O 1
ATOM 2465 N N . HIS A 1 340 ? 5.112 -33.219 -72.802 1.00 28.33 340 HIS A N 1
ATOM 2466 C CA . HIS A 1 340 ? 4.598 -33.312 -71.402 1.00 28.33 340 HIS A CA 1
ATOM 2467 C C . HIS A 1 340 ? 5.235 -34.363 -70.435 1.00 28.33 340 HIS A C 1
ATOM 2469 O O . HIS A 1 340 ? 5.835 -35.324 -70.900 1.00 28.33 340 HIS A O 1
ATOM 2475 N N . GLU A 1 341 ? 5.150 -34.297 -69.084 1.00 25.84 341 GLU A N 1
ATOM 2476 C CA . GLU A 1 341 ? 5.086 -33.182 -68.089 1.00 25.84 341 GLU A CA 1
ATOM 2477 C C . GLU A 1 341 ? 5.202 -33.710 -66.612 1.00 25.84 341 GLU A C 1
ATOM 2479 O O . GLU A 1 341 ? 4.557 -34.696 -66.289 1.00 25.84 341 GLU A O 1
ATOM 2484 N N . VAL A 1 342 ? 5.985 -33.033 -65.738 1.00 27.52 342 VAL A N 1
ATOM 2485 C CA . VAL A 1 342 ? 5.946 -32.922 -64.232 1.00 27.52 342 VAL A CA 1
ATOM 2486 C C . VAL A 1 342 ? 5.891 -34.167 -63.277 1.00 27.52 342 VAL A C 1
ATOM 2488 O O . VAL A 1 342 ? 5.113 -35.096 -63.445 1.00 27.52 342 VAL A O 1
ATOM 2491 N N . THR A 1 343 ? 6.612 -34.068 -62.131 1.00 24.77 343 THR A N 1
ATOM 2492 C CA . THR A 1 343 ? 6.612 -34.936 -60.897 1.00 24.77 343 THR A CA 1
ATOM 2493 C C . THR A 1 343 ? 7.158 -36.384 -61.024 1.00 24.77 343 THR A C 1
ATOM 2495 O O . THR A 1 343 ? 7.337 -36.862 -62.135 1.00 24.77 343 THR A O 1
ATOM 2498 N N . PHE A 1 344 ? 7.546 -37.133 -59.965 1.00 24.25 344 PHE A N 1
ATOM 2499 C CA . PHE A 1 344 ? 7.385 -37.014 -58.489 1.00 24.25 344 PHE A CA 1
ATOM 2500 C C . PHE A 1 344 ? 8.659 -37.461 -57.685 1.00 24.25 344 PHE A C 1
ATOM 2502 O O . PHE A 1 344 ? 9.726 -37.636 -58.262 1.00 24.25 344 PHE A O 1
ATOM 2509 N N . SER A 1 345 ? 8.549 -37.601 -56.352 1.00 27.89 345 SER A N 1
ATOM 2510 C CA . SER A 1 345 ? 9.580 -37.913 -55.326 1.00 27.89 345 SER A CA 1
ATOM 2511 C C . SER A 1 345 ? 9.698 -39.411 -54.953 1.00 27.89 345 SER A C 1
ATOM 2513 O O . SER A 1 345 ? 8.697 -40.100 -55.083 1.00 27.89 345 SER A O 1
ATOM 2515 N N . GLU A 1 346 ? 10.855 -39.859 -54.403 1.00 30.22 346 GLU A N 1
ATOM 2516 C CA . GLU A 1 346 ? 11.058 -40.796 -53.242 1.00 30.22 346 GLU A CA 1
ATOM 2517 C C . GLU A 1 346 ? 12.583 -41.106 -53.018 1.00 30.22 346 GLU A C 1
ATOM 2519 O O . GLU A 1 346 ? 13.329 -41.121 -53.992 1.00 30.22 346 GLU A O 1
ATOM 2524 N N . THR A 1 347 ? 13.201 -40.987 -51.817 1.00 27.33 347 THR A N 1
ATOM 2525 C CA . THR A 1 347 ? 13.403 -41.938 -50.662 1.00 27.33 347 THR A CA 1
ATOM 2526 C C . THR A 1 347 ? 14.215 -43.235 -50.982 1.00 27.33 347 THR A C 1
ATOM 2528 O O . THR A 1 347 ? 14.215 -43.670 -52.122 1.00 27.33 347 THR A O 1
ATOM 2531 N N . MET A 1 348 ? 14.988 -43.921 -50.101 1.00 28.86 348 MET A N 1
ATOM 2532 C CA . MET A 1 348 ? 15.367 -43.783 -48.666 1.00 28.86 348 MET A CA 1
ATOM 2533 C C . MET A 1 348 ? 16.608 -44.668 -48.279 1.00 28.86 348 MET A C 1
ATOM 2535 O O . MET A 1 348 ? 16.725 -45.774 -48.794 1.00 28.86 348 MET A O 1
ATOM 2539 N N . THR A 1 349 ? 17.394 -44.302 -47.238 1.00 29.31 349 THR A N 1
ATOM 2540 C CA . THR A 1 349 ? 18.234 -45.194 -46.347 1.00 29.31 349 THR A CA 1
ATOM 2541 C C . THR A 1 349 ? 19.443 -45.996 -46.949 1.00 29.31 349 THR A C 1
ATOM 2543 O O . THR A 1 349 ? 19.568 -46.065 -48.161 1.00 29.31 349 THR A O 1
ATOM 2546 N N . ASN A 1 350 ? 20.423 -46.597 -46.220 1.00 28.67 350 ASN A N 1
ATOM 2547 C CA . ASN A 1 350 ? 20.613 -46.846 -44.765 1.00 28.67 350 ASN A CA 1
ATOM 2548 C C . ASN A 1 350 ? 22.100 -47.006 -44.273 1.00 28.67 350 ASN A C 1
ATOM 2550 O O . ASN A 1 350 ? 22.886 -47.707 -44.898 1.00 28.67 350 ASN A O 1
ATOM 2554 N N . VAL A 1 351 ? 22.417 -46.413 -43.105 1.00 28.59 351 VAL A N 1
ATOM 2555 C CA . VAL A 1 351 ? 23.279 -46.829 -41.943 1.00 28.59 351 VAL A CA 1
ATOM 2556 C C . VAL A 1 351 ? 24.521 -47.764 -42.064 1.00 28.59 351 VAL A C 1
ATOM 2558 O O . VAL A 1 351 ? 24.412 -48.913 -42.477 1.00 28.59 351 VAL A O 1
ATOM 2561 N N . SER A 1 352 ? 25.647 -47.358 -41.428 1.00 26.80 352 SER A N 1
ATOM 2562 C CA . SER A 1 352 ? 26.500 -48.216 -40.547 1.00 26.80 352 SER A CA 1
ATOM 2563 C C . SER A 1 352 ? 27.385 -47.387 -39.570 1.00 26.80 352 SER A C 1
ATOM 2565 O O . SER A 1 352 ? 27.702 -46.238 -39.866 1.00 26.80 352 SER A O 1
ATOM 2567 N N . GLU A 1 353 ? 27.762 -47.927 -38.396 1.00 29.67 353 GLU A N 1
ATOM 2568 C CA . GLU A 1 353 ? 28.490 -47.214 -37.311 1.00 29.67 353 GLU A CA 1
ATOM 2569 C C . GLU A 1 353 ? 30.027 -47.405 -37.296 1.00 29.67 353 GLU A C 1
ATOM 2571 O O . GLU A 1 353 ? 30.511 -48.480 -37.659 1.00 29.67 353 GLU A O 1
ATOM 2576 N N . ARG A 1 354 ? 30.776 -46.470 -36.663 1.00 27.47 354 ARG A N 1
ATOM 2577 C CA . ARG A 1 354 ? 31.783 -46.782 -35.603 1.00 27.47 354 ARG A CA 1
ATOM 2578 C C . ARG A 1 354 ? 32.315 -45.549 -34.838 1.00 27.47 354 ARG A C 1
ATOM 2580 O O . ARG A 1 354 ? 32.181 -44.416 -35.281 1.00 27.47 354 ARG A O 1
ATOM 2587 N N . ARG A 1 355 ? 32.905 -45.796 -33.654 1.00 27.36 355 ARG A N 1
ATOM 2588 C CA . ARG A 1 355 ? 33.384 -44.800 -32.660 1.00 27.36 355 ARG A CA 1
ATOM 2589 C C . ARG A 1 355 ? 34.775 -44.213 -32.968 1.00 27.36 355 ARG A C 1
ATOM 2591 O O . ARG A 1 355 ? 35.633 -44.922 -33.486 1.00 27.36 355 ARG A O 1
ATOM 2598 N N . GLY A 1 356 ? 35.045 -43.001 -32.463 1.00 27.69 356 GLY A N 1
ATOM 2599 C CA . GLY A 1 356 ? 36.386 -42.407 -32.316 1.00 27.69 356 GLY A CA 1
ATOM 2600 C C . GLY A 1 356 ? 36.444 -41.409 -31.142 1.00 27.69 356 GLY A C 1
ATOM 2601 O O . GLY A 1 356 ? 35.472 -40.704 -30.901 1.00 27.69 356 GLY A O 1
ATOM 2602 N N . ASN A 1 357 ? 37.555 -41.372 -30.392 1.00 27.86 357 ASN A N 1
ATOM 2603 C CA . ASN A 1 357 ? 37.725 -40.580 -29.154 1.00 27.86 357 ASN A CA 1
ATOM 2604 C C . ASN A 1 357 ? 38.730 -39.417 -29.312 1.00 27.86 357 ASN A C 1
ATOM 2606 O O . ASN A 1 357 ? 39.630 -39.517 -30.145 1.00 27.86 357 ASN A O 1
ATOM 2610 N N . LYS A 1 358 ? 38.695 -38.491 -28.326 1.00 29.05 358 LYS A N 1
ATOM 2611 C CA . LYS A 1 358 ? 39.750 -37.562 -27.817 1.00 29.05 358 LYS A CA 1
ATOM 2612 C C . LYS A 1 358 ? 39.616 -36.076 -28.222 1.00 29.05 358 LYS A C 1
ATOM 2614 O O . LYS A 1 358 ? 39.053 -35.811 -29.277 1.00 29.05 358 LYS A O 1
ATOM 2619 N N . PRO A 1 359 ? 40.236 -35.130 -27.468 1.00 32.69 359 PRO A N 1
ATOM 2620 C CA . PRO A 1 359 ? 40.842 -35.240 -26.124 1.00 32.69 359 PRO A CA 1
ATOM 2621 C C . PRO A 1 359 ? 40.250 -34.277 -25.068 1.00 32.69 359 PRO A C 1
ATOM 2623 O O . PRO A 1 359 ? 39.753 -33.204 -25.385 1.00 32.69 359 PRO A O 1
ATOM 2626 N N . ILE A 1 360 ? 40.415 -34.625 -23.787 1.00 28.73 360 ILE A N 1
ATOM 2627 C CA . ILE A 1 360 ? 40.302 -33.693 -22.648 1.00 28.73 360 ILE A CA 1
ATOM 2628 C C . ILE A 1 360 ? 41.720 -33.240 -22.266 1.00 28.73 360 ILE A C 1
ATOM 2630 O O . ILE A 1 360 ? 42.640 -34.060 -22.269 1.00 28.73 360 ILE A O 1
ATOM 2634 N N . VAL A 1 361 ? 41.897 -31.963 -21.910 1.00 30.16 361 VAL A N 1
ATOM 2635 C CA . VAL A 1 361 ? 43.160 -31.400 -21.392 1.00 30.16 361 VAL A CA 1
ATOM 2636 C C . VAL A 1 361 ? 42.988 -31.073 -19.897 1.00 30.16 361 VAL A C 1
ATOM 2638 O O . VAL A 1 361 ? 41.972 -30.480 -19.537 1.00 30.16 361 VAL A O 1
ATOM 2641 N N . PRO A 1 362 ? 43.918 -31.472 -19.005 1.00 28.94 362 PRO A N 1
ATOM 2642 C CA . PRO A 1 362 ? 43.716 -31.369 -17.560 1.00 28.94 362 PRO A CA 1
ATOM 2643 C C . PRO A 1 362 ? 44.193 -30.037 -16.963 1.00 28.94 362 PRO A C 1
ATOM 2645 O O . PRO A 1 362 ? 45.277 -29.551 -17.284 1.00 28.94 362 PRO A O 1
ATOM 2648 N N . VAL A 1 363 ? 43.450 -29.529 -15.977 1.00 28.83 363 VAL A N 1
ATOM 2649 C CA . VAL A 1 363 ? 43.923 -28.519 -15.014 1.00 28.83 363 VAL A CA 1
ATOM 2650 C C . VAL A 1 363 ? 44.106 -29.206 -13.656 1.00 28.83 363 VAL A C 1
ATOM 2652 O O . VAL A 1 363 ? 43.253 -29.984 -13.232 1.00 28.83 363 VAL A O 1
ATOM 2655 N N . LYS A 1 364 ? 45.244 -28.973 -12.991 1.00 28.55 364 LYS A N 1
ATOM 2656 C CA . LYS A 1 364 ? 45.563 -29.571 -11.680 1.00 28.55 364 LYS A CA 1
ATOM 2657 C C . LYS A 1 364 ? 44.944 -28.771 -10.521 1.00 28.55 364 LYS A C 1
ATOM 2659 O O . LYS A 1 364 ? 44.816 -27.554 -10.641 1.00 28.55 364 LYS A O 1
ATOM 2664 N N . PRO A 1 365 ? 44.622 -29.420 -9.386 1.00 24.22 365 PRO A N 1
ATOM 2665 C CA . PRO A 1 365 ? 44.148 -28.727 -8.192 1.00 24.22 365 PRO A CA 1
ATOM 2666 C C . PRO A 1 365 ? 45.269 -27.916 -7.524 1.00 24.22 365 PRO A C 1
ATOM 2668 O O . PRO A 1 365 ? 46.442 -28.291 -7.591 1.00 24.22 365 PRO A O 1
ATOM 2671 N N . GLN A 1 366 ? 44.891 -26.853 -6.811 1.00 26.67 366 GLN A N 1
ATOM 2672 C CA . GLN A 1 366 ? 45.735 -26.190 -5.813 1.00 26.67 366 GLN A CA 1
ATOM 2673 C C . GLN A 1 366 ? 45.065 -26.251 -4.436 1.00 26.67 366 GLN A C 1
ATOM 2675 O O . GLN A 1 366 ? 43.841 -26.238 -4.322 1.00 26.67 366 GLN A O 1
ATOM 2680 N N . THR A 1 367 ? 45.885 -26.372 -3.394 1.00 25.70 367 THR A N 1
ATOM 2681 C CA . THR A 1 367 ? 45.478 -26.676 -2.015 1.00 25.70 367 THR A CA 1
ATOM 2682 C C . THR A 1 367 ? 45.667 -25.484 -1.081 1.00 25.70 367 THR A C 1
ATOM 2684 O O . THR A 1 367 ? 46.668 -24.778 -1.175 1.00 25.70 367 THR A O 1
ATOM 2687 N N . TYR A 1 368 ? 44.757 -25.318 -0.118 1.00 24.98 368 TYR A N 1
ATOM 2688 C CA . TYR A 1 368 ? 44.885 -24.339 0.967 1.00 24.98 368 TYR A CA 1
ATOM 2689 C C . TYR A 1 368 ? 46.072 -24.630 1.907 1.00 24.98 368 TYR A C 1
ATOM 2691 O O . TYR A 1 368 ? 46.251 -25.780 2.314 1.00 24.98 368 TYR A O 1
ATOM 2699 N N . PRO A 1 369 ? 46.776 -23.591 2.384 1.00 28.39 369 PRO A N 1
ATOM 2700 C CA . PRO A 1 369 ? 47.472 -23.584 3.671 1.00 28.39 369 PRO A CA 1
ATOM 2701 C C . PRO A 1 369 ? 46.582 -22.991 4.786 1.00 28.39 369 PRO A C 1
ATOM 2703 O O . PRO A 1 369 ? 45.715 -22.157 4.523 1.00 28.39 369 PRO A O 1
ATOM 2706 N N . LYS A 1 370 ? 46.831 -23.361 6.050 1.00 26.27 370 LYS A N 1
ATOM 2707 C CA . LYS A 1 370 ? 46.285 -22.687 7.248 1.00 26.27 370 LYS A CA 1
ATOM 2708 C C . LYS A 1 370 ? 47.424 -22.166 8.136 1.00 26.27 370 LYS A C 1
ATOM 2710 O O . LYS A 1 370 ? 48.390 -22.887 8.326 1.00 26.27 370 LYS A O 1
ATOM 2715 N N . ALA A 1 371 ? 47.222 -20.959 8.678 1.00 26.36 371 ALA A N 1
ATOM 2716 C CA . ALA A 1 371 ? 47.767 -20.346 9.907 1.00 26.36 371 ALA A CA 1
ATOM 2717 C C . ALA A 1 371 ? 49.191 -20.705 10.413 1.00 26.36 371 ALA A C 1
ATOM 2719 O O . ALA A 1 371 ? 49.467 -21.853 10.744 1.00 26.36 371 ALA A O 1
ATOM 2720 N N . GLY A 1 372 ? 50.025 -19.678 10.655 1.00 25.55 372 GLY A N 1
ATOM 2721 C CA . GLY A 1 372 ? 51.290 -19.812 11.398 1.00 25.55 372 GLY A CA 1
ATOM 2722 C C . GLY A 1 372 ? 52.036 -18.491 11.670 1.00 25.55 372 GLY A C 1
ATOM 2723 O O . GLY A 1 372 ? 52.782 -18.030 10.817 1.00 25.55 372 GLY A O 1
ATOM 2724 N N . ASP A 1 373 ? 51.859 -17.956 12.884 1.00 25.20 373 ASP A N 1
ATOM 2725 C CA . ASP A 1 373 ? 52.720 -16.995 13.614 1.00 25.20 373 ASP A CA 1
ATOM 2726 C C . ASP A 1 373 ? 53.029 -15.572 13.072 1.00 25.20 373 ASP A C 1
ATOM 2728 O O . ASP A 1 373 ? 52.441 -15.093 12.104 1.00 25.20 373 ASP A O 1
ATOM 2732 N N . ARG A 1 374 ? 53.795 -14.810 13.878 1.00 27.47 374 ARG A N 1
ATOM 2733 C CA . ARG A 1 374 ? 53.691 -13.348 14.099 1.00 27.47 374 ARG A CA 1
ATOM 2734 C C . ARG A 1 374 ? 55.034 -12.616 13.925 1.00 27.47 374 ARG A C 1
ATOM 2736 O O . ARG A 1 374 ? 56.048 -13.167 14.337 1.00 27.47 374 ARG A O 1
ATOM 2743 N N . GLN A 1 375 ? 55.010 -11.323 13.569 1.00 24.31 375 GLN A N 1
ATOM 2744 C CA . GLN A 1 375 ? 55.388 -10.257 14.524 1.00 24.31 375 GLN A CA 1
ATOM 2745 C C . GLN A 1 375 ? 54.987 -8.826 14.097 1.00 24.31 375 GLN A C 1
ATOM 2747 O O . GLN A 1 375 ? 54.647 -8.554 12.952 1.00 24.31 375 GLN A O 1
ATOM 2752 N N . GLU A 1 376 ? 54.980 -7.971 15.117 1.00 24.16 376 GLU A N 1
ATOM 2753 C CA . GLU A 1 376 ? 54.579 -6.565 15.287 1.00 24.16 376 GLU A CA 1
ATOM 2754 C C . GLU A 1 376 ? 55.041 -5.523 14.241 1.00 24.16 376 GLU A C 1
ATOM 2756 O O . GLU A 1 376 ? 56.121 -5.647 13.671 1.00 24.16 376 GLU A O 1
ATOM 2761 N N . VAL A 1 377 ? 54.295 -4.404 14.124 1.00 24.72 377 VAL A N 1
ATOM 2762 C CA . VAL A 1 377 ? 54.687 -3.088 14.707 1.00 24.72 377 VAL A CA 1
ATOM 2763 C C . VAL A 1 377 ? 53.531 -2.047 14.680 1.00 24.72 377 VAL A C 1
ATOM 2765 O O . VAL A 1 377 ? 52.859 -1.879 13.671 1.00 24.72 377 VAL A O 1
ATOM 2768 N N . SER A 1 378 ? 53.346 -1.358 15.821 1.00 25.14 378 SER A N 1
ATOM 2769 C CA . SER A 1 378 ? 52.612 -0.092 16.110 1.00 25.14 378 SER A CA 1
ATOM 2770 C C . SER A 1 378 ? 51.134 0.143 15.695 1.00 25.14 378 SER A C 1
ATOM 2772 O O . SER A 1 378 ? 50.835 0.488 14.555 1.00 25.14 378 SER A O 1
ATOM 2774 N N . ASP A 1 379 ? 50.264 0.148 16.718 1.00 22.55 379 ASP A N 1
ATOM 2775 C CA . ASP A 1 379 ? 49.027 0.962 16.903 1.00 22.55 379 ASP A CA 1
ATOM 2776 C C . ASP A 1 379 ? 49.380 2.484 17.098 1.00 22.55 379 ASP A C 1
ATOM 2778 O O . ASP A 1 379 ? 50.588 2.752 17.159 1.00 22.55 379 ASP A O 1
ATOM 2782 N N . PRO A 1 380 ? 48.461 3.499 17.227 1.00 38.31 380 PRO A N 1
ATOM 2783 C CA . PRO A 1 380 ? 47.265 3.502 18.103 1.00 38.31 380 PRO A CA 1
ATOM 2784 C C . PRO A 1 380 ? 45.966 4.250 17.658 1.00 38.31 380 PRO A C 1
ATOM 2786 O O . PRO A 1 380 ? 45.970 5.410 17.257 1.00 38.31 380 PRO A O 1
ATOM 2789 N N . HIS A 1 381 ? 44.822 3.607 17.917 1.00 27.98 381 HIS A N 1
ATOM 2790 C CA . HIS A 1 381 ? 43.613 4.107 18.628 1.00 27.98 381 HIS A CA 1
ATOM 2791 C C . HIS A 1 381 ? 43.082 5.586 18.598 1.00 27.98 381 HIS A C 1
ATOM 2793 O O . HIS A 1 381 ? 43.658 6.484 19.201 1.00 27.98 381 HIS A O 1
ATOM 2799 N N . ILE A 1 382 ? 41.781 5.689 18.236 1.00 25.73 382 ILE A N 1
ATOM 2800 C CA . ILE A 1 382 ? 40.639 6.316 18.988 1.00 25.73 382 ILE A CA 1
ATOM 2801 C C . ILE A 1 382 ? 40.326 7.843 18.901 1.00 25.73 382 ILE A C 1
ATOM 2803 O O . ILE A 1 382 ? 41.188 8.707 18.870 1.00 25.73 382 ILE A O 1
ATOM 2807 N N . TYR A 1 383 ? 39.004 8.121 18.906 1.00 24.22 383 TYR A N 1
ATOM 2808 C CA . TYR A 1 383 ? 38.247 9.384 19.093 1.00 24.22 383 TYR A CA 1
ATOM 2809 C C . TYR A 1 383 ? 38.977 10.621 19.674 1.00 24.22 383 TYR A C 1
ATOM 2811 O O . TYR A 1 383 ? 39.479 10.588 20.796 1.00 24.22 383 TYR A O 1
ATOM 2819 N N . GLY A 1 384 ? 38.801 11.778 19.014 1.00 23.23 384 GLY A N 1
ATOM 2820 C CA . GLY A 1 384 ? 39.086 13.122 19.546 1.00 23.23 384 GLY A CA 1
ATOM 2821 C C . GLY A 1 384 ? 38.315 14.223 18.793 1.00 23.23 384 GLY A C 1
ATOM 2822 O O . GLY A 1 384 ? 38.144 14.130 17.583 1.00 23.23 384 GLY A O 1
ATOM 2823 N N . ASN A 1 385 ? 37.797 15.228 19.510 1.00 24.89 385 ASN A N 1
ATOM 2824 C CA . ASN A 1 385 ? 36.896 16.279 18.992 1.00 24.89 385 ASN A CA 1
ATOM 2825 C C . ASN A 1 385 ? 37.627 17.515 18.406 1.00 24.89 385 ASN A C 1
ATOM 2827 O O . ASN A 1 385 ? 38.836 17.649 18.560 1.00 24.89 385 ASN A O 1
ATOM 2831 N N . LEU A 1 386 ? 36.807 18.479 17.943 1.00 22.59 386 LEU A N 1
ATOM 2832 C CA . LEU A 1 386 ? 37.057 19.907 17.628 1.00 22.59 386 LEU A CA 1
ATOM 2833 C C . LEU A 1 386 ? 37.319 20.205 16.134 1.00 22.59 386 LEU A C 1
ATOM 2835 O O . LEU A 1 386 ? 38.050 19.461 15.497 1.00 22.59 386 LEU A O 1
ATOM 2839 N N . ARG A 1 387 ? 36.695 21.186 15.449 1.00 25.27 387 ARG A N 1
ATOM 2840 C CA . ARG A 1 387 ? 35.900 22.413 15.767 1.00 25.27 387 ARG A CA 1
ATOM 2841 C C . ARG A 1 387 ? 36.701 23.722 15.863 1.00 25.27 387 ARG A C 1
ATOM 2843 O O . ARG A 1 387 ? 37.065 24.129 16.956 1.00 25.27 387 ARG A O 1
ATOM 2850 N N . GLU A 1 388 ? 36.746 24.423 14.734 1.00 24.39 388 GLU A N 1
ATOM 2851 C CA . GLU A 1 388 ? 36.877 25.878 14.521 1.00 24.39 388 GLU A CA 1
ATOM 2852 C C . GLU A 1 388 ? 36.245 26.160 13.127 1.00 24.39 388 GLU A C 1
ATOM 2854 O O . GLU A 1 388 ? 36.034 25.213 12.366 1.00 24.39 388 GLU A O 1
ATOM 2859 N N . ASP A 1 389 ? 35.777 27.351 12.744 1.00 24.75 389 ASP A N 1
ATOM 2860 C CA . ASP A 1 389 ? 35.929 28.698 13.317 1.00 24.75 389 ASP A CA 1
ATOM 2861 C C . ASP A 1 389 ? 34.600 29.358 13.744 1.00 24.75 389 ASP A C 1
ATOM 2863 O O . ASP A 1 389 ? 33.507 28.957 13.335 1.00 24.75 389 ASP A O 1
ATOM 2867 N N . ALA A 1 390 ? 34.704 30.455 14.503 1.00 24.25 390 ALA A N 1
ATOM 2868 C CA . ALA A 1 390 ? 33.668 31.484 14.614 1.00 24.25 390 ALA A CA 1
ATOM 2869 C C . ALA A 1 390 ? 34.318 32.882 14.724 1.00 24.25 390 ALA A C 1
ATOM 2871 O O . ALA A 1 390 ? 35.265 33.037 15.497 1.00 24.25 390 ALA A O 1
ATOM 2872 N N . PRO A 1 391 ? 33.834 33.915 14.005 1.00 27.41 391 PRO A N 1
ATOM 2873 C CA . PRO A 1 391 ? 34.378 35.266 14.115 1.00 27.41 391 PRO A CA 1
ATOM 2874 C C . PRO A 1 391 ? 33.921 35.959 15.410 1.00 27.41 391 PRO A C 1
ATOM 2876 O O . PRO A 1 391 ? 32.751 35.909 15.790 1.00 27.41 391 PRO A O 1
ATOM 2879 N N . THR A 1 392 ? 34.848 36.640 16.078 1.00 24.30 392 THR A N 1
ATOM 2880 C CA . THR A 1 392 ? 34.626 37.408 17.312 1.00 24.30 392 THR A CA 1
ATOM 2881 C C . THR A 1 392 ? 34.137 38.833 17.051 1.00 24.30 392 THR A C 1
ATOM 2883 O O . THR A 1 392 ? 34.607 39.478 16.116 1.00 24.30 392 THR A O 1
ATOM 2886 N N . ASN A 1 393 ? 33.333 39.395 17.971 1.00 25.25 393 ASN A N 1
ATOM 2887 C CA . ASN A 1 393 ? 33.596 40.766 18.436 1.00 25.25 393 ASN A CA 1
ATOM 2888 C C . ASN A 1 393 ? 33.043 41.124 19.841 1.00 25.25 393 ASN A C 1
ATOM 2890 O O . ASN A 1 393 ? 31.996 40.642 20.259 1.00 25.25 393 ASN A O 1
ATOM 2894 N N . SER A 1 394 ? 33.788 42.004 20.525 1.00 25.98 394 SER A N 1
ATOM 2895 C CA . SER A 1 394 ? 33.385 43.012 21.534 1.00 25.98 394 SER A CA 1
ATOM 2896 C C . SER A 1 394 ? 32.303 42.720 22.607 1.00 25.98 394 SER A C 1
ATOM 2898 O O . SER A 1 394 ? 31.139 43.058 22.429 1.00 25.98 394 SER A O 1
ATOM 2900 N N . GLN A 1 395 ? 32.756 42.217 23.766 1.00 24.19 395 GLN A N 1
ATOM 2901 C CA . GLN A 1 395 ? 32.791 42.875 25.103 1.00 24.19 395 GLN A CA 1
ATOM 2902 C C . GLN A 1 395 ? 31.634 43.746 25.687 1.00 24.19 395 GLN A C 1
ATOM 2904 O O . GLN A 1 395 ? 30.986 44.517 24.994 1.00 24.19 395 GLN A O 1
ATOM 2909 N N . LEU A 1 396 ? 31.616 43.766 27.041 1.00 23.11 396 LEU A N 1
ATOM 2910 C CA . LEU A 1 396 ? 30.922 44.668 28.002 1.00 23.11 396 LEU A CA 1
ATOM 2911 C C . LEU A 1 396 ? 29.398 44.403 28.188 1.00 23.11 396 LEU A C 1
ATOM 2913 O O . LEU A 1 396 ? 28.702 44.117 27.227 1.00 23.11 396 LEU A O 1
ATOM 2917 N N . THR A 1 397 ? 28.799 44.442 29.394 1.00 23.73 397 THR A N 1
ATOM 2918 C CA . THR A 1 397 ? 29.328 44.754 30.748 1.00 23.73 397 THR A CA 1
ATOM 2919 C C . THR A 1 397 ? 28.630 43.950 31.865 1.00 23.73 397 THR A C 1
ATOM 2921 O O . THR A 1 397 ? 27.588 43.337 31.663 1.00 23.73 397 THR A O 1
ATOM 2924 N N . SER A 1 398 ? 29.236 43.975 33.052 1.00 24.39 398 SER A N 1
ATOM 2925 C CA . SER A 1 398 ? 28.825 43.396 34.342 1.00 24.39 398 SER A CA 1
ATOM 2926 C C . SER A 1 398 ? 27.536 43.963 34.963 1.00 24.39 398 SER A C 1
ATOM 2928 O O . SER A 1 398 ? 27.264 45.143 34.776 1.00 24.39 398 SER A O 1
ATOM 2930 N N . GLU A 1 399 ? 26.881 43.207 35.863 1.00 25.05 399 GLU A N 1
ATOM 2931 C CA . GLU A 1 399 ? 26.981 43.449 37.326 1.00 25.05 399 GLU A CA 1
ATOM 2932 C C . GLU A 1 399 ? 26.398 42.315 38.206 1.00 25.05 399 GLU A C 1
ATOM 2934 O O . GLU A 1 399 ? 25.947 41.289 37.702 1.00 25.05 399 GLU A O 1
ATOM 2939 N N . ASN A 1 400 ? 26.534 42.446 39.535 1.00 25.23 400 ASN A N 1
ATOM 2940 C CA . ASN A 1 400 ? 26.296 41.399 40.542 1.00 25.23 400 ASN A CA 1
ATOM 2941 C C . ASN A 1 400 ? 24.971 41.583 41.303 1.00 25.23 400 ASN A C 1
ATOM 2943 O O . ASN A 1 400 ? 24.567 42.714 41.554 1.00 25.23 400 ASN A O 1
ATOM 2947 N N . THR A 1 401 ? 24.438 40.505 41.894 1.00 27.00 401 THR A N 1
ATOM 2948 C CA . THR A 1 401 ? 24.173 40.461 43.357 1.00 27.00 401 THR A CA 1
ATOM 2949 C C . THR A 1 401 ? 23.908 39.038 43.871 1.00 27.00 401 THR A C 1
ATOM 2951 O O . THR A 1 401 ? 23.597 38.132 43.103 1.00 27.00 401 THR A O 1
ATOM 2954 N N . LYS A 1 402 ? 24.069 38.839 45.188 1.00 24.31 402 LYS A N 1
ATOM 2955 C CA . LYS A 1 402 ? 23.726 37.609 45.927 1.00 24.31 402 LYS A CA 1
ATOM 2956 C C . LYS A 1 402 ? 22.467 37.818 46.773 1.00 24.31 402 LYS A C 1
ATOM 2958 O O . LYS A 1 402 ? 22.285 38.913 47.301 1.00 24.31 402 LYS A O 1
ATOM 2963 N N . SER A 1 403 ? 21.777 36.726 47.094 1.00 25.91 403 SER A N 1
ATOM 2964 C CA . SER A 1 403 ? 21.260 36.492 48.450 1.00 25.91 403 SER A CA 1
ATOM 2965 C C . SER A 1 403 ? 21.150 34.989 48.749 1.00 25.91 403 SER A C 1
ATOM 2967 O O . SER A 1 403 ? 20.977 34.172 47.846 1.00 25.91 403 SER A O 1
ATOM 2969 N N . ASP A 1 404 ? 21.309 34.637 50.022 1.00 26.77 404 ASP A N 1
ATOM 2970 C CA . ASP A 1 404 ? 21.172 33.287 50.590 1.00 26.77 404 ASP A CA 1
ATOM 2971 C C . ASP A 1 404 ? 19.697 33.095 51.083 1.00 26.77 404 ASP A C 1
ATOM 2973 O O . ASP A 1 404 ? 18.978 34.079 51.232 1.00 26.77 404 ASP A O 1
ATOM 2977 N N . ASP A 1 405 ? 19.125 31.914 51.375 1.00 26.64 405 ASP A N 1
ATOM 2978 C CA . ASP A 1 405 ? 19.708 30.877 52.228 1.00 26.64 405 ASP A CA 1
ATOM 2979 C C . ASP A 1 405 ? 18.940 29.517 52.285 1.00 26.64 405 ASP A C 1
ATOM 2981 O O . ASP A 1 405 ? 17.765 29.408 51.942 1.00 26.64 405 ASP A O 1
ATOM 2985 N N . LYS A 1 406 ? 19.654 28.492 52.780 1.00 29.41 406 LYS A N 1
ATOM 2986 C CA . LYS A 1 406 ? 19.277 27.153 53.318 1.00 29.41 406 LYS A CA 1
ATOM 2987 C C . LYS A 1 406 ? 17.782 26.754 53.456 1.00 29.41 406 LYS A C 1
ATOM 2989 O O . LYS A 1 406 ? 17.043 27.366 54.218 1.00 29.41 406 LYS A O 1
ATOM 2994 N N . ASN A 1 407 ? 17.457 25.510 53.060 1.00 25.73 407 ASN A N 1
ATOM 2995 C CA . ASN A 1 407 ? 17.548 24.342 53.973 1.00 25.73 407 ASN A CA 1
ATOM 2996 C C . ASN A 1 407 ? 17.592 22.997 53.198 1.00 25.73 407 ASN A C 1
ATOM 2998 O O . ASN A 1 407 ? 17.288 22.967 52.008 1.00 25.73 407 ASN A O 1
ATOM 3002 N N . ALA A 1 408 ? 17.997 21.890 53.838 1.00 25.52 408 ALA A N 1
ATOM 3003 C CA . ALA A 1 408 ? 18.276 20.614 53.164 1.00 25.52 408 ALA A CA 1
ATOM 3004 C C . ALA A 1 408 ? 17.944 19.360 53.995 1.00 25.52 408 ALA A C 1
ATOM 3006 O O . ALA A 1 408 ? 18.175 19.341 55.201 1.00 25.52 408 ALA A O 1
ATOM 3007 N N . THR A 1 409 ? 17.578 18.262 53.314 1.00 25.17 409 THR A N 1
ATOM 3008 C CA . THR A 1 409 ? 17.813 16.890 53.809 1.00 25.17 409 THR A CA 1
ATOM 3009 C C . THR A 1 409 ? 18.035 15.921 52.642 1.00 25.17 409 THR A C 1
ATOM 3011 O O . THR A 1 409 ? 17.273 15.924 51.679 1.00 25.17 409 THR A O 1
ATOM 3014 N N . THR A 1 410 ? 19.040 15.043 52.742 1.00 24.69 410 THR A N 1
ATOM 3015 C CA . THR A 1 410 ? 19.466 14.140 51.652 1.00 24.69 410 THR A CA 1
ATOM 3016 C C . THR A 1 410 ? 19.553 12.691 52.128 1.00 24.69 410 THR A C 1
ATOM 3018 O O . THR A 1 410 ? 20.152 12.431 53.172 1.00 24.69 410 THR A O 1
ATOM 3021 N N . ARG A 1 411 ? 19.069 11.720 51.335 1.00 25.31 411 ARG A N 1
ATOM 3022 C CA . ARG A 1 411 ? 19.484 10.302 51.428 1.00 25.31 411 ARG A CA 1
ATOM 3023 C C . ARG A 1 411 ? 19.653 9.681 50.036 1.00 25.31 411 ARG A C 1
ATOM 3025 O O . ARG A 1 411 ? 18.882 9.968 49.129 1.00 25.31 411 ARG A O 1
ATOM 3032 N N . LYS A 1 412 ? 20.690 8.851 49.886 1.00 24.38 412 LYS A N 1
ATOM 3033 C CA . LYS A 1 412 ? 21.070 8.146 48.647 1.00 24.38 412 LYS A CA 1
ATOM 3034 C C . LYS A 1 412 ? 20.496 6.719 48.618 1.00 24.38 412 LYS A C 1
ATOM 3036 O O . LYS A 1 412 ? 20.404 6.111 49.685 1.00 24.38 412 LYS A O 1
ATOM 3041 N N . PRO A 1 413 ? 20.291 6.120 47.435 1.00 26.55 413 PRO A N 1
ATOM 3042 C CA . PRO A 1 413 ? 20.465 4.683 47.215 1.00 26.55 413 PRO A CA 1
ATOM 3043 C C . PRO A 1 413 ? 21.957 4.322 47.047 1.00 26.55 413 PRO A C 1
ATOM 3045 O O . PRO A 1 413 ? 22.754 5.160 46.622 1.00 26.55 413 PRO A O 1
ATOM 3048 N N . LEU A 1 414 ? 22.342 3.077 47.349 1.00 24.61 414 LEU A N 1
ATOM 3049 C CA . LEU A 1 414 ? 23.668 2.524 47.025 1.00 24.61 414 LEU A CA 1
ATOM 3050 C C . LEU A 1 414 ? 23.587 1.566 45.827 1.00 24.61 414 LEU A C 1
ATOM 3052 O O . LEU A 1 414 ? 22.545 0.968 45.573 1.00 24.61 414 LEU A O 1
ATOM 3056 N N . ALA A 1 415 ? 24.713 1.389 45.133 1.00 22.80 415 ALA A N 1
ATOM 3057 C CA . ALA A 1 415 ? 24.899 0.367 44.105 1.00 22.80 415 ALA A CA 1
ATOM 3058 C C . ALA A 1 415 ? 25.541 -0.904 44.691 1.00 22.80 415 ALA A C 1
ATOM 3060 O O . ALA A 1 415 ? 26.388 -0.818 45.581 1.00 22.80 415 ALA A O 1
ATOM 3061 N N . ILE A 1 416 ? 25.192 -2.068 44.136 1.00 24.59 416 ILE A N 1
ATOM 3062 C CA . ILE A 1 416 ? 25.913 -3.340 44.305 1.00 24.59 416 ILE A CA 1
ATOM 3063 C C . ILE A 1 416 ? 26.122 -3.964 42.913 1.00 24.59 416 ILE A C 1
ATOM 3065 O O . ILE A 1 416 ? 25.350 -3.718 41.987 1.00 24.59 416 ILE A O 1
ATOM 3069 N N . LYS A 1 417 ? 27.230 -4.695 42.761 1.00 23.27 417 LYS A N 1
ATOM 3070 C CA . LYS A 1 417 ? 27.749 -5.249 41.502 1.00 23.27 417 LYS A CA 1
ATOM 3071 C C . LYS A 1 417 ? 26.859 -6.333 40.878 1.00 23.27 417 LYS A C 1
ATOM 3073 O O . LYS A 1 417 ? 26.175 -7.066 41.586 1.00 23.27 417 LYS A O 1
ATOM 3078 N N . ALA A 1 418 ? 27.046 -6.541 39.575 1.00 24.23 418 ALA A N 1
ATOM 3079 C CA . ALA A 1 418 ? 26.886 -7.852 38.948 1.00 24.23 418 ALA A CA 1
ATOM 3080 C C . ALA A 1 418 ? 28.228 -8.613 38.968 1.00 24.23 418 ALA A C 1
ATOM 3082 O O . ALA A 1 418 ? 29.275 -8.013 38.727 1.00 24.23 418 ALA A O 1
ATOM 3083 N N . GLU A 1 419 ? 28.194 -9.925 39.200 1.00 22.31 419 GLU A N 1
ATOM 3084 C CA . GLU A 1 419 ? 29.309 -10.849 38.941 1.00 22.31 419 GLU A CA 1
ATOM 3085 C C . GLU A 1 419 ? 28.776 -12.075 38.178 1.00 22.31 419 GLU A C 1
ATOM 3087 O O . GLU A 1 419 ? 27.583 -12.374 38.215 1.00 22.31 419 GLU A O 1
ATOM 3092 N N . ASN A 1 420 ? 29.648 -12.732 37.411 1.00 23.75 420 ASN A N 1
ATOM 3093 C CA . ASN A 1 420 ? 29.280 -13.676 36.352 1.00 23.75 420 ASN A CA 1
ATOM 3094 C C . ASN A 1 420 ? 29.994 -15.020 36.562 1.00 23.75 420 ASN A C 1
ATOM 3096 O O . ASN A 1 420 ? 31.198 -15.026 36.831 1.00 23.75 420 ASN A O 1
ATOM 3100 N N . LYS A 1 421 ? 29.293 -16.154 36.415 1.00 24.28 421 LYS A N 1
ATOM 3101 C CA . LYS A 1 421 ? 29.932 -17.478 36.432 1.00 24.28 421 LYS A CA 1
ATOM 3102 C C . LYS A 1 421 ? 29.128 -18.553 35.697 1.00 24.28 421 LYS A C 1
ATOM 3104 O O . LYS A 1 421 ? 27.958 -18.774 35.987 1.00 24.28 421 LYS A O 1
ATOM 3109 N N . GLN A 1 422 ? 29.804 -19.258 34.794 1.00 24.00 422 GLN A N 1
ATOM 3110 C CA . GLN A 1 422 ? 29.389 -20.563 34.272 1.00 24.00 422 GLN A CA 1
ATOM 3111 C C . GLN A 1 422 ? 29.847 -21.681 35.224 1.00 24.00 422 GLN A C 1
ATOM 3113 O O . GLN A 1 422 ? 30.808 -21.474 35.967 1.00 24.00 422 GLN A O 1
ATOM 3118 N N . ILE A 1 423 ? 29.210 -22.857 35.136 1.00 23.36 423 ILE A N 1
ATOM 3119 C CA . ILE A 1 423 ? 29.809 -24.215 35.062 1.00 23.36 423 ILE A CA 1
ATOM 3120 C C . ILE A 1 423 ? 28.667 -25.257 35.086 1.00 23.36 423 ILE A C 1
ATOM 3122 O O . ILE A 1 423 ? 27.662 -25.055 35.764 1.00 23.36 423 ILE A O 1
ATOM 3126 N N . TYR A 1 424 ? 28.813 -26.348 34.327 1.00 22.72 424 TYR A N 1
ATOM 3127 C CA . TYR A 1 424 ? 27.969 -27.554 34.403 1.00 22.72 424 TYR A CA 1
ATOM 3128 C C . TYR A 1 424 ? 28.576 -28.556 35.397 1.00 22.72 424 TYR A C 1
ATOM 3130 O O . TYR A 1 424 ? 29.797 -28.665 35.413 1.00 22.72 424 TYR A O 1
ATOM 3138 N N . GLU A 1 425 ? 27.760 -29.343 36.114 1.00 25.27 425 GLU A N 1
ATOM 3139 C CA . GLU A 1 425 ? 27.859 -30.823 36.116 1.00 25.27 425 GLU A CA 1
ATOM 3140 C C . GLU A 1 425 ? 26.714 -31.522 36.886 1.00 25.27 425 GLU A C 1
ATOM 3142 O O . GLU A 1 425 ? 25.864 -30.873 37.496 1.00 25.27 425 GLU A O 1
ATOM 3147 N N . ASN A 1 426 ? 26.649 -32.853 36.753 1.00 24.80 426 ASN A N 1
ATOM 3148 C CA . ASN A 1 426 ? 25.482 -33.713 37.009 1.00 24.80 426 ASN A CA 1
ATOM 3149 C C . ASN A 1 426 ? 25.428 -34.311 38.432 1.00 24.80 426 ASN A C 1
ATOM 3151 O O . ASN A 1 426 ? 26.472 -34.515 39.045 1.00 24.80 426 ASN A O 1
ATOM 3155 N N . VAL A 1 427 ? 24.232 -34.730 38.883 1.00 22.78 427 VAL A N 1
ATOM 3156 C CA . VAL A 1 427 ? 24.025 -35.809 39.883 1.00 22.78 427 VAL A CA 1
ATOM 3157 C C . VAL A 1 427 ? 22.758 -36.614 39.526 1.00 22.78 427 VAL A C 1
ATOM 3159 O O . VAL A 1 427 ? 21.798 -36.062 38.989 1.00 22.78 427 VAL A O 1
ATOM 3162 N N . ASP A 1 428 ? 22.772 -37.919 39.806 1.00 22.33 428 ASP A N 1
ATOM 3163 C CA . ASP A 1 428 ? 21.879 -38.938 39.238 1.00 22.33 428 ASP A CA 1
ATOM 3164 C C . ASP A 1 428 ? 20.478 -39.142 39.856 1.00 22.33 428 ASP A C 1
ATOM 3166 O O . ASP A 1 428 ? 20.240 -39.000 41.055 1.00 22.33 428 ASP A O 1
ATOM 3170 N N . ILE A 1 429 ? 19.584 -39.610 38.973 1.00 23.75 429 ILE A N 1
ATOM 3171 C CA . ILE A 1 429 ? 18.618 -40.723 39.111 1.00 23.75 429 ILE A CA 1
ATOM 3172 C C . ILE A 1 429 ? 18.204 -41.148 40.537 1.00 23.75 429 ILE A C 1
ATOM 3174 O O . ILE A 1 429 ? 18.990 -41.710 41.302 1.00 23.75 429 ILE A O 1
ATOM 3178 N N . LYS A 1 430 ? 16.881 -41.171 40.780 1.00 22.77 430 LYS A N 1
ATOM 3179 C CA . LYS A 1 430 ? 16.277 -42.275 41.549 1.00 22.77 430 LYS A CA 1
ATOM 3180 C C . LYS A 1 430 ? 14.882 -42.669 41.065 1.00 22.77 430 LYS A C 1
ATOM 3182 O O . LYS A 1 430 ? 13.946 -41.879 41.096 1.00 22.77 430 LYS A O 1
ATOM 3187 N N . THR A 1 431 ? 14.769 -43.920 40.633 1.00 22.52 431 THR A N 1
ATOM 3188 C CA . THR A 1 431 ? 13.549 -44.558 40.128 1.00 22.52 431 THR A CA 1
ATOM 3189 C C . THR A 1 431 ? 12.624 -44.988 41.267 1.00 22.52 431 THR A C 1
ATOM 3191 O O . THR A 1 431 ? 13.097 -45.490 42.288 1.00 22.52 431 THR A O 1
ATOM 3194 N N . SER A 1 432 ? 11.309 -44.923 41.056 1.00 22.53 432 SER A N 1
ATOM 3195 C CA . SER A 1 432 ? 10.348 -45.744 41.801 1.00 22.53 432 SER A CA 1
ATOM 3196 C C . SER A 1 432 ? 9.142 -46.132 40.938 1.00 22.53 432 SER A C 1
ATOM 3198 O O . SER A 1 432 ? 8.271 -45.326 40.623 1.00 22.53 432 SER A O 1
ATOM 3200 N N . LEU A 1 433 ? 9.084 -47.415 40.589 1.00 23.89 433 LEU A N 1
ATOM 3201 C CA . LEU A 1 433 ? 7.856 -48.125 40.240 1.00 23.89 433 LEU A CA 1
ATOM 3202 C C . LEU A 1 433 ? 7.657 -49.222 41.289 1.00 23.89 433 LEU A C 1
ATOM 3204 O O . LEU A 1 433 ? 8.634 -49.751 41.818 1.00 23.89 433 LEU A O 1
ATOM 3208 N N . SER A 1 434 ? 6.401 -49.562 41.572 1.00 22.48 434 SER A N 1
ATOM 3209 C CA . SER A 1 434 ? 6.043 -50.666 42.467 1.00 22.48 434 SER A CA 1
ATOM 3210 C C . SER A 1 434 ? 5.192 -51.668 41.702 1.00 22.48 434 SER A C 1
ATOM 3212 O O . SER A 1 434 ? 4.136 -51.325 41.173 1.00 22.48 434 SER A O 1
ATOM 3214 N N . GLU A 1 435 ? 5.675 -52.901 41.627 1.00 23.12 435 GLU A N 1
ATOM 3215 C CA . GLU A 1 435 ? 5.101 -53.979 40.824 1.00 23.12 435 GLU A CA 1
ATOM 3216 C C . GLU A 1 435 ? 3.855 -54.606 41.472 1.00 23.12 435 GLU A C 1
ATOM 3218 O O . GLU A 1 435 ? 3.688 -54.587 42.695 1.00 23.12 435 GLU A O 1
ATOM 3223 N N . LYS A 1 436 ? 3.060 -55.317 40.661 1.00 22.61 436 LYS A N 1
ATOM 3224 C CA . LYS A 1 436 ? 2.491 -56.609 41.076 1.00 22.61 436 LYS A CA 1
ATOM 3225 C C . LYS A 1 436 ? 2.662 -57.646 39.965 1.00 22.61 436 LYS A C 1
ATOM 3227 O O . LYS A 1 436 ? 2.625 -57.314 38.786 1.00 22.61 436 LYS A O 1
ATOM 3232 N N . SER A 1 437 ? 2.901 -58.885 40.389 1.00 22.92 437 SER A N 1
ATOM 3233 C CA . SER A 1 437 ? 3.420 -59.990 39.571 1.00 22.92 437 SER A CA 1
ATOM 3234 C C . SER A 1 437 ? 2.326 -60.849 38.914 1.00 22.92 437 SER A C 1
ATOM 3236 O O . SER A 1 437 ? 1.181 -60.863 39.370 1.00 22.92 437 SER A O 1
ATOM 3238 N N . GLY A 1 438 ? 2.708 -61.592 37.869 1.00 23.48 438 GLY A N 1
ATOM 3239 C CA . GLY A 1 438 ? 1.893 -62.572 37.144 1.00 23.48 438 GLY A CA 1
ATOM 3240 C C . GLY A 1 438 ? 2.732 -63.346 36.117 1.00 23.48 438 GLY A C 1
ATOM 3241 O O . GLY A 1 438 ? 2.812 -62.946 34.962 1.00 23.48 438 GLY A O 1
ATOM 3242 N N . ASP A 1 439 ? 3.388 -64.423 36.554 1.00 22.77 439 ASP A N 1
ATOM 3243 C CA . ASP A 1 439 ? 4.350 -65.227 35.775 1.00 22.77 439 ASP A CA 1
ATOM 3244 C C . ASP A 1 439 ? 3.689 -66.315 34.893 1.00 22.77 439 ASP A C 1
ATOM 3246 O O . ASP A 1 439 ? 2.665 -66.873 35.294 1.00 22.77 439 ASP A O 1
ATOM 3250 N N . SER A 1 440 ? 4.291 -66.636 33.730 1.00 24.19 440 SER A N 1
ATOM 3251 C CA . SER A 1 440 ? 4.318 -67.966 33.062 1.00 24.19 440 SER A CA 1
ATOM 3252 C C . SER A 1 440 ? 4.866 -67.927 31.615 1.00 24.19 440 SER A C 1
ATOM 3254 O O . SER A 1 440 ? 4.314 -67.275 30.730 1.00 24.19 440 SER A O 1
ATOM 3256 N N . GLN A 1 441 ? 5.877 -68.754 31.331 1.00 22.73 441 GLN A N 1
ATOM 3257 C CA . GLN A 1 441 ? 6.382 -69.152 29.994 1.00 22.73 441 GLN A CA 1
ATOM 3258 C C . GLN A 1 441 ? 6.611 -70.693 29.992 1.00 22.73 441 GLN A C 1
ATOM 3260 O O . GLN A 1 441 ? 6.420 -71.303 31.045 1.00 22.73 441 GLN A O 1
ATOM 3265 N N . PRO A 1 442 ? 7.110 -71.379 28.930 1.00 33.97 442 PRO A N 1
ATOM 3266 C CA . PRO A 1 442 ? 7.179 -71.077 27.484 1.00 33.97 442 PRO A CA 1
ATOM 3267 C C . PRO A 1 442 ? 6.726 -72.259 26.566 1.00 33.97 442 PRO A C 1
ATOM 3269 O O . PRO A 1 442 ? 6.537 -73.375 27.047 1.00 33.97 442 PRO A O 1
ATOM 3272 N N . LYS A 1 443 ? 6.688 -72.061 25.225 1.00 23.30 443 LYS A N 1
ATOM 3273 C CA . LYS A 1 443 ? 7.364 -72.892 24.169 1.00 23.30 443 LYS A CA 1
ATOM 3274 C C . LYS A 1 443 ? 6.797 -72.705 22.738 1.00 23.30 443 LYS A C 1
ATOM 3276 O O . LYS A 1 443 ? 5.596 -72.611 22.530 1.00 23.30 443 LYS A O 1
ATOM 3281 N N . LYS A 1 444 ? 7.706 -72.721 21.750 1.00 21.39 444 LYS A N 1
ATOM 3282 C CA . LYS A 1 444 ? 7.507 -72.875 20.279 1.00 21.39 444 LYS A CA 1
ATOM 3283 C C . LYS A 1 444 ? 7.969 -74.311 19.874 1.00 21.39 444 LYS A C 1
ATOM 3285 O O . LYS A 1 444 ? 8.551 -74.944 20.760 1.00 21.39 444 LYS A O 1
ATOM 3290 N N . PRO A 1 445 ? 7.789 -74.857 18.634 1.00 27.22 445 PRO A N 1
ATOM 3291 C CA . PRO A 1 445 ? 7.929 -74.162 17.332 1.00 27.22 445 PRO A CA 1
ATOM 3292 C C . PRO A 1 445 ? 6.998 -74.590 16.154 1.00 27.22 445 PRO A C 1
ATOM 3294 O O . PRO A 1 445 ? 6.277 -75.573 16.250 1.00 27.22 445 PRO A O 1
ATOM 3297 N N . SER A 1 446 ? 7.155 -73.893 15.007 1.00 22.00 446 SER A N 1
ATOM 3298 C CA . SER A 1 446 ? 6.886 -74.341 13.609 1.00 22.00 446 SER A CA 1
ATOM 3299 C C . SER A 1 446 ? 5.429 -74.599 13.142 1.00 22.00 446 SER A C 1
ATOM 3301 O O . SER A 1 446 ? 4.694 -75.319 13.800 1.00 22.00 446 SER A O 1
ATOM 3303 N N . THR A 1 447 ? 4.932 -74.124 11.979 1.00 23.27 447 THR A N 1
ATOM 3304 C CA . THR A 1 447 ? 5.441 -73.186 10.933 1.00 23.27 447 THR A CA 1
ATOM 3305 C C . THR A 1 447 ? 4.249 -72.594 10.132 1.00 23.27 447 THR A C 1
ATOM 3307 O O . THR A 1 447 ? 3.261 -73.303 9.952 1.00 23.27 447 THR A O 1
ATOM 3310 N N . LYS A 1 448 ? 4.385 -71.380 9.544 1.00 30.84 448 LYS A N 1
ATOM 3311 C CA . LYS A 1 448 ? 3.335 -70.552 8.863 1.00 30.84 448 LYS A CA 1
ATOM 3312 C C . LYS A 1 448 ? 2.354 -69.913 9.883 1.00 30.84 448 LYS A C 1
ATOM 3314 O O . LYS A 1 448 ? 2.175 -70.529 10.931 1.00 30.84 448 LYS A O 1
ATOM 3319 N N . PRO A 1 449 ? 1.743 -68.712 9.684 1.00 31.09 449 PRO A N 1
ATOM 3320 C CA . PRO A 1 449 ? 1.454 -67.939 8.455 1.00 31.09 449 PRO A CA 1
ATOM 3321 C C . PRO A 1 449 ? 2.566 -66.881 8.151 1.00 31.09 449 PRO A C 1
ATOM 3323 O O . PRO A 1 449 ? 3.716 -67.266 8.339 1.00 31.09 449 PRO A O 1
ATOM 3326 N N . ASN A 1 450 ? 2.426 -65.642 7.626 1.00 24.38 450 ASN A N 1
ATOM 3327 C CA . ASN A 1 450 ? 1.302 -64.700 7.403 1.00 24.38 450 ASN A CA 1
ATOM 3328 C C . ASN A 1 450 ? 1.592 -63.653 6.285 1.00 24.38 450 ASN A C 1
ATOM 3330 O O . ASN A 1 450 ? 2.636 -63.717 5.645 1.00 24.38 450 ASN A O 1
ATOM 3334 N N . LYS A 1 451 ? 0.670 -62.694 6.062 1.00 30.05 451 LYS A N 1
ATOM 3335 C CA . LYS A 1 451 ? 0.968 -61.350 5.512 1.00 30.05 451 LYS A CA 1
ATOM 3336 C C . LYS A 1 451 ? 1.871 -60.552 6.466 1.00 30.05 451 LYS A C 1
ATOM 3338 O O . LYS A 1 451 ? 1.820 -60.780 7.674 1.00 30.05 451 LYS A O 1
ATOM 3343 N N . GLU A 1 452 ? 2.596 -59.577 5.926 1.00 26.30 452 GLU A N 1
ATOM 3344 C CA . GLU A 1 452 ? 3.336 -58.569 6.693 1.00 26.30 452 GLU A CA 1
ATOM 3345 C C . GLU A 1 452 ? 2.589 -57.227 6.688 1.00 26.30 452 GLU A C 1
ATOM 3347 O O . GLU A 1 452 ? 2.153 -56.751 5.636 1.00 26.30 452 GLU A O 1
ATOM 3352 N N . ASP A 1 453 ? 2.455 -56.637 7.872 1.00 23.16 453 ASP A N 1
ATOM 3353 C CA . ASP A 1 453 ? 2.149 -55.222 8.073 1.00 23.16 453 ASP A CA 1
ATOM 3354 C C . ASP A 1 453 ? 3.479 -54.447 8.132 1.00 23.16 453 ASP A C 1
ATOM 3356 O O . ASP A 1 453 ? 4.476 -54.982 8.620 1.00 23.16 453 ASP A O 1
ATOM 3360 N N . ILE A 1 454 ? 3.515 -53.192 7.669 1.00 26.98 454 ILE A N 1
ATOM 3361 C CA . ILE A 1 454 ? 4.678 -52.316 7.886 1.00 26.98 454 ILE A CA 1
ATOM 3362 C C . ILE A 1 454 ? 4.423 -51.471 9.133 1.00 26.98 454 ILE A C 1
ATOM 3364 O O . ILE A 1 454 ? 3.480 -50.681 9.192 1.00 26.98 454 ILE A O 1
ATOM 3368 N N . GLU A 1 455 ? 5.277 -51.673 10.129 1.00 22.62 455 GLU A N 1
ATOM 3369 C CA . GLU A 1 455 ? 5.266 -50.992 11.418 1.00 22.62 455 GLU A CA 1
ATOM 3370 C C . GLU A 1 455 ? 5.641 -49.509 11.251 1.00 22.62 455 GLU A C 1
ATOM 3372 O O . GLU A 1 455 ? 6.617 -49.172 10.578 1.00 22.62 455 GLU A O 1
ATOM 3377 N N . VAL A 1 456 ? 4.854 -48.602 11.841 1.00 26.28 456 VAL A N 1
ATOM 3378 C CA . VAL A 1 456 ? 5.123 -47.157 11.774 1.00 26.28 456 VAL A CA 1
ATOM 3379 C C . VAL A 1 456 ? 6.172 -46.806 12.823 1.00 26.28 456 VAL A C 1
ATOM 3381 O O . VAL A 1 456 ? 5.847 -46.566 13.984 1.00 26.28 456 VAL A O 1
ATOM 3384 N N . THR A 1 457 ? 7.436 -46.778 12.406 1.00 25.06 457 THR A N 1
ATOM 3385 C CA . THR A 1 457 ? 8.536 -46.252 13.219 1.00 25.06 457 THR A CA 1
ATOM 3386 C C . THR A 1 457 ? 8.376 -44.749 13.430 1.00 25.06 457 THR A C 1
ATOM 3388 O O . THR A 1 457 ? 8.263 -43.992 12.465 1.00 25.06 457 THR A O 1
ATOM 3391 N N . ASP A 1 458 ? 8.404 -44.337 14.694 1.00 28.03 458 ASP A N 1
ATOM 3392 C CA . ASP A 1 458 ? 8.380 -42.943 15.137 1.00 28.03 458 ASP A CA 1
ATOM 3393 C C . ASP A 1 458 ? 9.605 -42.164 14.599 1.00 28.03 458 ASP A C 1
ATOM 3395 O O . ASP A 1 458 ? 10.738 -42.594 14.846 1.00 28.03 458 ASP A O 1
ATOM 3399 N N . PRO A 1 459 ? 9.437 -41.057 13.844 1.00 26.62 459 PRO A N 1
ATOM 3400 C CA . PRO A 1 459 ? 10.558 -40.252 13.366 1.00 26.62 459 PRO A CA 1
ATOM 3401 C C . PRO A 1 459 ? 11.086 -39.349 14.490 1.00 26.62 459 PRO A C 1
ATOM 3403 O O . PRO A 1 459 ? 10.501 -38.312 14.802 1.00 26.62 459 PRO A O 1
ATOM 3406 N N . THR A 1 460 ? 12.216 -39.741 15.076 1.00 25.80 460 THR A N 1
ATOM 3407 C CA . THR A 1 460 ? 12.960 -38.971 16.087 1.00 25.80 460 THR A CA 1
ATOM 3408 C C . THR A 1 460 ? 13.414 -37.590 15.584 1.00 25.80 460 THR A C 1
ATOM 3410 O O . THR A 1 460 ? 13.574 -37.386 14.381 1.00 25.80 460 THR A O 1
ATOM 3413 N N . ASP A 1 461 ? 13.665 -36.656 16.513 1.00 32.44 461 ASP A N 1
ATOM 3414 C CA . ASP A 1 461 ? 13.861 -35.203 16.311 1.00 32.44 461 ASP A CA 1
ATOM 3415 C C . ASP A 1 461 ? 15.103 -34.737 15.491 1.00 32.44 461 ASP A C 1
ATOM 3417 O O . ASP A 1 461 ? 15.783 -33.785 15.879 1.00 32.44 461 ASP A O 1
ATOM 3421 N N . GLU A 1 462 ? 15.417 -35.342 14.340 1.00 29.88 462 GLU A N 1
ATOM 3422 C CA . GLU A 1 462 ? 16.586 -34.966 13.514 1.00 29.88 462 GLU A CA 1
ATOM 3423 C C . GLU A 1 462 ? 16.257 -34.131 12.251 1.00 29.88 462 GLU A C 1
ATOM 3425 O O . GLU A 1 462 ? 17.154 -33.506 11.686 1.00 29.88 462 GLU A O 1
ATOM 3430 N N . ASP A 1 463 ? 14.986 -34.024 11.829 1.00 32.41 463 ASP A N 1
ATOM 3431 C CA . ASP A 1 463 ? 14.605 -33.403 10.535 1.00 32.41 463 ASP A CA 1
ATOM 3432 C C . ASP A 1 463 ? 14.141 -31.918 10.620 1.00 32.41 463 ASP A C 1
ATOM 3434 O O . ASP A 1 463 ? 13.813 -31.290 9.612 1.00 32.41 463 ASP A O 1
ATOM 3438 N N . GLU A 1 464 ? 14.147 -31.276 11.803 1.00 40.09 464 GLU A N 1
ATOM 3439 C CA . GLU A 1 464 ? 13.839 -29.825 11.921 1.00 40.09 464 GLU A CA 1
ATOM 3440 C C . GLU A 1 464 ? 14.901 -28.924 11.246 1.00 40.09 464 GLU A C 1
ATOM 3442 O O . GLU A 1 464 ? 14.622 -27.758 10.945 1.00 40.09 464 GLU A O 1
ATOM 3447 N N . GLY A 1 465 ? 16.110 -29.438 10.980 1.00 32.78 465 GLY A N 1
ATOM 3448 C CA . GLY A 1 465 ? 17.238 -28.651 10.464 1.00 32.78 465 GLY A CA 1
ATOM 3449 C C . GLY A 1 465 ? 17.059 -28.113 9.038 1.00 32.78 465 GLY A C 1
ATOM 3450 O O . GLY A 1 465 ? 17.558 -27.032 8.719 1.00 32.78 465 GLY A O 1
ATOM 3451 N N . ASN A 1 466 ? 16.318 -28.817 8.177 1.00 39.12 466 ASN A N 1
ATOM 3452 C CA . ASN A 1 466 ? 16.286 -28.534 6.733 1.00 39.12 466 ASN A CA 1
ATOM 3453 C C . ASN A 1 466 ? 15.283 -27.422 6.334 1.00 39.12 466 ASN A C 1
ATOM 3455 O O . ASN A 1 466 ? 15.242 -26.981 5.189 1.00 39.12 466 ASN A O 1
ATOM 3459 N N . ILE A 1 467 ? 14.490 -26.899 7.280 1.00 43.59 467 ILE A N 1
ATOM 3460 C CA . ILE A 1 467 ? 13.481 -25.847 7.017 1.00 43.59 467 ILE A CA 1
ATOM 3461 C C . ILE A 1 467 ? 14.122 -24.485 6.673 1.00 43.59 467 ILE A C 1
ATOM 3463 O O . ILE A 1 467 ? 13.480 -23.634 6.053 1.00 43.59 467 ILE A O 1
ATOM 3467 N N . TYR A 1 468 ? 15.398 -24.287 7.020 1.00 38.16 468 TYR A N 1
ATOM 3468 C CA . TYR A 1 468 ? 16.184 -23.098 6.668 1.00 38.16 468 TYR A CA 1
ATOM 3469 C C . TYR A 1 468 ? 17.107 -23.312 5.457 1.00 38.16 468 TYR A C 1
ATOM 3471 O O . TYR A 1 468 ? 18.059 -22.546 5.276 1.00 38.16 468 TYR A O 1
ATOM 3479 N N . ASN A 1 469 ? 16.835 -24.314 4.609 1.00 43.78 469 ASN A N 1
ATOM 3480 C CA . ASN A 1 469 ? 17.614 -24.538 3.394 1.00 43.78 469 ASN A CA 1
ATOM 3481 C C . ASN A 1 469 ? 17.515 -23.328 2.450 1.00 43.78 469 ASN A C 1
ATOM 3483 O O . ASN A 1 469 ? 16.536 -23.101 1.736 1.00 43.78 469 ASN A O 1
ATOM 3487 N N . THR A 1 470 ? 18.554 -22.500 2.505 1.00 44.47 470 THR A N 1
ATOM 3488 C CA . THR A 1 470 ? 18.644 -21.255 1.741 1.00 44.47 470 THR A CA 1
ATOM 3489 C C . THR A 1 470 ? 19.285 -21.512 0.371 1.00 44.47 470 THR A C 1
ATOM 3491 O O . THR A 1 470 ? 19.187 -20.674 -0.525 1.00 44.47 470 THR A O 1
ATOM 3494 N N . GLU A 1 471 ? 19.890 -22.686 0.168 1.00 43.12 471 GLU A N 1
ATOM 3495 C CA . GLU A 1 471 ? 20.529 -23.070 -1.088 1.00 43.12 471 GLU A CA 1
ATOM 3496 C C . GLU A 1 471 ? 19.510 -23.466 -2.160 1.00 43.12 471 GLU A C 1
ATOM 3498 O O . GLU A 1 471 ? 19.692 -23.041 -3.294 1.00 43.12 471 GLU A O 1
ATOM 3503 N N . ASP A 1 472 ? 18.386 -24.114 -1.829 1.00 49.12 472 ASP A N 1
ATOM 3504 C CA . ASP A 1 472 ? 17.278 -24.335 -2.788 1.00 49.12 472 ASP A CA 1
ATOM 3505 C C . ASP A 1 472 ? 16.688 -23.014 -3.317 1.00 49.12 472 ASP A C 1
ATOM 3507 O O . ASP A 1 472 ? 16.318 -22.879 -4.491 1.00 49.12 472 ASP A O 1
ATOM 3511 N N . ILE A 1 473 ? 16.643 -21.993 -2.454 1.00 46.09 473 ILE A N 1
ATOM 3512 C CA . ILE A 1 473 ? 16.236 -20.636 -2.827 1.00 46.09 473 ILE A CA 1
ATOM 3513 C C . ILE A 1 473 ? 17.300 -20.019 -3.741 1.00 46.09 473 ILE A C 1
ATOM 3515 O O . ILE A 1 473 ? 16.968 -19.587 -4.843 1.00 46.09 473 ILE A O 1
ATOM 3519 N N . TYR A 1 474 ? 18.579 -20.013 -3.348 1.00 49.94 474 TYR A N 1
ATOM 3520 C CA . TYR A 1 474 ? 19.642 -19.466 -4.201 1.00 49.94 474 TYR A CA 1
ATOM 3521 C C . TYR A 1 474 ? 19.840 -20.249 -5.511 1.00 49.94 474 TYR A C 1
ATOM 3523 O O . TYR A 1 474 ? 20.226 -19.645 -6.509 1.00 49.94 474 TYR A O 1
ATOM 3531 N N . ALA A 1 475 ? 19.533 -21.545 -5.560 1.00 49.94 475 ALA A N 1
ATOM 3532 C CA . ALA A 1 475 ? 19.520 -22.351 -6.778 1.00 49.94 475 ALA A CA 1
ATOM 3533 C C . ALA A 1 475 ? 18.376 -21.926 -7.710 1.00 49.94 475 ALA A C 1
ATOM 3535 O O . ALA A 1 475 ? 18.608 -21.695 -8.896 1.00 49.94 475 ALA A O 1
ATOM 3536 N N . SER A 1 476 ? 17.176 -21.709 -7.159 1.00 50.22 476 SER A N 1
ATOM 3537 C CA . SER A 1 476 ? 16.030 -21.167 -7.901 1.00 50.22 476 SER A CA 1
ATOM 3538 C C . SER A 1 476 ? 16.313 -19.763 -8.458 1.00 50.22 476 SER A C 1
ATOM 3540 O O . SER A 1 476 ? 15.959 -19.472 -9.597 1.00 50.22 476 SER A O 1
ATOM 3542 N N . TYR A 1 477 ? 17.017 -18.910 -7.704 1.00 46.62 477 TYR A N 1
ATOM 3543 C CA . TYR A 1 477 ? 17.474 -17.598 -8.186 1.00 46.62 477 TYR A CA 1
ATOM 3544 C C . TYR A 1 477 ? 18.553 -17.732 -9.277 1.00 46.62 477 TYR A C 1
ATOM 3546 O O . TYR A 1 477 ? 18.459 -17.065 -10.300 1.00 46.62 477 TYR A O 1
ATOM 3554 N N . ARG A 1 478 ? 19.544 -18.624 -9.113 1.00 50.78 478 ARG A N 1
ATOM 3555 C CA . ARG A 1 478 ? 20.607 -18.876 -10.112 1.00 50.78 478 ARG A CA 1
ATOM 3556 C C . ARG A 1 478 ? 20.111 -19.532 -11.406 1.00 50.78 478 ARG A C 1
ATOM 3558 O O . ARG A 1 478 ? 20.819 -19.469 -12.405 1.00 50.78 478 ARG A O 1
ATOM 3565 N N . SER A 1 479 ? 18.938 -20.171 -11.403 1.00 53.62 479 SER A N 1
ATOM 3566 C CA . SER A 1 479 ? 18.322 -20.718 -12.624 1.00 53.62 479 SER A CA 1
ATOM 3567 C C . SER A 1 479 ? 17.593 -19.679 -13.483 1.00 53.62 479 SER A C 1
ATOM 3569 O O . SER A 1 479 ? 17.241 -19.973 -14.624 1.00 53.62 479 SER A O 1
ATOM 3571 N N . LEU A 1 480 ? 17.378 -18.466 -12.964 1.00 49.66 480 LEU A N 1
ATOM 3572 C CA . LEU A 1 480 ? 16.842 -17.342 -13.727 1.00 49.66 480 LEU A CA 1
ATOM 3573 C C . LEU A 1 480 ? 18.007 -16.559 -14.351 1.00 49.66 480 LEU A C 1
ATOM 3575 O O . LEU A 1 480 ? 18.986 -16.244 -13.679 1.00 49.66 480 LEU A O 1
ATOM 3579 N N . GLY A 1 481 ? 17.919 -16.283 -15.655 1.00 50.28 481 GLY A N 1
ATOM 3580 C CA . GLY A 1 481 ? 18.984 -15.606 -16.403 1.00 50.28 481 GLY A CA 1
ATOM 3581 C C . GLY A 1 481 ? 19.128 -14.106 -16.081 1.00 50.28 481 GLY A C 1
ATOM 3582 O O . GLY A 1 481 ? 18.284 -13.558 -15.375 1.00 50.28 481 GLY A O 1
ATOM 3583 N N . PRO A 1 482 ? 20.141 -13.412 -16.649 1.00 53.12 482 PRO A N 1
ATOM 3584 C CA . PRO A 1 482 ? 20.526 -12.028 -16.298 1.00 53.12 482 PRO A CA 1
ATOM 3585 C C . PRO A 1 482 ? 19.503 -10.905 -16.567 1.00 53.12 482 PRO A C 1
ATOM 3587 O O . PRO A 1 482 ? 19.821 -9.730 -16.402 1.00 53.12 482 PRO A O 1
ATOM 3590 N N . SER A 1 483 ? 18.295 -11.248 -17.002 1.00 54.84 483 SER A N 1
ATOM 3591 C CA . SER A 1 483 ? 17.143 -10.355 -17.125 1.00 54.84 483 SER A CA 1
ATOM 3592 C C . SER A 1 483 ? 15.933 -11.047 -16.499 1.00 54.84 483 SER A C 1
ATOM 3594 O O . SER A 1 483 ? 14.996 -11.452 -17.195 1.00 54.84 483 SER A O 1
ATOM 3596 N N . SER A 1 484 ? 15.998 -11.300 -15.190 1.00 62.31 484 SER A N 1
ATOM 3597 C CA . SER A 1 484 ? 14.889 -11.936 -14.490 1.00 62.31 484 SER A CA 1
ATOM 3598 C C . SER A 1 484 ? 13.762 -10.925 -14.269 1.00 62.31 484 SER A C 1
ATOM 3600 O O . SER A 1 484 ? 13.991 -9.753 -13.970 1.00 62.31 484 SER A O 1
ATOM 3602 N N . ILE A 1 485 ? 12.517 -11.399 -14.324 1.00 63.12 485 ILE A N 1
ATOM 3603 C CA . ILE A 1 485 ? 11.337 -10.589 -13.978 1.00 63.12 485 ILE A CA 1
ATOM 3604 C C . ILE A 1 485 ? 11.396 -10.046 -12.534 1.00 63.12 485 ILE A C 1
ATOM 3606 O O . ILE A 1 485 ? 10.689 -9.101 -12.192 1.00 63.12 485 ILE A O 1
ATOM 3610 N N . LEU A 1 486 ? 12.255 -10.624 -11.686 1.00 59.00 486 LEU A N 1
ATOM 3611 C CA . LEU A 1 486 ? 12.508 -10.166 -10.326 1.00 59.00 486 LEU A CA 1
ATOM 3612 C C . LEU A 1 486 ? 13.435 -8.940 -10.290 1.00 59.00 486 LEU A C 1
ATOM 3614 O O . LEU A 1 486 ? 13.206 -8.050 -9.475 1.00 59.00 486 LEU A O 1
ATOM 3618 N N . ASP A 1 487 ? 14.420 -8.851 -11.190 1.00 69.12 487 ASP A N 1
ATOM 3619 C CA . ASP A 1 487 ? 15.277 -7.667 -11.339 1.00 69.12 487 ASP A CA 1
ATOM 3620 C C . ASP A 1 487 ? 14.457 -6.469 -11.818 1.00 69.12 487 ASP A C 1
ATOM 3622 O O . ASP A 1 487 ? 14.596 -5.366 -11.293 1.00 69.12 487 ASP A O 1
ATOM 3626 N N . ASP A 1 488 ? 13.564 -6.682 -12.785 1.00 74.62 488 ASP A N 1
ATOM 3627 C CA . ASP A 1 488 ? 12.696 -5.624 -13.308 1.00 74.62 488 ASP A CA 1
ATOM 3628 C C . ASP A 1 488 ? 11.604 -5.230 -12.306 1.00 74.62 488 ASP A C 1
ATOM 3630 O O . ASP A 1 488 ? 11.321 -4.040 -12.148 1.00 74.62 488 ASP A O 1
ATOM 3634 N N . LEU A 1 489 ? 11.070 -6.183 -11.530 1.00 75.62 489 LEU A N 1
ATOM 3635 C CA . LEU A 1 489 ? 10.225 -5.880 -10.372 1.00 75.62 489 LEU A CA 1
ATOM 3636 C C . LEU A 1 489 ? 10.986 -5.067 -9.313 1.00 75.62 489 LEU A C 1
ATOM 3638 O O . LEU A 1 489 ? 10.429 -4.117 -8.770 1.00 75.62 489 LEU A O 1
ATOM 3642 N N . GLN A 1 490 ? 12.250 -5.394 -9.030 1.00 71.25 490 GLN A N 1
ATOM 3643 C CA . GLN A 1 490 ? 13.068 -4.669 -8.056 1.00 71.25 490 GLN A CA 1
ATOM 3644 C C . GLN A 1 490 ? 13.398 -3.248 -8.538 1.00 71.25 490 GLN A C 1
ATOM 3646 O O . GLN A 1 490 ? 13.239 -2.305 -7.764 1.00 71.25 490 GLN A O 1
ATOM 3651 N N . LYS A 1 491 ? 13.780 -3.064 -9.811 1.00 71.31 491 LYS A N 1
ATOM 3652 C CA . LYS A 1 491 ? 13.970 -1.738 -10.434 1.00 71.31 491 LYS A CA 1
ATOM 3653 C C . LYS A 1 491 ? 12.678 -0.918 -10.390 1.00 71.31 491 LYS A C 1
ATOM 3655 O O . LYS A 1 491 ? 12.695 0.226 -9.945 1.00 71.31 491 LYS A O 1
ATOM 3660 N N . SER A 1 492 ? 11.556 -1.517 -10.797 1.00 75.75 492 SER A N 1
ATOM 3661 C CA . SER A 1 492 ? 10.236 -0.874 -10.822 1.00 75.75 492 SER A CA 1
ATOM 3662 C C . SER A 1 492 ? 9.750 -0.487 -9.422 1.00 75.75 492 SER A C 1
ATOM 3664 O O . SER A 1 492 ? 9.233 0.613 -9.230 1.00 75.75 492 SER A O 1
ATOM 3666 N N . LEU A 1 493 ? 9.981 -1.336 -8.414 1.00 73.75 493 LEU A N 1
ATOM 3667 C CA . LEU A 1 493 ? 9.650 -1.046 -7.019 1.00 73.75 493 LEU A CA 1
ATOM 3668 C C . LEU A 1 493 ? 10.543 0.058 -6.437 1.00 73.75 493 LEU A C 1
ATOM 3670 O O . LEU A 1 493 ? 10.024 0.966 -5.795 1.00 73.75 493 LEU A O 1
ATOM 3674 N N . LEU A 1 494 ? 11.857 0.028 -6.686 1.00 70.38 494 LEU A N 1
ATOM 3675 C CA . LEU A 1 494 ? 12.781 1.081 -6.245 1.00 70.38 494 LEU A CA 1
ATOM 3676 C C . LEU A 1 494 ? 12.446 2.433 -6.893 1.00 70.38 494 LEU A C 1
ATOM 3678 O O . LEU A 1 494 ? 12.360 3.435 -6.188 1.00 70.38 494 LEU A O 1
ATOM 3682 N N . SER A 1 495 ? 12.163 2.447 -8.199 1.00 68.25 495 SER A N 1
ATOM 3683 C CA . SER A 1 495 ? 11.642 3.620 -8.913 1.00 68.25 495 SER A CA 1
ATOM 3684 C C . SER A 1 495 ? 10.307 4.092 -8.319 1.00 68.25 495 SER A C 1
ATOM 3686 O O . SER A 1 495 ? 10.144 5.277 -8.031 1.00 68.25 495 SER A O 1
ATOM 3688 N N . SER A 1 496 ? 9.375 3.177 -8.031 1.00 68.25 496 SER A N 1
ATOM 3689 C CA . SER A 1 496 ? 8.061 3.507 -7.453 1.00 68.25 496 SER A CA 1
ATOM 3690 C C . SER A 1 496 ? 8.125 3.982 -5.992 1.00 68.25 496 SER A C 1
ATOM 3692 O O . SER A 1 496 ? 7.217 4.682 -5.546 1.00 68.25 496 SER A O 1
ATOM 3694 N N . LEU A 1 497 ? 9.188 3.650 -5.247 1.00 68.25 497 LEU A N 1
ATOM 3695 C CA . LEU A 1 497 ? 9.486 4.251 -3.941 1.00 68.25 497 LEU A CA 1
ATOM 3696 C C . LEU A 1 497 ? 10.114 5.643 -4.097 1.00 68.25 497 LEU A C 1
ATOM 3698 O O . LEU A 1 497 ? 9.623 6.590 -3.489 1.00 68.25 497 LEU A O 1
ATOM 3702 N N . ALA A 1 498 ? 11.169 5.777 -4.908 1.00 62.81 498 ALA A N 1
ATOM 3703 C CA . ALA A 1 498 ? 11.909 7.032 -5.080 1.00 62.81 498 ALA A CA 1
ATOM 3704 C C . ALA A 1 498 ? 11.034 8.167 -5.644 1.00 62.81 498 ALA A C 1
ATOM 3706 O O . ALA A 1 498 ? 11.116 9.304 -5.192 1.00 62.81 498 ALA A O 1
ATOM 3707 N N . SER A 1 499 ? 10.142 7.829 -6.576 1.00 69.94 499 SER A N 1
ATOM 3708 C CA . SER A 1 499 ? 9.145 8.730 -7.172 1.00 69.94 499 SER A CA 1
ATOM 3709 C C . SER A 1 499 ? 7.964 9.088 -6.262 1.00 69.94 499 SER A C 1
ATOM 3711 O O . SER A 1 499 ? 7.115 9.881 -6.657 1.00 69.94 499 SER A O 1
ATOM 3713 N N . GLY A 1 500 ? 7.813 8.434 -5.105 1.00 70.69 500 GLY A N 1
ATOM 3714 C CA . GLY A 1 500 ? 6.582 8.493 -4.306 1.00 70.69 500 GLY A CA 1
ATOM 3715 C C . GLY A 1 500 ? 5.358 7.819 -4.954 1.00 70.69 500 GLY A C 1
ATOM 3716 O O . GLY A 1 500 ? 4.297 7.761 -4.329 1.00 70.69 500 GLY A O 1
ATOM 3717 N N . LYS A 1 501 ? 5.482 7.254 -6.166 1.00 78.75 501 LYS A N 1
ATOM 3718 C CA . LYS A 1 501 ? 4.390 6.635 -6.940 1.00 78.75 501 LYS A CA 1
ATOM 3719 C C . LYS A 1 501 ? 3.650 5.539 -6.181 1.00 78.75 501 LYS A C 1
ATOM 3721 O O . LYS A 1 501 ? 2.431 5.488 -6.268 1.00 78.75 501 LYS A O 1
ATOM 3726 N N . LEU A 1 502 ? 4.338 4.734 -5.369 1.00 75.94 502 LEU A N 1
ATOM 3727 C CA . LEU A 1 502 ? 3.691 3.728 -4.515 1.00 75.94 502 LEU A CA 1
ATOM 3728 C C . LEU A 1 502 ? 2.748 4.368 -3.474 1.00 75.94 502 LEU A C 1
ATOM 3730 O O . LEU A 1 502 ? 1.718 3.794 -3.130 1.00 75.94 502 LEU A O 1
ATOM 3734 N N . GLY A 1 503 ? 3.075 5.571 -2.991 1.00 75.38 503 GLY A N 1
ATOM 3735 C CA . GLY A 1 503 ? 2.208 6.367 -2.120 1.00 75.38 503 GLY A CA 1
ATOM 3736 C C . GLY A 1 503 ? 1.004 6.952 -2.863 1.00 75.38 503 GLY A C 1
ATOM 3737 O O . GLY A 1 503 ? -0.100 6.934 -2.323 1.00 75.38 503 GLY A O 1
ATOM 3738 N N . MET A 1 504 ? 1.191 7.399 -4.109 1.00 76.38 504 MET A N 1
ATOM 3739 C CA . MET A 1 504 ? 0.104 7.888 -4.971 1.00 76.38 504 MET A CA 1
ATOM 3740 C C . MET A 1 504 ? -0.863 6.764 -5.373 1.00 76.38 504 MET A C 1
ATOM 3742 O O . MET A 1 504 ? -2.068 6.898 -5.173 1.00 76.38 504 MET A O 1
ATOM 3746 N N . GLU A 1 505 ? -0.347 5.621 -5.834 1.00 82.50 505 GLU A N 1
ATOM 3747 C CA . GLU A 1 505 ? -1.129 4.405 -6.105 1.00 82.50 505 GLU A CA 1
ATOM 3748 C C . GLU A 1 505 ? -1.878 3.934 -4.854 1.00 82.50 505 GLU A C 1
ATOM 3750 O O . GLU A 1 505 ? -3.053 3.580 -4.928 1.00 82.50 505 GLU A O 1
ATOM 3755 N N . PHE A 1 506 ? -1.237 3.981 -3.679 1.00 80.69 506 PHE A N 1
ATOM 3756 C CA . PHE A 1 506 ? -1.920 3.665 -2.428 1.00 80.69 506 PHE A CA 1
ATOM 3757 C C . PHE A 1 506 ? -3.026 4.681 -2.079 1.00 80.69 506 PHE A C 1
ATOM 3759 O O . PHE A 1 506 ? -4.064 4.314 -1.523 1.00 80.69 506 PHE A O 1
ATOM 3766 N N . ALA A 1 507 ? -2.823 5.963 -2.392 1.00 78.75 507 ALA A N 1
ATOM 3767 C CA . ALA A 1 507 ? -3.781 7.023 -2.107 1.00 78.75 507 ALA A CA 1
ATOM 3768 C C . ALA A 1 507 ? -5.024 6.986 -3.014 1.00 78.75 507 ALA A C 1
ATOM 3770 O O . ALA A 1 507 ? -6.093 7.372 -2.526 1.00 78.75 507 ALA A O 1
ATOM 3771 N N . ASP A 1 508 ? -4.887 6.514 -4.259 1.00 86.38 508 ASP A N 1
ATOM 3772 C CA . ASP A 1 508 ? -5.952 6.399 -5.270 1.00 86.38 508 ASP A CA 1
ATOM 3773 C C . ASP A 1 508 ? -6.960 5.268 -4.980 1.00 86.38 508 ASP A C 1
ATOM 3775 O O . ASP A 1 508 ? -8.127 5.349 -5.371 1.00 86.38 508 ASP A O 1
ATOM 3779 N N . PHE A 1 509 ? -6.573 4.239 -4.210 1.00 80.12 509 PHE A N 1
ATOM 3780 C CA . PHE A 1 509 ? -7.524 3.212 -3.771 1.00 80.12 509 PHE A CA 1
ATOM 3781 C C . PHE A 1 509 ? -8.712 3.833 -3.026 1.00 80.12 509 PHE A C 1
ATOM 3783 O O . PHE A 1 509 ? -8.566 4.403 -1.942 1.00 80.12 509 PHE A O 1
ATOM 3790 N N . ARG A 1 510 ? -9.910 3.649 -3.595 1.00 78.81 510 ARG A N 1
ATOM 3791 C CA . ARG A 1 510 ? -11.189 4.086 -3.020 1.00 78.81 510 ARG A CA 1
ATOM 3792 C C . ARG A 1 510 ? -11.380 3.571 -1.590 1.00 78.81 510 ARG 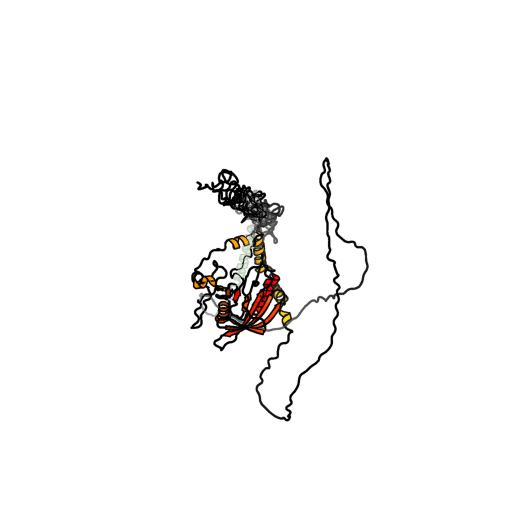A C 1
ATOM 3794 O O . ARG A 1 510 ? -11.325 2.369 -1.331 1.00 78.81 510 ARG A O 1
ATOM 3801 N N . LYS A 1 511 ? -11.602 4.517 -0.672 1.00 75.56 511 LYS A N 1
ATOM 3802 C CA . LYS A 1 511 ? -11.620 4.330 0.797 1.00 75.56 511 LYS A CA 1
ATOM 3803 C C . LYS A 1 511 ? -13.044 4.170 1.348 1.00 75.56 511 LYS A C 1
ATOM 3805 O O . LYS A 1 511 ? -13.227 3.912 2.534 1.00 75.56 511 LYS A O 1
ATOM 3810 N N . ASP A 1 512 ? -14.038 4.344 0.484 1.00 78.62 512 ASP A N 1
ATOM 3811 C CA . ASP A 1 512 ? -15.465 4.171 0.721 1.00 78.62 512 ASP A CA 1
ATOM 3812 C C . ASP A 1 512 ? -15.924 2.705 0.594 1.00 78.62 512 ASP A C 1
ATOM 3814 O O . ASP A 1 512 ? -15.302 1.869 -0.067 1.00 78.62 512 ASP A O 1
ATOM 3818 N N . MET A 1 513 ? -17.049 2.391 1.243 1.00 76.75 513 MET A N 1
ATOM 3819 C CA . MET A 1 513 ? -17.672 1.064 1.213 1.00 76.75 513 MET A CA 1
ATOM 3820 C C . MET A 1 513 ? -18.494 0.884 -0.074 1.00 76.75 513 MET A C 1
ATOM 3822 O O . MET A 1 513 ? -19.704 1.100 -0.089 1.00 76.75 513 MET A O 1
ATOM 3826 N N . GLN A 1 514 ? -17.827 0.466 -1.150 1.00 84.38 514 GLN A N 1
ATOM 3827 C CA . GLN A 1 514 ? -18.363 0.389 -2.522 1.00 84.38 514 GLN A CA 1
ATOM 3828 C C . GLN A 1 514 ? -19.478 -0.653 -2.755 1.00 84.38 514 GLN A C 1
ATOM 3830 O O . GLN A 1 514 ? -20.088 -0.666 -3.825 1.00 84.38 514 GLN A O 1
ATOM 3835 N N . HIS A 1 515 ? -19.743 -1.547 -1.798 1.00 89.69 515 HIS A N 1
ATOM 3836 C CA . HIS A 1 515 ? -20.745 -2.612 -1.923 1.00 89.69 515 HIS A CA 1
ATOM 3837 C C . HIS A 1 515 ? -21.691 -2.668 -0.707 1.00 89.69 515 HIS A C 1
ATOM 3839 O O . HIS A 1 515 ? -21.319 -2.207 0.379 1.00 89.69 515 HIS A O 1
ATOM 3845 N N . PRO A 1 516 ? -22.891 -3.272 -0.846 1.00 92.88 516 PRO A N 1
ATOM 3846 C CA . PRO A 1 516 ? -23.805 -3.503 0.271 1.00 92.88 516 PRO A CA 1
ATOM 3847 C C . PRO A 1 516 ? -23.148 -4.245 1.440 1.00 92.88 516 PRO A C 1
ATOM 3849 O O . PRO A 1 516 ? -22.334 -5.153 1.246 1.00 92.88 516 PRO A O 1
ATOM 3852 N N . HIS A 1 517 ? -23.494 -3.814 2.649 1.00 92.44 517 HIS A N 1
ATOM 3853 C CA . HIS A 1 517 ? -23.022 -4.320 3.945 1.00 92.44 517 HIS A CA 1
ATOM 3854 C C . HIS A 1 517 ? -24.150 -4.225 5.000 1.00 92.44 517 HIS A C 1
ATOM 3856 O O . HIS A 1 517 ? -23.930 -4.017 6.197 1.00 92.44 517 HIS A O 1
ATOM 3862 N N . GLU A 1 518 ? -25.395 -4.338 4.537 1.00 94.88 518 GLU A N 1
ATOM 3863 C CA . GLU A 1 518 ? -26.631 -4.134 5.288 1.00 94.88 518 GLU A CA 1
ATOM 3864 C C . GLU A 1 518 ? -26.793 -5.142 6.428 1.00 94.88 518 GLU A C 1
ATOM 3866 O O . GLU A 1 518 ? -27.239 -4.771 7.519 1.00 94.88 518 GLU A O 1
ATOM 3871 N N . ILE A 1 519 ? -26.390 -6.404 6.227 1.00 96.56 519 ILE A N 1
ATOM 3872 C CA . ILE A 1 519 ? -26.512 -7.440 7.260 1.00 96.56 519 ILE A CA 1
ATOM 3873 C C . ILE A 1 519 ? -25.649 -7.080 8.476 1.00 96.56 519 ILE A C 1
ATOM 3875 O O . ILE A 1 519 ? -26.107 -7.223 9.613 1.00 96.56 519 ILE A O 1
ATOM 3879 N N . GLY A 1 520 ? -24.448 -6.537 8.254 1.00 93.25 520 GLY A N 1
ATOM 3880 C CA . GLY A 1 520 ? -23.561 -6.052 9.316 1.00 93.25 520 GLY A CA 1
ATOM 3881 C C . GLY A 1 520 ? -24.049 -4.777 10.015 1.00 93.25 520 GLY A C 1
ATOM 3882 O O . GLY A 1 520 ? -23.634 -4.507 11.147 1.00 93.25 520 GLY A O 1
ATOM 3883 N N . LEU A 1 521 ? -24.955 -4.021 9.384 1.00 93.50 521 LEU A N 1
ATOM 3884 C CA . LEU A 1 521 ? -25.560 -2.796 9.919 1.00 93.50 521 LEU A CA 1
ATOM 3885 C C . LEU A 1 521 ? -26.891 -3.013 10.657 1.00 93.50 521 LEU A C 1
ATOM 3887 O O . LEU A 1 521 ? -27.368 -2.068 11.299 1.00 93.50 521 LEU A O 1
ATOM 3891 N N . LYS A 1 522 ? -27.486 -4.214 10.622 1.00 95.19 522 LYS A N 1
ATOM 3892 C CA . LYS A 1 522 ? -28.695 -4.541 11.403 1.00 95.19 522 LYS A CA 1
ATOM 3893 C C . LYS A 1 522 ? -28.472 -4.340 12.907 1.00 95.19 522 LYS A C 1
ATOM 3895 O O . LYS A 1 522 ? -27.389 -4.611 13.424 1.00 95.19 522 LYS A O 1
ATOM 3900 N N . SER A 1 523 ? -29.503 -3.899 13.629 1.00 94.81 523 SER A N 1
ATOM 3901 C CA . SER A 1 523 ? -29.459 -3.616 15.078 1.00 94.81 523 SER A CA 1
ATOM 3902 C C . SER A 1 523 ? -28.891 -4.779 15.905 1.00 94.81 523 SER A C 1
ATOM 3904 O O . SER A 1 523 ? -27.986 -4.573 16.711 1.00 94.81 523 SER A O 1
ATOM 3906 N N . GLU A 1 524 ? -29.362 -5.992 15.621 1.00 95.19 524 GLU A N 1
ATOM 3907 C CA . GLU A 1 524 ? -28.918 -7.291 16.154 1.00 95.19 524 GLU A CA 1
ATOM 3908 C C . GLU A 1 524 ? -27.434 -7.638 15.901 1.00 95.19 524 GLU A C 1
ATOM 3910 O O . GLU A 1 524 ? -26.863 -8.440 16.637 1.00 95.19 524 GLU A O 1
ATOM 3915 N N . ASN A 1 525 ? -26.795 -7.029 14.893 1.00 96.31 525 ASN A N 1
ATOM 3916 C CA . ASN A 1 525 ? -25.426 -7.336 14.456 1.00 96.31 525 ASN A CA 1
ATOM 3917 C C . ASN A 1 525 ? -24.414 -6.220 14.761 1.00 96.31 525 ASN A C 1
ATOM 3919 O O . ASN A 1 525 ? -23.212 -6.486 14.848 1.00 96.31 525 ASN A O 1
ATOM 3923 N N . ARG A 1 526 ? -24.866 -4.978 14.992 1.00 92.50 526 ARG A N 1
ATOM 3924 C CA . ARG A 1 526 ? -23.996 -3.815 15.277 1.00 92.50 526 ARG A CA 1
ATOM 3925 C C . ARG A 1 526 ? -23.045 -4.017 16.461 1.00 92.50 526 ARG A C 1
ATOM 3927 O O . ARG A 1 526 ? -21.979 -3.404 16.486 1.00 92.50 526 ARG A O 1
ATOM 3934 N N . ASN A 1 527 ? -23.413 -4.843 17.441 1.00 93.62 527 ASN A N 1
ATOM 3935 C CA . ASN A 1 527 ? -22.576 -5.170 18.602 1.00 93.62 527 ASN A CA 1
ATOM 3936 C C . ASN A 1 527 ? -21.517 -6.256 18.316 1.00 93.62 527 ASN A C 1
ATOM 3938 O O . ASN A 1 527 ? -20.558 -6.370 19.080 1.00 93.62 527 ASN A O 1
ATOM 3942 N N . LYS A 1 528 ? -21.652 -7.030 17.230 1.00 95.31 528 LYS A N 1
ATOM 3943 C CA . LYS A 1 528 ? -20.660 -8.026 16.798 1.00 95.31 528 LYS A CA 1
ATOM 3944 C C . LYS A 1 528 ? -19.466 -7.370 16.107 1.00 95.31 528 LYS A C 1
ATOM 3946 O O . LYS A 1 528 ? -18.351 -7.869 16.212 1.00 95.31 528 LYS A O 1
ATOM 3951 N N . ASN A 1 529 ? -19.655 -6.214 15.472 1.00 93.19 529 ASN A N 1
ATOM 3952 C CA . ASN A 1 529 ? -18.561 -5.442 14.880 1.00 93.19 529 ASN A CA 1
ATOM 3953 C C . ASN A 1 529 ? -17.651 -4.853 15.980 1.00 93.19 529 ASN A C 1
ATOM 3955 O O . ASN A 1 529 ? -18.135 -4.279 16.961 1.00 93.19 529 ASN A O 1
ATOM 3959 N N . ARG A 1 530 ? -16.326 -4.965 15.825 1.00 90.56 530 ARG A N 1
ATOM 3960 C CA . ARG A 1 530 ? -15.319 -4.305 16.682 1.00 90.56 530 ARG A CA 1
ATOM 3961 C C . ARG A 1 530 ? -15.221 -2.805 16.382 1.00 90.56 530 ARG A C 1
ATOM 3963 O O . ARG A 1 530 ? -15.021 -2.015 17.297 1.00 90.56 530 ARG A O 1
ATOM 3970 N N . PHE A 1 531 ? -15.479 -2.410 15.134 1.00 86.56 531 PHE A N 1
ATOM 3971 C CA . PHE A 1 531 ? -15.548 -1.017 14.691 1.00 86.56 531 PHE A CA 1
ATOM 3972 C C . PHE A 1 531 ? -16.887 -0.773 13.988 1.00 86.56 531 PHE A C 1
ATOM 3974 O O . PHE A 1 531 ? -17.198 -1.431 13.001 1.00 86.56 531 PHE A O 1
ATOM 3981 N N . LYS A 1 532 ? -17.698 0.172 14.486 1.00 81.81 532 LYS A N 1
ATOM 3982 C CA . LYS A 1 532 ? -19.079 0.389 13.999 1.00 81.81 532 LYS A CA 1
ATOM 3983 C C . LYS A 1 532 ? -19.171 0.753 12.509 1.00 81.81 532 LYS A C 1
ATOM 3985 O O . LYS A 1 532 ? -20.188 0.463 11.896 1.00 81.81 532 LYS A O 1
ATOM 3990 N N . ALA A 1 533 ? -18.129 1.379 11.959 1.00 78.06 533 ALA A N 1
ATOM 3991 C CA . ALA A 1 533 ? -18.056 1.809 10.563 1.00 78.06 533 ALA A CA 1
ATOM 3992 C C . ALA A 1 533 ? -17.494 0.741 9.601 1.00 78.06 533 ALA A C 1
ATOM 3994 O O . ALA A 1 533 ? -17.460 0.984 8.402 1.00 78.06 533 ALA A O 1
ATOM 3995 N N . LEU A 1 534 ? -17.027 -0.414 10.100 1.00 82.75 534 LEU A N 1
ATOM 3996 C CA . LEU A 1 534 ? -16.344 -1.435 9.297 1.00 82.75 534 LEU A CA 1
ATOM 3997 C C . LEU A 1 534 ? -16.957 -2.818 9.552 1.00 82.75 534 LEU A C 1
ATOM 3999 O O . LEU A 1 534 ? -16.691 -3.467 10.568 1.00 82.75 534 LEU A O 1
ATOM 4003 N N . CYS A 1 535 ? -17.780 -3.262 8.606 1.00 89.38 535 CYS A N 1
ATOM 4004 C CA . CYS A 1 535 ? -18.456 -4.557 8.607 1.00 89.38 535 CYS A CA 1
ATOM 4005 C C . CYS A 1 535 ? -18.290 -5.270 7.253 1.00 89.38 535 CYS A C 1
ATOM 4007 O O . CYS A 1 535 ? -17.884 -4.652 6.270 1.00 89.38 535 CYS A O 1
ATOM 4009 N N . ALA A 1 536 ? -18.538 -6.579 7.216 1.00 92.50 536 ALA A N 1
ATOM 4010 C CA . ALA A 1 536 ? -18.356 -7.392 6.016 1.00 92.50 536 ALA A CA 1
ATOM 4011 C C . ALA A 1 536 ? -19.395 -7.057 4.928 1.00 92.50 536 ALA A C 1
ATOM 4013 O O . ALA A 1 536 ? -20.571 -6.857 5.232 1.00 92.50 536 ALA A O 1
ATOM 4014 N N . TYR A 1 537 ? -18.970 -7.047 3.660 1.00 94.94 537 TYR A N 1
ATOM 4015 C CA . TYR A 1 537 ? -19.875 -6.883 2.521 1.00 94.94 537 TYR A CA 1
ATOM 4016 C C . TYR A 1 537 ? -20.799 -8.099 2.362 1.00 94.94 537 TYR A C 1
ATOM 4018 O O . TYR A 1 537 ? -20.357 -9.246 2.448 1.00 94.94 537 TYR A O 1
ATOM 4026 N N . ASP A 1 538 ? -22.071 -7.867 2.045 1.00 95.81 538 ASP A N 1
ATOM 4027 C CA . ASP A 1 538 ? -23.107 -8.909 2.061 1.00 95.81 538 ASP A CA 1
ATOM 4028 C C . ASP A 1 538 ? -22.870 -10.031 1.037 1.00 95.81 538 ASP A C 1
ATOM 4030 O O . ASP A 1 538 ? -23.283 -11.167 1.269 1.00 95.81 538 ASP A O 1
ATOM 4034 N N . HIS A 1 539 ? -22.179 -9.729 -0.068 1.00 95.31 539 HIS A N 1
ATOM 4035 C CA . HIS A 1 539 ? -21.870 -10.680 -1.142 1.00 95.31 539 HIS A CA 1
ATOM 4036 C C . HIS A 1 539 ? -20.688 -11.617 -0.824 1.00 95.31 539 HIS A C 1
ATOM 4038 O O . HIS A 1 539 ? -20.574 -12.680 -1.431 1.00 95.31 539 HIS A O 1
ATOM 4044 N N . SER A 1 540 ? -19.785 -11.221 0.081 1.00 95.44 540 SER A N 1
ATOM 4045 C CA . SER A 1 540 ? -18.538 -11.945 0.389 1.00 95.44 540 SER A CA 1
ATOM 4046 C C . SER A 1 540 ? -18.407 -12.353 1.857 1.00 95.44 540 SER A C 1
ATOM 4048 O O . SER A 1 540 ? -17.491 -13.110 2.186 1.00 95.44 540 SER A O 1
ATOM 4050 N N . ARG A 1 541 ? -19.323 -11.922 2.734 1.00 96.75 541 ARG A N 1
ATOM 4051 C CA . ARG A 1 541 ? -19.352 -12.321 4.147 1.00 96.75 541 ARG A CA 1
ATOM 4052 C C . ARG A 1 541 ? -19.432 -13.839 4.335 1.00 96.75 541 ARG A C 1
ATOM 4054 O O . ARG A 1 541 ? -20.045 -14.557 3.541 1.00 96.75 541 ARG A O 1
ATOM 4061 N N . VAL A 1 542 ? -18.890 -14.329 5.445 1.00 98.12 542 VAL A N 1
ATOM 4062 C CA . VAL A 1 542 ? -19.121 -15.708 5.890 1.00 98.12 542 VAL A CA 1
ATOM 4063 C C . VAL A 1 542 ? -20.493 -15.795 6.566 1.00 98.12 542 VAL A C 1
ATOM 4065 O O . VAL A 1 542 ? -20.825 -15.000 7.445 1.00 98.12 542 VAL A O 1
ATOM 4068 N N . VAL A 1 543 ? -21.311 -16.757 6.133 1.00 98.31 543 VAL A N 1
ATOM 4069 C CA . VAL A 1 543 ? -22.683 -16.970 6.622 1.00 98.31 543 VAL A CA 1
ATOM 4070 C C . VAL A 1 543 ? -22.687 -18.135 7.609 1.00 98.31 543 VAL A C 1
ATOM 4072 O O . VAL A 1 543 ? -22.380 -19.267 7.228 1.00 98.31 543 VAL A O 1
ATOM 4075 N N . LEU A 1 544 ? -23.039 -17.883 8.870 1.00 98.19 544 LEU A N 1
ATOM 4076 C CA . LEU A 1 544 ? -23.047 -18.900 9.923 1.00 98.19 544 LEU A CA 1
ATOM 4077 C C . LEU A 1 544 ? -24.334 -19.733 9.888 1.00 98.19 544 LEU A C 1
ATOM 4079 O O . LEU A 1 544 ? -25.424 -19.272 10.228 1.00 98.19 544 LEU A O 1
ATOM 4083 N N . ARG A 1 545 ? -24.189 -21.006 9.520 1.00 96.56 545 ARG A N 1
ATOM 4084 C CA . ARG A 1 545 ? -25.240 -22.027 9.465 1.00 96.56 545 ARG A CA 1
ATOM 4085 C C . ARG A 1 545 ? -25.521 -22.511 10.886 1.00 96.56 545 ARG A C 1
ATOM 4087 O O . ARG A 1 545 ? -24.888 -23.444 11.380 1.00 96.56 545 ARG A O 1
ATOM 4094 N N . ARG A 1 546 ? -26.419 -21.818 11.582 1.00 92.88 546 ARG A N 1
ATOM 4095 C CA . ARG A 1 546 ? -26.743 -22.088 12.988 1.00 92.88 546 ARG A CA 1
ATOM 4096 C C . ARG A 1 546 ? -27.406 -23.461 13.183 1.00 92.88 546 ARG A C 1
ATOM 4098 O O . ARG A 1 546 ? -28.267 -23.840 12.385 1.00 92.88 546 ARG A O 1
ATOM 4105 N N . PRO A 1 547 ? -27.063 -24.222 14.240 1.00 89.31 547 PRO A N 1
ATOM 4106 C CA . PRO A 1 547 ? -27.810 -25.421 14.609 1.00 89.31 547 PRO A CA 1
ATOM 4107 C C . PRO A 1 547 ? -29.270 -25.099 14.960 1.00 89.31 547 PRO A C 1
ATOM 4109 O O . PRO A 1 547 ? -29.551 -24.100 15.614 1.00 89.31 547 PRO A O 1
ATOM 4112 N N . LYS A 1 548 ? -30.207 -25.982 14.584 1.00 87.88 548 LYS A N 1
ATOM 4113 C CA . LYS A 1 548 ? -31.631 -25.856 14.945 1.00 87.88 548 LYS A CA 1
ATOM 4114 C C . LYS A 1 548 ? -31.795 -25.659 16.461 1.00 87.88 548 LYS A C 1
ATOM 4116 O O . LYS A 1 548 ? -31.433 -26.552 17.224 1.00 87.88 548 LYS A O 1
ATOM 4121 N N . GLY A 1 549 ? -32.372 -24.523 16.858 1.00 86.56 549 GLY A N 1
ATOM 4122 C CA . GLY A 1 549 ? -32.582 -24.125 18.257 1.00 86.56 549 GLY A CA 1
ATOM 4123 C C . GLY A 1 549 ? -31.644 -23.019 18.759 1.00 86.56 549 GLY A C 1
ATOM 4124 O O . GLY A 1 549 ? -31.920 -22.444 19.805 1.00 86.56 549 GLY A O 1
ATOM 4125 N N . ASP A 1 550 ? -30.581 -22.686 18.024 1.00 90.00 550 ASP A N 1
ATOM 4126 C CA . ASP A 1 550 ? -29.769 -21.492 18.285 1.00 90.00 550 ASP A CA 1
ATOM 4127 C C . ASP A 1 550 ? -30.492 -20.235 17.770 1.00 90.00 550 ASP A C 1
ATOM 4129 O O . ASP A 1 550 ? -30.964 -20.207 16.632 1.00 90.00 550 ASP A O 1
ATOM 4133 N N . THR A 1 551 ? -30.593 -19.208 18.615 1.00 91.12 551 THR A N 1
ATOM 4134 C CA . THR A 1 551 ? -31.253 -17.924 18.324 1.00 91.12 551 THR A CA 1
ATOM 4135 C C . THR A 1 551 ? -30.282 -16.828 17.875 1.00 91.12 551 THR A C 1
ATOM 4137 O O . THR A 1 551 ? -30.712 -15.710 17.592 1.00 91.12 551 THR A O 1
ATOM 4140 N N . ASN A 1 552 ? -28.978 -17.114 17.794 1.00 93.75 552 ASN A N 1
ATOM 4141 C CA . ASN A 1 552 ? -27.992 -16.166 17.282 1.00 93.75 552 ASN A CA 1
ATOM 4142 C C . ASN A 1 552 ? -28.162 -15.902 15.779 1.00 93.75 552 ASN A C 1
ATOM 4144 O O . ASN A 1 552 ? -28.473 -16.798 14.997 1.00 93.75 552 ASN A O 1
ATOM 4148 N N . THR A 1 553 ? -27.858 -14.675 15.355 1.00 96.12 553 THR A N 1
ATOM 4149 C CA . THR A 1 553 ? -27.876 -14.267 13.941 1.00 96.12 553 THR A CA 1
ATOM 4150 C C . THR A 1 553 ? -26.872 -15.047 13.086 1.00 96.12 553 THR A C 1
ATOM 4152 O O . THR A 1 553 ? -25.852 -15.532 13.579 1.00 96.12 553 THR A O 1
ATOM 4155 N N . ASP A 1 554 ? -27.095 -15.119 11.776 1.00 97.50 554 ASP A N 1
ATOM 4156 C CA . ASP A 1 554 ? -26.198 -15.762 10.800 1.00 97.50 554 ASP A CA 1
ATOM 4157 C C . ASP A 1 554 ? -24.888 -14.983 10.538 1.00 97.50 554 ASP A C 1
ATOM 4159 O O . ASP A 1 554 ? -24.084 -15.376 9.693 1.00 97.50 554 ASP A O 1
ATOM 4163 N N . TYR A 1 555 ? -24.681 -13.859 11.227 1.00 98.06 555 TYR A N 1
ATOM 4164 C CA . TYR A 1 555 ? -23.621 -12.899 10.945 1.00 98.06 555 TYR A CA 1
ATOM 4165 C C . TYR A 1 555 ? -22.399 -13.041 11.861 1.00 98.06 555 TYR A C 1
ATOM 4167 O O . TYR A 1 555 ? -22.518 -13.096 13.088 1.00 98.06 555 TYR A O 1
ATOM 4175 N N . ILE A 1 556 ? -21.227 -12.973 11.227 1.00 98.06 556 ILE A N 1
ATOM 4176 C CA . ILE A 1 556 ? -19.913 -12.680 11.803 1.00 98.06 556 ILE A CA 1
ATOM 4177 C C . ILE A 1 556 ? -19.223 -11.643 10.899 1.00 98.06 556 ILE A C 1
ATOM 4179 O O . ILE A 1 556 ? -19.439 -11.636 9.688 1.00 98.06 556 ILE A O 1
ATOM 4183 N N . ASN A 1 557 ? -18.386 -10.767 11.465 1.00 96.81 557 ASN A N 1
ATOM 4184 C CA . ASN A 1 557 ? -17.626 -9.774 10.695 1.00 96.81 557 ASN A CA 1
ATOM 4185 C C . ASN A 1 557 ? -16.372 -10.402 10.050 1.00 96.81 557 ASN A C 1
ATOM 4187 O O . ASN A 1 557 ? -15.237 -10.130 10.456 1.00 96.81 557 ASN A O 1
ATOM 4191 N N . ALA A 1 558 ? -16.615 -11.286 9.082 1.00 97.31 558 ALA A N 1
ATOM 4192 C CA . ALA A 1 558 ? -15.614 -12.015 8.315 1.00 97.31 558 ALA A CA 1
ATOM 4193 C C . ALA A 1 558 ? -16.031 -12.125 6.844 1.00 97.31 558 ALA A C 1
ATOM 4195 O O . ALA A 1 558 ? -17.215 -12.314 6.564 1.00 97.31 558 ALA A O 1
ATOM 4196 N N . SER A 1 559 ? -15.064 -12.086 5.928 1.00 96.75 559 SER A N 1
ATOM 4197 C CA . SER A 1 559 ? -15.269 -12.178 4.476 1.00 96.75 559 SER A CA 1
ATOM 4198 C C . SER A 1 559 ? -14.363 -13.237 3.847 1.00 96.75 559 SER A C 1
ATOM 4200 O O . SER A 1 559 ? -13.195 -13.365 4.218 1.00 96.75 559 SER A O 1
ATOM 4202 N N . TYR A 1 560 ? -14.867 -13.959 2.847 1.00 97.00 560 TYR A N 1
ATOM 4203 C CA . TYR A 1 560 ? -14.026 -14.738 1.939 1.00 97.00 560 TYR A CA 1
ATOM 4204 C C . TYR A 1 560 ? -13.248 -13.792 1.020 1.00 97.00 560 TYR A C 1
ATOM 4206 O O . TYR A 1 560 ? -13.836 -12.889 0.426 1.00 97.00 560 TYR A O 1
ATOM 4214 N N . ILE A 1 561 ? -11.946 -14.027 0.859 1.00 94.81 561 ILE A N 1
ATOM 4215 C CA . ILE A 1 561 ? -11.084 -13.246 -0.031 1.00 94.81 561 ILE A CA 1
ATOM 4216 C C . ILE A 1 561 ? -10.587 -14.119 -1.188 1.00 94.81 561 ILE A C 1
ATOM 4218 O O . ILE A 1 561 ? -10.128 -15.252 -0.995 1.00 94.81 561 ILE A O 1
ATOM 4222 N N . LYS A 1 562 ? -10.662 -13.560 -2.398 1.00 90.88 562 LYS A N 1
ATOM 4223 C CA . LYS A 1 562 ? -10.138 -14.147 -3.633 1.00 90.88 562 LYS A CA 1
ATOM 4224 C C . LYS A 1 562 ? -8.618 -14.015 -3.686 1.00 90.88 562 LYS A C 1
ATOM 4226 O O . LYS A 1 562 ? -8.081 -12.928 -3.505 1.00 90.88 562 LYS A O 1
ATOM 4231 N N . GLY A 1 563 ? -7.938 -15.120 -3.973 1.00 84.81 563 GLY A N 1
ATOM 4232 C CA . GLY A 1 563 ? -6.508 -15.152 -4.285 1.00 84.81 563 GLY A CA 1
ATOM 4233 C C . GLY A 1 563 ? -6.264 -15.439 -5.766 1.00 84.81 563 GLY A C 1
ATOM 4234 O O . GLY A 1 563 ? -7.198 -15.701 -6.524 1.00 84.81 563 GLY A O 1
ATOM 4235 N N . CYS A 1 564 ? -4.995 -15.442 -6.175 1.00 79.25 564 CYS A N 1
ATOM 4236 C CA . CYS A 1 564 ? -4.594 -15.521 -7.586 1.00 79.25 564 CYS A CA 1
ATOM 4237 C C . CYS A 1 564 ? -5.120 -16.767 -8.328 1.00 79.25 564 CYS A C 1
ATOM 4239 O O . CYS A 1 564 ? -5.383 -16.698 -9.522 1.00 79.25 564 CYS A O 1
ATOM 4241 N N . SER A 1 565 ? -5.280 -17.896 -7.627 1.00 76.69 565 SER A N 1
ATOM 4242 C CA . SER A 1 565 ? -5.691 -19.191 -8.196 1.00 76.69 565 SER A CA 1
ATOM 4243 C C . SER A 1 565 ? -6.940 -19.806 -7.548 1.00 76.69 565 SER A C 1
ATOM 4245 O O . SER A 1 565 ? -7.326 -20.921 -7.897 1.00 76.69 565 SER A O 1
ATOM 4247 N N . ARG A 1 566 ? -7.571 -19.121 -6.583 1.00 83.31 566 ARG A N 1
ATOM 4248 C CA . ARG A 1 566 ? -8.744 -19.619 -5.844 1.00 83.31 566 ARG A CA 1
ATOM 4249 C C . ARG A 1 566 ? -9.702 -18.480 -5.514 1.00 83.31 566 ARG A C 1
ATOM 4251 O O . ARG A 1 566 ? -9.301 -17.492 -4.906 1.00 83.31 566 ARG A O 1
ATOM 4258 N N . GLU A 1 567 ? -10.979 -18.663 -5.835 1.00 85.50 567 GLU A N 1
ATOM 4259 C CA . GLU A 1 567 ? -12.052 -17.711 -5.507 1.00 85.50 567 GLU A CA 1
ATOM 4260 C C . GLU A 1 567 ? -12.229 -17.511 -3.992 1.00 85.50 567 GLU A C 1
ATOM 4262 O O . GLU A 1 567 ? -12.510 -16.406 -3.540 1.00 85.50 567 GLU A O 1
ATOM 4267 N N . LYS A 1 568 ? -11.982 -18.564 -3.205 1.00 91.00 568 LYS A N 1
ATOM 4268 C CA . LYS A 1 568 ? -11.907 -18.523 -1.741 1.00 91.00 568 LYS A CA 1
ATOM 4269 C C . LYS A 1 568 ? -10.523 -19.001 -1.308 1.00 91.00 568 LYS A C 1
ATOM 4271 O O . LYS A 1 568 ? -10.299 -20.198 -1.134 1.00 91.00 568 LYS A O 1
ATOM 4276 N N . ALA A 1 569 ? -9.571 -18.077 -1.215 1.00 92.06 569 ALA A N 1
ATOM 4277 C CA . ALA A 1 569 ? -8.185 -18.385 -0.862 1.00 92.06 569 ALA A CA 1
ATOM 4278 C C . ALA A 1 569 ? -7.926 -18.309 0.649 1.00 92.06 569 ALA A C 1
ATOM 4280 O O . ALA A 1 569 ? -7.119 -19.078 1.162 1.00 92.06 569 ALA A O 1
ATOM 4281 N N . TYR A 1 570 ? -8.605 -17.398 1.349 1.00 94.50 570 TYR A N 1
ATOM 4282 C CA . TYR A 1 570 ? -8.554 -17.223 2.803 1.00 94.50 570 TYR A CA 1
ATOM 4283 C C . TYR A 1 570 ? -9.838 -16.544 3.299 1.00 94.50 570 TYR A C 1
ATOM 4285 O O . TYR A 1 570 ? -10.561 -15.918 2.519 1.00 94.50 570 TYR A O 1
ATOM 4293 N N . ILE A 1 571 ? -10.128 -16.668 4.594 1.00 97.31 571 ILE A N 1
ATOM 4294 C CA . ILE A 1 571 ? -11.169 -15.889 5.276 1.00 97.31 571 ILE A CA 1
ATOM 4295 C C . ILE A 1 571 ? -10.475 -14.776 6.055 1.00 97.31 571 ILE A C 1
ATOM 4297 O O . ILE A 1 571 ? -9.678 -15.066 6.942 1.00 97.31 571 ILE A O 1
ATOM 4301 N N . ALA A 1 572 ? -10.781 -13.517 5.754 1.00 96.81 572 ALA A N 1
ATOM 4302 C CA . ALA A 1 572 ? -10.325 -12.375 6.540 1.00 96.81 572 ALA A CA 1
ATOM 4303 C C . ALA A 1 572 ? -11.404 -12.008 7.570 1.00 96.81 572 ALA A C 1
ATOM 4305 O O . ALA A 1 572 ? -12.547 -11.752 7.199 1.00 96.81 572 ALA A O 1
ATOM 4306 N N . THR A 1 573 ? -11.062 -11.990 8.859 1.00 96.94 573 THR A N 1
ATOM 4307 C CA . THR A 1 573 ? -11.989 -11.650 9.957 1.00 96.94 573 THR A CA 1
ATOM 4308 C C . THR A 1 573 ? -11.389 -10.603 10.885 1.00 96.94 573 THR A C 1
ATOM 4310 O O . THR A 1 573 ? -10.169 -10.477 10.994 1.00 96.94 573 THR A O 1
ATOM 4313 N N . GLN A 1 574 ? -12.241 -9.836 11.570 1.00 94.56 574 GLN A N 1
ATOM 4314 C CA . GLN A 1 574 ? -11.791 -9.043 12.715 1.00 94.56 574 GLN A CA 1
ATOM 4315 C C . GLN A 1 574 ? -11.261 -9.965 13.829 1.00 94.56 574 GLN A C 1
ATOM 4317 O O . GLN A 1 574 ? -11.757 -11.084 14.003 1.00 94.56 574 GLN A O 1
ATOM 4322 N N . GLY A 1 575 ? -10.337 -9.456 14.643 1.00 95.38 575 GLY A N 1
ATOM 4323 C CA . GLY A 1 575 ? -9.981 -10.058 15.924 1.00 95.38 575 GLY A CA 1
ATOM 4324 C C . GLY A 1 575 ? -11.207 -10.091 16.847 1.00 95.38 575 GLY A C 1
ATOM 4325 O O . GLY A 1 575 ? -11.874 -9.057 17.005 1.00 95.38 575 GLY A O 1
ATOM 4326 N N . PRO A 1 576 ? -11.554 -11.252 17.432 1.00 96.38 576 PRO A N 1
ATOM 4327 C CA . PRO A 1 576 ? -12.785 -11.422 18.192 1.00 96.38 576 PRO A CA 1
ATOM 4328 C C . PRO A 1 576 ? -12.891 -10.461 19.379 1.00 96.38 576 PRO A C 1
ATOM 4330 O O . PRO A 1 576 ? -11.908 -9.945 19.916 1.00 96.38 576 PRO A O 1
ATOM 4333 N N . ARG A 1 577 ? -14.137 -10.248 19.783 1.00 94.69 577 ARG A N 1
ATOM 4334 C CA . ARG A 1 577 ? -14.577 -9.670 21.057 1.00 94.69 577 ARG A CA 1
ATOM 4335 C C . ARG A 1 577 ? -15.187 -10.788 21.904 1.00 94.69 577 ARG A C 1
ATOM 4337 O O . ARG A 1 577 ? -15.738 -11.719 21.312 1.00 94.69 577 ARG A O 1
ATOM 4344 N N . SER A 1 578 ? -15.219 -10.657 23.228 1.00 95.69 578 SER A N 1
ATOM 4345 C CA . SER A 1 578 ? -15.936 -11.554 24.155 1.00 95.69 578 SER A CA 1
ATOM 4346 C C . SER A 1 578 ? -17.293 -12.055 23.637 1.00 95.69 578 SER A C 1
ATOM 4348 O O . SER A 1 578 ? -17.526 -13.259 23.596 1.00 95.69 578 SER A O 1
ATOM 4350 N N . ASN A 1 579 ? -18.149 -11.166 23.122 1.00 95.81 579 ASN A N 1
ATOM 4351 C CA . ASN A 1 579 ? -19.473 -11.496 22.570 1.00 95.81 579 ASN A CA 1
ATOM 4352 C C . ASN A 1 579 ? -19.474 -12.132 21.157 1.00 95.81 579 ASN A C 1
ATOM 4354 O O . ASN A 1 579 ? -20.523 -12.191 20.520 1.00 95.81 579 ASN A O 1
ATOM 4358 N N . THR A 1 580 ? -18.316 -12.552 20.638 1.00 97.31 580 THR A N 1
ATOM 4359 C CA . THR A 1 580 ? -18.141 -13.119 19.280 1.00 97.31 580 THR A CA 1
ATOM 4360 C C . THR A 1 580 ? -17.133 -14.275 19.207 1.00 97.31 580 THR A C 1
ATOM 4362 O O . THR A 1 580 ? -16.898 -14.807 18.124 1.00 97.31 580 THR A O 1
ATOM 4365 N N . VAL A 1 581 ? -16.539 -14.698 20.330 1.00 98.25 581 VAL A N 1
ATOM 4366 C CA . VAL A 1 581 ? -15.599 -15.838 20.352 1.00 98.25 581 VAL A CA 1
ATOM 4367 C C . VAL A 1 581 ? -16.282 -17.140 19.912 1.00 98.25 581 VAL A C 1
ATOM 4369 O O . VAL A 1 581 ? -15.720 -17.902 19.127 1.00 98.25 581 VAL A O 1
ATOM 4372 N N . ASP A 1 582 ? -17.516 -17.360 20.361 1.00 97.50 582 ASP A N 1
ATOM 4373 C CA . ASP A 1 582 ? -18.328 -18.525 19.993 1.00 97.50 582 ASP A CA 1
ATOM 4374 C C . ASP A 1 582 ? -18.644 -18.555 18.488 1.00 97.50 582 ASP A C 1
ATOM 4376 O O . ASP A 1 582 ? -18.619 -19.617 17.864 1.00 97.50 582 ASP A O 1
ATOM 4380 N N . ASP A 1 583 ? -18.862 -17.382 17.887 1.00 98.19 583 ASP A N 1
ATOM 4381 C CA . ASP A 1 583 ? -19.083 -17.228 16.448 1.00 98.19 583 ASP A CA 1
ATOM 4382 C C . ASP A 1 583 ? -17.808 -17.518 15.643 1.00 98.19 583 ASP A C 1
ATOM 4384 O O . ASP A 1 583 ? -17.881 -18.177 14.605 1.00 98.19 583 ASP A O 1
ATOM 4388 N N . LEU A 1 584 ? -16.634 -17.097 16.134 1.00 98.38 584 LEU A N 1
ATOM 4389 C CA . LEU A 1 584 ? -15.341 -17.411 15.515 1.00 98.38 584 LEU A CA 1
ATOM 4390 C C . LEU A 1 584 ? -15.072 -18.922 15.506 1.00 98.38 584 LEU A C 1
ATOM 4392 O O . LEU A 1 584 ? -14.721 -19.474 14.463 1.00 98.38 584 LEU A O 1
ATOM 4396 N N . TRP A 1 585 ? -15.255 -19.608 16.637 1.00 98.06 585 TRP A N 1
ATOM 4397 C CA . TRP A 1 585 ? -15.037 -21.057 16.697 1.00 98.06 585 TRP A CA 1
ATOM 4398 C C . TRP A 1 585 ? -16.084 -21.850 15.913 1.00 98.06 585 TRP A C 1
ATOM 4400 O O . TRP A 1 585 ? -15.737 -22.858 15.293 1.00 98.06 585 TRP A O 1
ATOM 4410 N N . TRP A 1 586 ? -17.335 -21.377 15.852 1.00 96.94 586 TRP A N 1
ATOM 4411 C CA . TRP A 1 586 ? -18.332 -21.963 14.956 1.00 96.94 586 TRP A CA 1
ATOM 4412 C C . TRP A 1 586 ? -17.961 -21.776 13.478 1.00 96.94 586 TRP A C 1
ATOM 4414 O O . TRP A 1 586 ? -18.104 -22.717 12.699 1.00 96.94 586 TRP A O 1
ATOM 4424 N N . MET A 1 587 ? -17.410 -20.618 13.095 1.00 98.00 587 MET A N 1
ATOM 4425 C CA . MET A 1 587 ? -16.903 -20.377 11.739 1.00 98.00 587 MET A CA 1
ATOM 4426 C C . MET A 1 587 ? -15.749 -21.325 11.377 1.00 98.00 587 MET A C 1
ATOM 4428 O O . MET A 1 587 ? -15.789 -21.961 10.325 1.00 98.00 587 MET A O 1
ATOM 4432 N N . VAL A 1 588 ? -14.750 -21.457 12.259 1.00 97.88 588 VAL A N 1
ATOM 4433 C CA . VAL A 1 588 ? -13.597 -22.363 12.085 1.00 97.88 588 VAL A CA 1
ATOM 4434 C C . VAL A 1 588 ? -14.060 -23.812 11.892 1.00 97.88 588 VAL A C 1
ATOM 4436 O O . VAL A 1 588 ? -13.579 -24.502 10.993 1.00 97.88 588 VAL A O 1
ATOM 4439 N N . TRP A 1 589 ? -15.042 -24.254 12.685 1.00 96.25 589 TRP A N 1
ATOM 4440 C CA . TRP A 1 589 ? -15.640 -25.584 12.565 1.00 96.25 589 TRP A CA 1
ATOM 4441 C C . TRP A 1 589 ? -16.433 -25.778 11.263 1.00 96.25 589 TRP A C 1
ATOM 4443 O O . TRP A 1 589 ? -16.283 -26.800 10.587 1.00 96.25 589 TRP A O 1
ATOM 4453 N N . GLN A 1 590 ? -17.272 -24.803 10.902 1.00 95.56 590 GLN A N 1
ATOM 4454 C CA . GLN A 1 590 ? -18.126 -24.855 9.714 1.00 95.56 590 GLN A CA 1
ATOM 4455 C C . GLN A 1 590 ? -17.312 -24.909 8.418 1.00 95.56 590 GLN A C 1
ATOM 4457 O O . GLN A 1 590 ? -17.595 -25.731 7.549 1.00 95.56 590 GLN A O 1
ATOM 4462 N N . GLU A 1 591 ? -16.313 -24.037 8.288 1.00 96.31 591 GLU A N 1
ATOM 4463 C CA . GLU A 1 591 ? -15.504 -23.893 7.072 1.00 96.31 591 GLU A CA 1
ATOM 4464 C C . GLU A 1 591 ? -14.320 -24.879 7.025 1.00 96.31 591 GLU A C 1
ATOM 4466 O O . GLU A 1 591 ? -13.500 -24.828 6.111 1.00 96.31 591 GLU A O 1
ATOM 4471 N N . ASN A 1 592 ? -14.248 -25.801 7.995 1.00 95.38 592 ASN A N 1
ATOM 4472 C CA . ASN A 1 592 ? -13.219 -26.835 8.120 1.00 95.38 592 ASN A CA 1
ATOM 4473 C C . ASN A 1 592 ? -11.780 -26.275 8.112 1.00 95.38 592 ASN A C 1
ATOM 4475 O O . ASN A 1 592 ? -10.876 -26.840 7.494 1.00 95.38 592 ASN A O 1
ATOM 4479 N N . ALA A 1 593 ? -11.576 -25.136 8.775 1.00 96.44 593 ALA A N 1
ATOM 4480 C CA . ALA A 1 593 ? -10.309 -24.419 8.763 1.00 96.44 593 ALA A CA 1
ATOM 4481 C C . ALA A 1 593 ? -9.290 -25.071 9.713 1.00 96.44 593 ALA A C 1
ATOM 4483 O O . ALA A 1 593 ? -9.453 -25.031 10.931 1.00 96.44 593 ALA A O 1
ATOM 4484 N N . THR A 1 594 ? -8.208 -25.628 9.163 1.00 97.06 594 THR A N 1
ATOM 4485 C CA . THR A 1 594 ? -7.117 -26.246 9.943 1.00 97.06 594 THR A CA 1
ATOM 4486 C C . THR A 1 594 ? -6.047 -25.248 10.401 1.00 97.06 594 THR A C 1
ATOM 4488 O O . THR A 1 594 ? -5.229 -25.573 11.259 1.00 97.06 594 THR A O 1
ATOM 4491 N N . GLN A 1 595 ? -6.055 -24.018 9.872 1.00 97.81 595 GLN A N 1
ATOM 4492 C CA . GLN A 1 595 ? -5.100 -22.963 10.221 1.00 97.81 595 GLN A CA 1
ATOM 4493 C C . GLN A 1 595 ? -5.806 -21.653 10.596 1.00 97.81 595 GLN A C 1
ATOM 4495 O O . GLN A 1 595 ? -6.681 -21.177 9.866 1.00 97.81 595 GLN A O 1
ATOM 4500 N N . ILE A 1 596 ? -5.364 -21.033 11.694 1.00 98.50 596 ILE A N 1
ATOM 4501 C CA . ILE A 1 596 ? -5.726 -19.662 12.080 1.00 98.50 596 ILE A CA 1
ATOM 4502 C C . ILE A 1 596 ? -4.447 -18.817 12.134 1.00 98.50 596 ILE A C 1
ATOM 4504 O O . ILE A 1 596 ? -3.512 -19.157 12.851 1.00 98.50 596 ILE A O 1
ATOM 4508 N N . VAL A 1 597 ? -4.390 -17.704 11.413 1.00 98.06 597 VAL A N 1
ATOM 4509 C CA . VAL A 1 597 ? -3.247 -16.783 11.381 1.00 98.06 597 VAL A CA 1
ATOM 4510 C C . VAL A 1 597 ? -3.634 -15.501 12.113 1.00 98.06 597 VAL A C 1
ATOM 4512 O O . VAL A 1 597 ? -4.565 -14.809 11.706 1.00 98.06 597 VAL A O 1
ATOM 4515 N N . MET A 1 598 ? -2.931 -15.196 13.201 1.00 97.25 598 MET A N 1
ATOM 4516 C CA . MET A 1 598 ? -3.183 -14.049 14.075 1.00 97.25 598 MET A CA 1
ATOM 4517 C C . MET A 1 598 ? -2.020 -13.057 13.975 1.00 97.25 598 MET A C 1
ATOM 4519 O O . MET A 1 598 ? -0.881 -13.399 14.287 1.00 97.25 598 MET A O 1
ATOM 4523 N N . LEU A 1 599 ? -2.314 -11.836 13.521 1.00 95.25 599 LEU A N 1
ATOM 4524 C CA . LEU A 1 599 ? -1.342 -10.800 13.132 1.00 95.25 599 LEU A CA 1
ATOM 4525 C C . LEU A 1 599 ? -1.415 -9.544 14.027 1.00 95.25 599 LEU A C 1
ATOM 4527 O O . LEU A 1 599 ? -1.182 -8.426 13.571 1.00 95.25 599 LEU A O 1
ATOM 4531 N N . THR A 1 600 ? -1.816 -9.705 15.287 1.00 90.75 600 THR A N 1
ATOM 4532 C CA . THR A 1 600 ? -1.976 -8.623 16.272 1.00 90.75 600 THR A CA 1
ATOM 4533 C C . THR A 1 600 ? -1.760 -9.199 17.668 1.00 90.75 600 THR A C 1
ATOM 4535 O O . THR A 1 600 ? -2.085 -10.366 17.897 1.00 90.75 600 THR A O 1
ATOM 4538 N N . LYS A 1 601 ? -1.255 -8.396 18.607 1.00 91.38 601 LYS A N 1
ATOM 4539 C CA . LYS A 1 601 ? -1.238 -8.777 20.032 1.00 91.38 601 LYS A CA 1
ATOM 4540 C C . LYS A 1 601 ? -2.659 -8.666 20.605 1.00 91.38 601 LYS A C 1
ATOM 4542 O O . LYS A 1 601 ? -3.529 -8.055 19.995 1.00 91.38 601 LYS A O 1
ATOM 4547 N N . LEU A 1 602 ? -2.903 -9.199 21.804 1.00 92.00 602 LEU A N 1
ATOM 4548 C CA . LEU A 1 602 ? -4.170 -8.958 22.522 1.00 92.00 602 LEU A CA 1
ATOM 4549 C C . LEU A 1 602 ? -4.347 -7.463 22.865 1.00 92.00 602 LEU A C 1
ATOM 4551 O O . LEU A 1 602 ? -5.445 -6.917 22.765 1.00 92.00 602 LEU A O 1
ATOM 4555 N N . ILE A 1 603 ? -3.244 -6.791 23.217 1.00 87.94 603 ILE A N 1
ATOM 4556 C CA . ILE A 1 603 ? -3.180 -5.366 23.563 1.00 87.94 603 ILE A CA 1
ATOM 4557 C C . ILE A 1 603 ? -2.005 -4.722 22.811 1.00 87.94 603 ILE A C 1
ATOM 4559 O O . ILE A 1 603 ? -0.895 -5.253 22.822 1.00 87.94 603 ILE A O 1
ATOM 4563 N N . GLU A 1 604 ? -2.243 -3.565 22.192 1.00 79.81 604 GLU A N 1
ATOM 4564 C CA . GLU A 1 604 ? -1.229 -2.702 21.555 1.00 79.81 604 GLU A CA 1
ATOM 4565 C C . GLU A 1 604 ? -1.528 -1.247 21.957 1.00 79.81 604 GLU A C 1
ATOM 4567 O O . GLU A 1 604 ? -2.694 -0.838 21.977 1.00 79.81 604 GLU A O 1
ATOM 4572 N N . GLY A 1 605 ? -0.512 -0.459 22.318 1.00 77.12 605 GLY A N 1
ATOM 4573 C CA . GLY A 1 605 ? -0.674 0.930 22.772 1.00 77.12 605 GLY A CA 1
ATOM 4574 C C . GLY A 1 605 ? -1.653 1.107 23.944 1.00 77.12 605 GLY A C 1
ATOM 4575 O O . GLY A 1 605 ? -2.384 2.096 23.988 1.00 77.12 605 GLY A O 1
ATOM 4576 N N . GLY A 1 606 ? -1.743 0.114 24.839 1.00 80.38 606 GLY A N 1
ATOM 4577 C CA . GLY A 1 606 ? -2.694 0.086 25.961 1.00 80.38 606 GLY A CA 1
ATOM 4578 C C . GLY A 1 606 ? -4.164 -0.144 25.575 1.00 80.38 606 GLY A C 1
ATOM 4579 O O . GLY A 1 606 ? -5.040 0.001 26.424 1.00 80.38 606 GLY A O 1
ATOM 4580 N N . LYS A 1 607 ? -4.463 -0.488 24.315 1.00 83.50 607 LYS A N 1
ATOM 4581 C CA . LYS A 1 607 ? -5.828 -0.684 23.798 1.00 83.50 607 LYS A CA 1
ATOM 4582 C C . LYS A 1 607 ? -6.070 -2.150 23.445 1.00 83.50 607 LYS A C 1
ATOM 4584 O O . LYS A 1 607 ? -5.222 -2.767 22.805 1.00 83.50 607 LYS A O 1
ATOM 4589 N N . ASP A 1 608 ? -7.242 -2.677 23.808 1.00 88.62 608 ASP A N 1
ATOM 4590 C CA . ASP A 1 608 ? -7.698 -4.001 23.363 1.00 88.62 608 ASP A CA 1
ATOM 4591 C C . ASP A 1 608 ? -7.771 -4.064 21.827 1.00 88.62 608 ASP A C 1
ATOM 4593 O O . ASP A 1 608 ? -8.401 -3.233 21.160 1.00 88.62 608 ASP A O 1
ATOM 4597 N N . LYS A 1 609 ? -7.109 -5.081 21.284 1.00 90.56 609 LYS A N 1
ATOM 4598 C CA . LYS A 1 609 ? -7.033 -5.408 19.863 1.00 90.56 609 LYS A CA 1
ATOM 4599 C C . LYS A 1 609 ? -7.747 -6.718 19.536 1.00 90.56 609 LYS A C 1
ATOM 4601 O O . LYS A 1 609 ? -8.302 -6.836 18.442 1.00 90.56 609 LYS A O 1
ATOM 4606 N N . CYS A 1 610 ? -7.727 -7.683 20.452 1.00 94.88 610 CYS A N 1
ATOM 4607 C CA . CYS A 1 610 ? -8.259 -9.027 20.278 1.00 94.88 610 CYS A CA 1
ATOM 4608 C C . CYS A 1 610 ? -8.534 -9.673 21.645 1.00 94.88 610 CYS A C 1
ATOM 4610 O O . CYS A 1 610 ? -7.679 -9.644 22.524 1.00 94.88 610 CYS A O 1
ATOM 4612 N N . GLU A 1 611 ? -9.683 -10.336 21.777 1.00 96.81 611 GLU A N 1
ATOM 4613 C CA . GLU A 1 611 ? -10.017 -11.199 22.916 1.00 96.81 611 GLU A CA 1
ATOM 4614 C C . GLU A 1 611 ? -9.100 -12.437 22.973 1.00 96.81 611 GLU A C 1
ATOM 4616 O O . GLU A 1 611 ? -8.720 -12.965 21.920 1.00 96.81 611 GLU A O 1
ATOM 4621 N N . GLU A 1 612 ? -8.795 -12.968 24.166 1.00 97.69 612 GLU A N 1
ATOM 4622 C CA . GLU A 1 612 ? -8.130 -14.276 24.274 1.00 97.69 612 GLU A CA 1
ATOM 4623 C C . GLU A 1 612 ? -9.138 -15.405 24.006 1.00 97.69 612 GLU A C 1
ATOM 4625 O O . GLU A 1 612 ? -9.856 -15.898 24.879 1.00 97.69 612 GLU A O 1
ATOM 4630 N N . TYR A 1 613 ? -9.215 -15.808 22.739 1.00 98.19 613 TYR A N 1
ATOM 4631 C CA . TYR A 1 613 ? -10.219 -16.756 22.266 1.00 98.19 613 TYR A CA 1
ATOM 4632 C C . TYR A 1 613 ? -9.842 -18.233 22.453 1.00 98.19 613 TYR A C 1
ATOM 4634 O O . TYR A 1 613 ? -10.616 -19.092 22.047 1.00 98.19 613 TYR A O 1
ATOM 4642 N N . TRP A 1 614 ? -8.706 -18.566 23.071 1.00 98.31 614 TRP A N 1
ATOM 4643 C CA . TRP A 1 614 ? -8.235 -19.948 23.259 1.00 98.31 614 TRP A CA 1
ATOM 4644 C C . TRP A 1 614 ? -8.169 -20.367 24.741 1.00 98.31 614 TRP A C 1
ATOM 4646 O O . TRP A 1 614 ? -8.083 -19.508 25.617 1.00 98.31 614 TRP A O 1
ATOM 4656 N N . PRO A 1 615 ? -8.213 -21.677 25.050 1.00 97.75 615 PRO A N 1
ATOM 4657 C CA . PRO A 1 615 ? -7.937 -22.191 26.389 1.00 97.75 615 PRO A CA 1
ATOM 4658 C C . PRO A 1 615 ? -6.430 -22.307 26.667 1.00 97.75 615 PRO A C 1
ATOM 4660 O O . PRO A 1 615 ? -5.616 -22.400 25.744 1.00 97.75 615 PRO A O 1
ATOM 4663 N N . SER A 1 616 ? -6.063 -22.362 27.949 1.00 96.56 616 SER A N 1
ATOM 4664 C CA . SER A 1 616 ? -4.702 -22.678 28.401 1.00 96.56 616 SER A CA 1
ATOM 4665 C C . SER A 1 616 ? -4.302 -24.102 28.000 1.00 96.56 616 SER A C 1
ATOM 4667 O O . SER A 1 616 ? -5.149 -24.998 27.977 1.00 96.56 616 SER A O 1
ATOM 4669 N N . VAL A 1 617 ? -3.014 -24.331 27.727 1.00 97.12 617 VAL A N 1
ATOM 4670 C CA . VAL A 1 617 ? -2.471 -25.661 27.383 1.00 97.12 617 VAL A CA 1
ATOM 4671 C C . VAL A 1 617 ? -2.854 -26.704 28.443 1.00 97.12 617 VAL A C 1
ATOM 4673 O O . VAL A 1 617 ? -2.816 -26.421 29.638 1.00 97.12 617 VAL A O 1
ATOM 4676 N N . GLY A 1 618 ? -3.272 -27.891 27.997 1.00 96.62 618 GLY A N 1
ATOM 4677 C CA . GLY A 1 618 ? -3.792 -28.968 28.844 1.00 96.62 618 GLY A CA 1
ATOM 4678 C C . GLY A 1 618 ? -5.260 -28.808 29.264 1.00 96.62 618 GLY A C 1
ATOM 4679 O O . GLY A 1 618 ? -5.817 -29.725 29.863 1.00 96.62 618 GLY A O 1
ATOM 4680 N N . THR A 1 619 ? -5.917 -27.685 28.948 1.00 98.06 619 THR A N 1
ATOM 4681 C CA . THR A 1 619 ? -7.317 -27.427 29.334 1.00 98.06 619 THR A CA 1
ATOM 4682 C C . THR A 1 619 ? -8.273 -27.437 28.139 1.00 98.06 619 THR A C 1
ATOM 4684 O O . THR A 1 619 ? -7.886 -27.210 26.988 1.00 98.06 619 THR A O 1
ATOM 4687 N N . THR A 1 620 ? -9.550 -27.703 28.425 1.00 97.50 620 THR A N 1
ATOM 4688 C CA . THR A 1 620 ? -10.649 -27.681 27.450 1.00 97.50 620 THR A CA 1
ATOM 4689 C C . THR A 1 620 ? -11.652 -26.599 27.823 1.00 97.50 620 THR A C 1
ATOM 4691 O O . THR A 1 620 ? -12.084 -26.531 28.973 1.00 97.50 620 THR A O 1
ATOM 4694 N N . LYS A 1 621 ? -12.067 -25.782 26.851 1.00 97.81 621 LYS A N 1
ATOM 4695 C CA . LYS A 1 621 ? -13.106 -24.758 27.021 1.00 97.81 621 LYS A CA 1
ATOM 4696 C C . LYS A 1 621 ? -14.192 -24.923 25.962 1.00 97.81 621 LYS A C 1
ATOM 4698 O O . LYS A 1 621 ? -13.935 -25.307 24.822 1.00 97.81 621 LYS A O 1
ATOM 4703 N N . THR A 1 622 ? -15.430 -24.678 26.375 1.00 97.25 622 THR A N 1
ATOM 4704 C CA . THR A 1 622 ? -16.603 -24.719 25.497 1.00 97.25 622 THR A CA 1
ATOM 4705 C C . THR A 1 622 ? -16.848 -23.335 24.916 1.00 97.25 622 THR A C 1
ATOM 4707 O O . THR A 1 622 ? -16.863 -22.364 25.669 1.00 97.25 622 THR A O 1
ATOM 4710 N N . TYR A 1 623 ? -17.087 -23.272 23.609 1.00 96.00 623 TYR A N 1
ATOM 4711 C CA . TYR A 1 623 ? -17.417 -22.057 22.871 1.00 96.00 623 TYR A CA 1
ATOM 4712 C C . TYR A 1 623 ? -18.620 -22.363 21.969 1.00 96.00 623 TYR A C 1
ATOM 4714 O O . TYR A 1 623 ? -18.516 -23.139 21.015 1.00 96.00 623 TYR A O 1
ATOM 4722 N N . GLY A 1 624 ? -19.797 -21.836 22.308 1.00 93.69 624 GLY A N 1
ATOM 4723 C CA . GLY A 1 624 ? -21.043 -22.067 21.578 1.00 93.69 624 GLY A CA 1
ATOM 4724 C C . GLY A 1 624 ? -21.379 -23.553 21.423 1.00 93.69 624 GLY A C 1
ATOM 4725 O O . GLY A 1 624 ? -21.764 -24.228 22.384 1.00 93.69 624 GLY A O 1
ATOM 4726 N N . HIS A 1 625 ? -21.227 -24.072 20.203 1.00 93.44 625 HIS A N 1
ATOM 4727 C CA . HIS A 1 625 ? -21.555 -25.456 19.819 1.00 93.44 625 HIS A CA 1
ATOM 4728 C C . HIS A 1 625 ? -20.349 -26.398 19.721 1.00 93.44 625 HIS A C 1
ATOM 4730 O O . HIS A 1 625 ? -20.521 -27.566 19.354 1.00 93.44 625 HIS A O 1
ATOM 4736 N N . VAL A 1 626 ? -19.145 -25.921 20.046 1.00 95.69 626 VAL A N 1
ATOM 4737 C CA . VAL A 1 626 ? -17.907 -26.711 20.004 1.00 95.69 626 VAL A CA 1
ATOM 4738 C C . VAL A 1 626 ? -17.151 -26.677 21.332 1.00 95.69 626 VAL A C 1
ATOM 4740 O O . VAL A 1 626 ? -17.275 -25.750 22.134 1.00 95.69 626 VAL A O 1
ATOM 4743 N N . THR A 1 627 ? -16.357 -27.713 21.563 1.00 97.00 627 THR A N 1
ATOM 4744 C CA . THR A 1 627 ? -15.331 -27.769 22.607 1.00 97.00 627 THR A CA 1
ATOM 4745 C C . THR A 1 627 ? -13.961 -27.682 21.955 1.00 97.00 627 THR A C 1
ATOM 4747 O O . THR A 1 627 ? -13.719 -28.328 20.936 1.00 97.00 627 THR A O 1
ATOM 4750 N N . VAL A 1 628 ? -13.078 -26.882 22.545 1.00 98.19 628 VAL A N 1
ATOM 4751 C CA . VAL A 1 628 ? -11.704 -26.668 22.088 1.00 98.19 628 VAL A CA 1
ATOM 4752 C C . VAL A 1 628 ? -10.766 -27.083 23.214 1.00 98.19 628 VAL A C 1
ATOM 4754 O O . VAL A 1 628 ? -10.906 -26.596 24.337 1.00 98.19 628 VAL A O 1
ATOM 4757 N N . THR A 1 629 ? -9.812 -27.957 22.915 1.00 98.12 629 THR A N 1
ATOM 4758 C CA . THR A 1 629 ? -8.786 -28.451 23.841 1.00 98.12 629 THR A CA 1
ATOM 4759 C C . THR A 1 629 ? -7.419 -28.008 23.344 1.00 98.12 629 THR A C 1
ATOM 4761 O O . THR A 1 629 ? -7.058 -28.330 22.214 1.00 98.12 629 THR A O 1
ATOM 4764 N N . ALA A 1 630 ? -6.648 -27.279 24.154 1.00 98.00 630 ALA A N 1
ATOM 4765 C CA . ALA A 1 630 ? -5.290 -26.874 23.785 1.00 98.00 630 ALA A CA 1
ATOM 4766 C C . ALA A 1 630 ? -4.287 -27.985 24.116 1.00 98.00 630 ALA A C 1
ATOM 4768 O O . ALA A 1 630 ? -4.063 -28.287 25.288 1.00 98.00 630 ALA A O 1
ATOM 4769 N N . LEU A 1 631 ? -3.669 -28.572 23.089 1.00 97.62 631 LEU A N 1
ATOM 4770 C CA . LEU A 1 631 ? -2.704 -29.664 23.241 1.00 97.62 631 LEU A CA 1
ATOM 4771 C C . LEU A 1 631 ? -1.326 -29.152 23.671 1.00 97.62 631 LEU A C 1
ATOM 4773 O O . LEU A 1 631 ? -0.781 -29.609 24.669 1.00 97.62 631 LEU A O 1
ATOM 4777 N N . LYS A 1 632 ? -0.767 -28.198 22.915 1.00 96.19 632 LYS A N 1
ATOM 4778 C CA . LYS A 1 632 ? 0.552 -27.602 23.170 1.00 96.19 632 LYS A CA 1
ATOM 4779 C C . LYS A 1 632 ? 0.676 -26.200 22.570 1.00 96.19 632 LYS A C 1
ATOM 4781 O O . LYS A 1 632 ? -0.115 -25.817 21.702 1.00 96.19 632 LYS A O 1
ATOM 4786 N N . ALA A 1 633 ? 1.691 -25.463 23.012 1.00 95.62 633 ALA A N 1
ATOM 4787 C CA . ALA A 1 633 ? 2.097 -24.184 22.441 1.00 95.62 633 ALA A CA 1
ATOM 4788 C C . ALA A 1 633 ? 3.613 -24.186 22.180 1.00 95.62 633 ALA A C 1
ATOM 4790 O O . ALA A 1 633 ? 4.400 -24.240 23.121 1.00 95.62 633 ALA A O 1
ATOM 4791 N N . ASP A 1 634 ? 4.006 -24.125 20.909 1.00 92.38 634 ASP A N 1
ATOM 4792 C CA . ASP A 1 634 ? 5.400 -24.065 20.472 1.00 92.38 634 ASP A CA 1
ATOM 4793 C C . ASP A 1 634 ? 5.818 -22.592 20.328 1.00 92.38 634 ASP A C 1
ATOM 4795 O O . ASP A 1 634 ? 5.333 -21.884 19.438 1.00 92.38 634 ASP A O 1
ATOM 4799 N N . THR A 1 635 ? 6.712 -22.110 21.190 1.00 91.69 635 THR A N 1
ATOM 4800 C CA . THR A 1 635 ? 7.258 -20.745 21.102 1.00 91.69 635 THR A CA 1
ATOM 4801 C C . THR A 1 635 ? 8.465 -20.711 20.164 1.00 91.69 635 THR A C 1
ATOM 4803 O O . THR A 1 635 ? 9.410 -21.479 20.330 1.00 91.69 635 THR A O 1
ATOM 4806 N N . ARG A 1 636 ? 8.458 -19.795 19.192 1.00 88.25 636 ARG A N 1
ATOM 4807 C CA . ARG A 1 636 ? 9.618 -19.407 18.371 1.00 88.25 636 ARG A CA 1
ATOM 4808 C C . ARG A 1 636 ? 9.917 -17.919 18.639 1.00 88.25 636 ARG A C 1
ATOM 4810 O O . ARG A 1 636 ? 9.149 -17.256 19.330 1.00 88.25 636 ARG A O 1
ATOM 4817 N N . ALA A 1 637 ? 11.019 -17.384 18.106 1.00 84.75 637 ALA A N 1
ATOM 4818 C CA . ALA A 1 637 ? 11.472 -16.017 18.411 1.00 84.75 637 ALA A CA 1
ATOM 4819 C C . ALA A 1 637 ? 10.412 -14.928 18.131 1.00 84.75 637 ALA A C 1
ATOM 4821 O O . ALA A 1 637 ? 10.153 -14.080 18.981 1.00 84.75 637 ALA A O 1
ATOM 4822 N N . ASP A 1 638 ? 9.762 -15.000 16.966 1.00 90.06 638 ASP A N 1
ATOM 4823 C CA . ASP A 1 638 ? 8.861 -13.950 16.468 1.00 90.06 638 ASP A CA 1
ATOM 4824 C C . ASP A 1 638 ? 7.363 -14.296 16.591 1.00 90.06 638 ASP A C 1
ATOM 4826 O O . ASP A 1 638 ? 6.493 -13.460 16.322 1.00 90.06 638 ASP A O 1
ATOM 4830 N N . PHE A 1 639 ? 7.039 -15.547 16.936 1.00 94.75 639 PHE A N 1
ATOM 4831 C CA . PHE A 1 639 ? 5.677 -16.082 16.901 1.00 94.75 639 PHE A CA 1
ATOM 4832 C C . PHE A 1 639 ? 5.488 -17.307 17.805 1.00 94.75 639 PHE A C 1
ATOM 4834 O O . PHE A 1 639 ? 6.431 -18.033 18.112 1.00 94.75 639 PHE A O 1
ATOM 4841 N N . VAL A 1 640 ? 4.236 -17.580 18.176 1.00 96.06 640 VAL A N 1
ATOM 4842 C CA . VAL A 1 640 ? 3.824 -18.790 18.910 1.00 96.06 640 VAL A CA 1
ATOM 4843 C C . VAL A 1 640 ? 2.860 -19.608 18.055 1.00 96.06 640 VAL A C 1
ATOM 4845 O O . VAL A 1 640 ? 1.943 -19.051 17.447 1.00 96.06 640 VAL A O 1
ATOM 4848 N N . VAL A 1 641 ? 3.037 -20.929 18.036 1.00 98.00 641 VAL A N 1
ATOM 4849 C CA . VAL A 1 641 ? 2.124 -21.879 17.386 1.00 98.00 641 VAL A CA 1
ATOM 4850 C C . VAL A 1 641 ? 1.338 -22.633 18.455 1.00 98.00 641 VAL A C 1
ATOM 4852 O O . VAL A 1 641 ? 1.921 -23.394 19.218 1.00 98.00 641 VAL A O 1
ATOM 4855 N N . ARG A 1 642 ? 0.019 -22.446 18.532 1.00 98.31 642 ARG A N 1
ATOM 4856 C CA . ARG A 1 642 ? -0.860 -23.207 19.440 1.00 98.31 642 ARG A CA 1
ATOM 4857 C C . ARG A 1 642 ? -1.597 -24.282 18.656 1.00 98.31 642 ARG A C 1
ATOM 4859 O O . ARG A 1 642 ? -2.121 -23.990 17.584 1.00 98.31 642 ARG A O 1
ATOM 4866 N N . HIS A 1 643 ? -1.675 -25.496 19.190 1.00 97.75 643 HIS A N 1
ATOM 4867 C CA . HIS A 1 643 ? -2.375 -26.613 18.547 1.00 97.75 643 HIS A CA 1
ATOM 4868 C C . HIS A 1 643 ? -3.593 -27.013 19.367 1.00 97.75 643 HIS A C 1
ATOM 4870 O O . HIS A 1 643 ? -3.489 -27.229 20.577 1.00 97.75 643 HIS A O 1
ATOM 4876 N N . PHE A 1 644 ? -4.736 -27.126 18.699 1.00 98.44 644 PHE A N 1
ATOM 4877 C CA . PHE A 1 644 ? -6.020 -27.419 19.315 1.00 98.44 644 PHE A CA 1
ATOM 4878 C C . PHE A 1 644 ? -6.663 -28.658 18.703 1.00 98.44 644 PHE A C 1
ATOM 4880 O O . PHE A 1 644 ? -6.591 -28.852 17.490 1.00 98.44 644 PHE A O 1
ATOM 4887 N N . VAL A 1 645 ? -7.379 -29.426 19.522 1.00 97.88 645 VAL A N 1
ATOM 4888 C CA . VAL A 1 645 ? -8.456 -30.302 19.045 1.00 97.88 645 VAL A CA 1
ATOM 4889 C C . VAL A 1 645 ? -9.768 -29.546 19.194 1.00 97.88 645 VAL A C 1
ATOM 4891 O O . VAL A 1 645 ? -10.066 -29.020 20.267 1.00 97.88 645 VAL A O 1
ATOM 4894 N N . VAL A 1 646 ? -10.550 -29.492 18.121 1.00 97.12 646 VAL A N 1
ATOM 4895 C CA . VAL A 1 646 ? -11.916 -28.962 18.107 1.00 97.12 646 VAL A CA 1
ATOM 4896 C C . VAL A 1 646 ? -12.883 -30.125 17.895 1.00 97.12 646 VAL A C 1
ATOM 4898 O O . VAL A 1 646 ? -12.629 -31.005 17.072 1.00 97.12 646 VAL A O 1
ATOM 4901 N N . GLN A 1 647 ? -13.993 -30.134 18.630 1.00 95.12 647 GLN A N 1
ATOM 4902 C CA . GLN A 1 647 ? -15.031 -31.164 18.556 1.00 95.12 647 GLN A CA 1
ATOM 4903 C C . GLN A 1 647 ? -16.423 -30.530 18.633 1.00 95.12 647 GLN A C 1
ATOM 4905 O O . GLN A 1 647 ? -16.639 -29.585 19.393 1.00 95.12 647 GLN A O 1
ATOM 4910 N N . SER A 1 648 ? -17.394 -31.049 17.876 1.00 90.25 648 SER A N 1
ATOM 4911 C CA . SER A 1 648 ? -18.789 -30.601 17.987 1.00 90.25 648 SER A CA 1
ATOM 4912 C C . SER A 1 648 ? -19.513 -31.260 19.160 1.00 90.25 648 SER A C 1
ATOM 4914 O O . SER A 1 648 ? -19.421 -32.472 19.355 1.00 90.25 648 SER A O 1
ATOM 4916 N N . LYS A 1 649 ? -20.358 -30.491 19.864 1.00 81.25 649 LYS A N 1
ATOM 4917 C CA . LYS A 1 649 ? -21.274 -31.001 20.904 1.00 81.25 649 LYS A CA 1
ATOM 4918 C C . LYS A 1 649 ? -22.230 -32.104 20.427 1.00 81.25 649 LYS A C 1
ATOM 4920 O O . LYS A 1 649 ? -22.832 -32.771 21.261 1.00 81.25 649 LYS A O 1
ATOM 4925 N N . LYS A 1 650 ? -22.402 -32.293 19.112 1.00 72.94 650 LYS A N 1
ATOM 4926 C CA . LYS A 1 650 ? -23.235 -33.367 18.539 1.00 72.94 650 LYS A CA 1
ATOM 4927 C C . LYS A 1 650 ? -22.515 -34.718 18.402 1.00 72.94 650 LYS A C 1
ATOM 4929 O O . LYS A 1 650 ? -23.163 -35.688 18.020 1.00 72.94 650 LYS A O 1
ATOM 4934 N N . GLY A 1 651 ? -21.222 -34.794 18.725 1.00 67.69 651 GLY A N 1
ATOM 4935 C CA . GLY A 1 651 ? -20.409 -36.000 18.552 1.00 67.69 651 GLY A CA 1
ATOM 4936 C C . GLY A 1 651 ? -19.970 -36.239 17.101 1.00 67.69 651 GLY A C 1
ATOM 4937 O O . GLY A 1 651 ? -20.168 -35.390 16.231 1.00 67.69 651 GLY A O 1
ATOM 4938 N N . GLY A 1 652 ? -19.352 -37.399 16.858 1.00 70.75 652 GLY A N 1
ATOM 4939 C CA . GLY A 1 652 ? -18.778 -37.778 15.562 1.00 70.75 652 GLY A CA 1
ATOM 4940 C C . GLY A 1 652 ? -17.326 -37.325 15.411 1.00 70.75 652 GLY A C 1
ATOM 4941 O O . GLY A 1 652 ? -16.412 -38.062 15.767 1.00 70.75 652 GLY A O 1
ATOM 4942 N N . ASP A 1 653 ? -17.126 -36.113 14.900 1.00 81.81 653 ASP A N 1
ATOM 4943 C CA . ASP A 1 653 ? -15.822 -35.626 14.435 1.00 81.81 653 ASP A CA 1
ATOM 4944 C C . ASP A 1 653 ? -14.969 -34.969 15.539 1.00 81.81 653 ASP A C 1
ATOM 4946 O O . ASP A 1 653 ? -15.464 -34.153 16.323 1.00 81.81 653 ASP A O 1
ATOM 4950 N N . GLN A 1 654 ? -13.652 -35.197 15.488 1.00 91.25 654 GLN A N 1
ATOM 4951 C CA . GLN A 1 654 ? -12.620 -34.324 16.065 1.00 91.25 654 GLN A CA 1
ATOM 4952 C C . GLN A 1 654 ? -11.720 -33.781 14.947 1.00 91.25 654 GLN A C 1
ATOM 4954 O O . GLN A 1 654 ? -11.509 -34.457 13.940 1.00 91.25 654 GLN A O 1
ATOM 4959 N N . ARG A 1 655 ? -11.202 -32.555 15.097 1.00 93.44 655 ARG A N 1
ATOM 4960 C CA . ARG A 1 655 ? -10.370 -31.888 14.079 1.00 93.44 655 ARG A CA 1
ATOM 4961 C C . ARG A 1 655 ? -9.225 -31.107 14.710 1.00 93.44 655 ARG A C 1
ATOM 4963 O O . ARG A 1 655 ? -9.446 -30.357 15.660 1.00 93.44 655 ARG A O 1
ATOM 4970 N N . THR A 1 656 ? -8.025 -31.242 14.154 1.00 95.56 656 THR A N 1
ATOM 4971 C CA . THR A 1 656 ? -6.849 -30.476 14.585 1.00 95.56 656 THR A CA 1
ATOM 4972 C C . THR A 1 656 ? -6.840 -29.096 13.932 1.00 95.56 656 THR A C 1
ATOM 4974 O O . THR A 1 656 ? -7.016 -28.979 12.719 1.00 95.56 656 THR A O 1
ATOM 4977 N N . VAL A 1 657 ? -6.612 -28.051 14.728 1.00 98.12 657 VAL A N 1
ATOM 4978 C CA . VAL A 1 657 ? -6.486 -26.663 14.265 1.00 98.12 657 VAL A CA 1
ATOM 4979 C C . VAL A 1 657 ? -5.232 -26.039 14.872 1.00 98.12 657 VAL A C 1
ATOM 4981 O O . VAL A 1 657 ? -5.077 -26.025 16.094 1.00 98.12 657 VAL A O 1
ATOM 4984 N N . SER A 1 658 ? -4.350 -25.488 14.039 1.00 98.44 658 SER A N 1
ATOM 4985 C CA . SER A 1 658 ? -3.148 -24.771 14.486 1.00 98.44 658 SER A CA 1
ATOM 4986 C C . SER A 1 658 ? -3.345 -23.257 14.356 1.00 98.44 658 SER A C 1
ATOM 4988 O O . SER A 1 658 ? -3.627 -22.746 13.271 1.00 98.44 658 SER A O 1
ATOM 4990 N N . GLN A 1 659 ? -3.172 -22.517 15.452 1.00 98.56 659 GLN A N 1
ATOM 4991 C CA . GLN A 1 659 ? -3.069 -21.057 15.438 1.00 98.56 659 GLN A CA 1
ATOM 4992 C C . GLN A 1 659 ? -1.600 -20.642 15.357 1.00 98.56 659 GLN A C 1
ATOM 4994 O O . GLN A 1 659 ? -0.807 -21.013 16.216 1.00 98.56 659 GLN A O 1
ATOM 4999 N N . TYR A 1 660 ? -1.268 -19.791 14.394 1.00 98.19 660 TYR A N 1
ATOM 5000 C CA . TYR A 1 660 ? 0.035 -19.155 14.235 1.00 98.19 660 TYR A CA 1
ATOM 5001 C C . TYR A 1 660 ? -0.108 -17.677 14.618 1.00 98.19 660 TYR A C 1
ATOM 5003 O O . TYR A 1 660 ? -0.747 -16.905 13.903 1.00 98.19 660 TYR A O 1
ATOM 5011 N N . HIS A 1 661 ? 0.432 -17.296 15.773 1.00 97.56 661 HIS A N 1
ATOM 5012 C CA . HIS A 1 661 ? 0.286 -15.968 16.371 1.00 97.56 661 HIS A CA 1
ATOM 5013 C C . HIS A 1 661 ? 1.607 -15.205 16.247 1.00 97.56 661 HIS A C 1
ATOM 5015 O O . HIS A 1 661 ? 2.557 -15.492 16.974 1.00 97.56 661 HIS A O 1
ATOM 5021 N N . TYR A 1 662 ? 1.659 -14.245 15.325 1.00 96.00 662 TYR A N 1
ATOM 5022 C CA . TYR A 1 662 ? 2.817 -13.391 15.063 1.00 96.00 662 TYR A CA 1
ATOM 5023 C C . TYR A 1 662 ? 2.879 -12.237 16.074 1.00 96.00 662 TYR A C 1
ATOM 5025 O O . TYR A 1 662 ? 1.920 -11.477 16.205 1.00 96.00 662 TYR A O 1
ATOM 5033 N N . LEU A 1 663 ? 3.989 -12.122 16.809 1.00 90.69 663 LEU A N 1
ATOM 5034 C CA . LEU A 1 663 ? 4.095 -11.268 18.001 1.00 90.69 663 LEU A CA 1
ATOM 5035 C C . LEU A 1 663 ? 4.867 -9.962 17.769 1.00 90.69 663 LEU A C 1
ATOM 5037 O O . LEU A 1 663 ? 4.670 -8.998 18.511 1.00 90.69 663 LEU A O 1
ATOM 5041 N N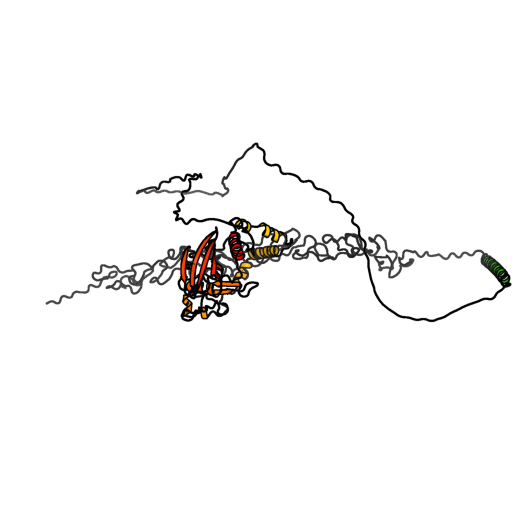 . VAL A 1 664 ? 5.728 -9.915 16.750 1.00 90.12 664 VAL A N 1
ATOM 5042 C CA . VAL A 1 664 ? 6.695 -8.819 16.538 1.00 90.12 664 VAL A CA 1
ATOM 5043 C C . VAL A 1 664 ? 6.245 -7.766 15.518 1.00 90.12 664 VAL A C 1
ATOM 5045 O O . VAL A 1 664 ? 7.053 -6.962 15.061 1.00 90.12 664 VAL A O 1
ATOM 5048 N N . TRP A 1 665 ? 4.949 -7.704 15.182 1.00 88.38 665 TRP A N 1
ATOM 5049 C CA . TRP A 1 665 ? 4.413 -6.546 14.455 1.00 88.38 665 TRP A CA 1
ATOM 5050 C C . TRP A 1 665 ? 4.433 -5.318 15.387 1.00 88.38 665 TRP A C 1
ATOM 5052 O O . TRP A 1 665 ? 3.782 -5.354 16.438 1.00 88.38 665 TRP A O 1
ATOM 5062 N N . PRO A 1 666 ? 5.153 -4.231 15.049 1.00 77.44 666 PRO A N 1
ATOM 5063 C CA . PRO A 1 666 ? 5.219 -3.046 15.900 1.00 77.44 666 PRO A CA 1
ATOM 5064 C C . PRO A 1 666 ? 3.880 -2.299 15.946 1.00 77.44 666 PRO A C 1
ATOM 5066 O O . PRO A 1 666 ? 3.039 -2.411 15.052 1.00 77.44 666 PRO A O 1
ATOM 5069 N N . ASP A 1 667 ? 3.654 -1.523 17.002 1.00 65.81 667 ASP A N 1
ATOM 5070 C CA . ASP A 1 667 ? 2.397 -0.790 17.200 1.00 65.81 667 ASP A CA 1
ATOM 5071 C C . ASP A 1 667 ? 2.237 0.359 16.171 1.00 65.81 667 ASP A C 1
ATOM 5073 O O . ASP A 1 667 ? 1.115 0.696 15.791 1.00 65.81 667 ASP A O 1
ATOM 5077 N N . HIS A 1 668 ? 3.360 0.867 15.644 1.00 63.50 668 HIS A N 1
ATOM 5078 C CA . HIS A 1 668 ? 3.475 1.813 14.527 1.00 63.50 668 HIS A CA 1
ATOM 5079 C C . HIS A 1 668 ? 4.365 1.219 13.420 1.00 63.50 668 HIS A C 1
ATOM 5081 O O . HIS A 1 668 ? 5.350 0.552 13.728 1.00 63.50 668 HIS A O 1
ATOM 5087 N N . GLY A 1 669 ? 4.048 1.468 12.144 1.00 76.44 669 GLY A N 1
ATOM 5088 C CA . GLY A 1 669 ? 4.835 0.960 11.013 1.00 76.44 669 GLY A CA 1
ATOM 5089 C C . GLY A 1 669 ? 4.642 -0.535 10.699 1.00 76.44 669 GLY A C 1
ATOM 5090 O O . GLY A 1 669 ? 3.569 -1.111 10.918 1.00 76.44 669 GLY A O 1
ATOM 5091 N N . VAL A 1 670 ? 5.683 -1.153 10.131 1.00 81.81 670 VAL A N 1
ATOM 5092 C CA . VAL A 1 670 ? 5.678 -2.519 9.567 1.00 81.81 670 VAL A CA 1
ATOM 5093 C C . VAL A 1 670 ? 6.735 -3.422 10.226 1.00 81.81 670 VAL A C 1
ATOM 5095 O O . VAL A 1 670 ? 7.701 -2.903 10.785 1.00 81.81 670 VAL A O 1
ATOM 5098 N N . PRO A 1 671 ? 6.590 -4.763 10.188 1.00 81.75 671 PRO A N 1
ATOM 5099 C CA . PRO A 1 671 ? 7.601 -5.685 10.706 1.00 81.75 671 PRO A CA 1
ATOM 5100 C C . PRO A 1 671 ? 8.841 -5.742 9.802 1.00 81.75 671 PRO A C 1
ATOM 5102 O O . PRO A 1 671 ? 8.806 -5.301 8.653 1.00 81.75 671 PRO A O 1
ATOM 5105 N N . SER A 1 672 ? 9.924 -6.359 10.282 1.00 82.56 672 SER A N 1
ATOM 5106 C CA . SER A 1 672 ? 11.092 -6.620 9.435 1.00 82.56 672 SER A CA 1
ATOM 5107 C C . SER A 1 672 ? 10.775 -7.663 8.354 1.00 82.56 672 SER A C 1
ATOM 5109 O O . SER A 1 672 ? 10.123 -8.681 8.608 1.00 82.56 672 SER A O 1
ATOM 5111 N N . THR A 1 673 ? 11.273 -7.430 7.135 1.00 78.06 673 THR A N 1
ATOM 5112 C CA . THR A 1 673 ? 11.013 -8.285 5.963 1.00 78.06 673 THR A CA 1
ATOM 5113 C C . THR A 1 673 ? 11.384 -9.744 6.220 1.00 78.06 673 THR A C 1
ATOM 5115 O O . THR A 1 673 ? 10.612 -10.644 5.897 1.00 78.06 673 THR A O 1
ATOM 5118 N N . TYR A 1 674 ? 12.538 -9.985 6.853 1.00 77.56 674 TYR A N 1
ATOM 5119 C CA . TYR A 1 674 ? 13.006 -11.331 7.186 1.00 77.56 674 TYR A CA 1
ATOM 5120 C C . TYR A 1 674 ? 12.034 -12.072 8.114 1.00 77.56 674 TYR A C 1
ATOM 5122 O O . TYR A 1 674 ? 11.687 -13.223 7.845 1.00 77.56 674 TYR A O 1
ATOM 5130 N N . SER A 1 675 ? 11.555 -11.406 9.169 1.00 85.75 675 SER A N 1
ATOM 5131 C CA . SER A 1 675 ? 10.655 -11.997 10.160 1.00 85.75 675 SER A CA 1
ATOM 5132 C C . SER A 1 675 ? 9.310 -12.385 9.540 1.00 85.75 675 SER A C 1
ATOM 5134 O O . SER A 1 675 ? 8.878 -13.537 9.637 1.00 85.75 675 SER A O 1
ATOM 5136 N N . LEU A 1 676 ? 8.673 -11.449 8.826 1.00 86.50 676 LEU A N 1
ATOM 5137 C CA . LEU A 1 676 ? 7.354 -11.671 8.234 1.00 86.50 676 LEU A CA 1
ATOM 5138 C C . LEU A 1 676 ? 7.389 -12.717 7.105 1.00 86.50 676 LEU A C 1
ATOM 5140 O O . LEU A 1 676 ? 6.494 -13.562 7.023 1.00 86.50 676 LEU A O 1
ATOM 5144 N N . VAL A 1 677 ? 8.435 -12.719 6.268 1.00 84.56 677 VAL A N 1
ATOM 5145 C CA . VAL A 1 677 ? 8.613 -13.731 5.209 1.00 84.56 677 VAL A CA 1
ATOM 5146 C C . VAL A 1 677 ? 8.913 -15.111 5.801 1.00 84.56 677 VAL A C 1
ATOM 5148 O O . VAL A 1 677 ? 8.367 -16.104 5.317 1.00 84.56 677 VAL A O 1
ATOM 5151 N N . SER A 1 678 ? 9.719 -15.195 6.864 1.00 83.50 678 SER A N 1
ATOM 5152 C CA . SER A 1 678 ? 10.007 -16.462 7.555 1.00 83.50 678 SER A CA 1
ATOM 5153 C C . SER A 1 678 ? 8.754 -17.044 8.212 1.00 83.50 678 SER A C 1
ATOM 5155 O O . SER A 1 678 ? 8.458 -18.226 8.030 1.00 83.50 678 SER A O 1
ATOM 5157 N N . PHE A 1 679 ? 7.956 -16.207 8.882 1.00 88.75 679 PHE A N 1
ATOM 5158 C CA . PHE A 1 679 ? 6.649 -16.594 9.418 1.00 88.75 679 PHE A CA 1
ATOM 5159 C C . PHE A 1 679 ? 5.704 -17.093 8.313 1.00 88.75 679 PHE A C 1
ATOM 5161 O O . PHE A 1 679 ? 5.158 -18.192 8.416 1.00 88.75 679 PHE A O 1
ATOM 5168 N N . TRP A 1 680 ? 5.560 -16.344 7.214 1.00 91.81 680 TRP A N 1
ATOM 5169 C CA . TRP A 1 680 ? 4.712 -16.746 6.085 1.00 91.81 680 TRP A CA 1
ATOM 5170 C C . TRP A 1 680 ? 5.149 -18.080 5.464 1.00 91.81 680 TRP A C 1
ATOM 5172 O O . TRP A 1 680 ? 4.300 -18.936 5.209 1.00 91.81 680 TRP A O 1
ATOM 5182 N N . ARG A 1 681 ? 6.460 -18.304 5.279 1.00 84.62 681 ARG A N 1
ATOM 5183 C CA . ARG A 1 681 ? 7.008 -19.595 4.821 1.00 84.62 681 ARG A CA 1
ATOM 5184 C C . ARG A 1 681 ? 6.652 -20.726 5.790 1.00 84.62 681 ARG A C 1
ATOM 5186 O O . ARG A 1 681 ? 6.141 -21.753 5.348 1.00 84.62 681 ARG A O 1
ATOM 5193 N N . TYR A 1 682 ? 6.844 -20.519 7.096 1.00 88.38 682 TYR A N 1
ATOM 5194 C CA . TYR A 1 682 ? 6.558 -21.515 8.134 1.00 88.38 682 TYR A CA 1
ATOM 5195 C C . TYR A 1 682 ? 5.077 -21.937 8.169 1.00 88.38 682 TYR A C 1
ATOM 5197 O O . TYR A 1 682 ? 4.785 -23.130 8.309 1.00 88.38 682 TYR A O 1
ATOM 5205 N N . VAL A 1 683 ? 4.154 -20.977 8.014 1.00 91.56 683 VAL A N 1
ATOM 5206 C CA . VAL A 1 683 ? 2.700 -21.216 7.929 1.00 91.56 683 VAL A CA 1
ATOM 5207 C C . VAL A 1 683 ? 2.335 -21.923 6.621 1.00 91.56 683 VAL A C 1
ATOM 5209 O O . VAL A 1 683 ? 1.633 -22.937 6.645 1.00 91.56 683 VAL A O 1
ATOM 5212 N N . LYS A 1 684 ? 2.832 -21.421 5.480 1.00 88.88 684 LYS A N 1
ATOM 5213 C CA . LYS A 1 684 ? 2.518 -21.941 4.140 1.00 88.88 684 LYS A CA 1
ATOM 5214 C C . LYS A 1 684 ? 2.985 -23.384 3.950 1.00 88.88 684 LYS A C 1
ATOM 5216 O O . LYS A 1 684 ? 2.241 -24.179 3.387 1.00 88.88 684 LYS A O 1
ATOM 5221 N N . ALA A 1 685 ? 4.167 -23.738 4.458 1.00 87.88 685 ALA A N 1
ATOM 5222 C CA . ALA A 1 685 ? 4.692 -25.107 4.413 1.00 87.88 685 ALA A CA 1
ATOM 5223 C C . ALA A 1 685 ? 3.824 -26.126 5.183 1.00 87.88 685 ALA A C 1
ATOM 5225 O O . ALA A 1 685 ? 3.967 -27.327 4.989 1.00 87.88 685 ALA A O 1
ATOM 5226 N N . ARG A 1 686 ? 2.913 -25.655 6.048 1.00 90.62 686 ARG A N 1
ATOM 5227 C CA . ARG A 1 686 ? 2.010 -26.478 6.871 1.00 90.62 686 ARG A CA 1
ATOM 5228 C C . ARG A 1 686 ? 0.537 -26.370 6.435 1.00 90.62 686 ARG A C 1
ATOM 5230 O O . ARG A 1 686 ? -0.349 -26.848 7.140 1.00 90.62 686 ARG A O 1
ATOM 5237 N N . ALA A 1 687 ? 0.260 -25.747 5.287 1.00 87.19 687 ALA A N 1
ATOM 5238 C CA . ALA A 1 687 ? -1.095 -25.516 4.791 1.00 87.19 687 ALA A CA 1
ATOM 5239 C C . ALA A 1 687 ? -1.699 -26.770 4.131 1.00 87.19 687 ALA A C 1
ATOM 5241 O O . ALA A 1 687 ? -1.393 -27.109 2.989 1.00 87.19 687 ALA A O 1
ATOM 5242 N N . GLN A 1 688 ? -2.628 -27.429 4.827 1.00 84.62 688 GLN A N 1
ATOM 5243 C CA . GLN A 1 688 ? -3.274 -28.686 4.408 1.00 84.62 688 GLN A CA 1
ATOM 5244 C C . GLN A 1 688 ? -4.402 -28.491 3.368 1.00 84.62 688 GLN A C 1
ATOM 5246 O O . GLN A 1 688 ? -5.447 -29.133 3.427 1.00 84.62 688 GLN A O 1
ATOM 5251 N N . GLY A 1 689 ? -4.243 -27.548 2.436 1.00 83.25 689 GLY A N 1
ATOM 5252 C CA . GLY A 1 689 ? -5.193 -27.273 1.347 1.00 83.25 689 GLY A CA 1
ATOM 5253 C C . GLY A 1 689 ? -6.530 -26.617 1.736 1.00 83.25 689 GLY A C 1
ATOM 5254 O O . GLY A 1 689 ? -7.138 -25.988 0.865 1.00 83.25 689 GLY A O 1
ATOM 5255 N N . ALA A 1 690 ? -6.961 -26.720 2.998 1.00 91.06 690 ALA A N 1
ATOM 5256 C CA . ALA A 1 690 ? -8.125 -26.040 3.575 1.00 91.06 690 ALA A CA 1
ATOM 5257 C C . ALA A 1 690 ? -7.997 -24.502 3.541 1.00 91.06 690 ALA A C 1
ATOM 5259 O O . ALA A 1 690 ? -6.915 -23.960 3.315 1.00 91.06 690 ALA A O 1
ATOM 5260 N N . ILE A 1 691 ? -9.107 -23.789 3.766 1.00 93.50 691 ILE A N 1
ATOM 5261 C CA . ILE A 1 691 ? -9.130 -22.318 3.772 1.00 93.50 691 ILE A CA 1
ATOM 5262 C C . ILE A 1 691 ? -8.612 -21.812 5.134 1.00 93.50 691 ILE A C 1
ATOM 5264 O O . ILE A 1 691 ? -9.248 -22.095 6.152 1.00 93.50 691 ILE A O 1
ATOM 5268 N N . PRO A 1 692 ? -7.494 -21.063 5.198 1.00 95.50 692 PRO A N 1
ATOM 5269 C CA . PRO A 1 692 ? -7.009 -20.488 6.447 1.00 95.50 692 PRO A CA 1
ATOM 5270 C C . PRO A 1 692 ? -7.854 -19.274 6.860 1.00 95.50 692 PRO A C 1
ATOM 5272 O O . PRO A 1 692 ? -8.268 -18.462 6.024 1.00 95.50 692 PRO A O 1
ATOM 5275 N N . VAL A 1 693 ? -8.066 -19.122 8.167 1.00 97.88 693 VAL A N 1
ATOM 5276 C CA . VAL A 1 693 ? -8.682 -17.929 8.767 1.00 97.88 693 VAL A CA 1
ATOM 5277 C C . VAL A 1 693 ? -7.573 -16.961 9.168 1.00 97.88 693 VAL A C 1
ATOM 5279 O O . VAL A 1 693 ? -6.692 -17.328 9.937 1.00 97.88 693 VAL A O 1
ATOM 5282 N N . VAL A 1 694 ? -7.603 -15.728 8.674 1.00 97.12 694 VAL A N 1
ATOM 5283 C CA . VAL A 1 694 ? -6.589 -14.693 8.920 1.00 97.12 694 VAL A CA 1
ATOM 5284 C C . VAL A 1 694 ? -7.234 -13.518 9.650 1.00 97.12 694 VAL A C 1
ATOM 5286 O O . VAL A 1 694 ? -8.288 -13.030 9.233 1.00 97.12 694 VAL A O 1
ATOM 5289 N N . HIS A 1 695 ? -6.616 -13.049 10.737 1.00 95.62 695 HIS A N 1
ATOM 5290 C CA . HIS A 1 695 ? -7.128 -11.914 11.504 1.00 95.62 695 HIS A CA 1
ATOM 5291 C C . HIS A 1 695 ? -6.051 -11.050 12.161 1.00 95.62 695 HIS A C 1
ATOM 5293 O O . HIS A 1 695 ? -4.924 -11.466 12.431 1.00 95.62 695 HIS A O 1
ATOM 5299 N N . CYS A 1 696 ? -6.453 -9.816 12.424 1.00 90.19 696 CYS A N 1
ATOM 5300 C CA . CYS A 1 696 ? -5.796 -8.795 13.231 1.00 90.19 696 CYS A CA 1
ATOM 5301 C C . CYS A 1 696 ? -6.935 -7.946 13.840 1.00 90.19 696 CYS A C 1
ATOM 5303 O O . CYS A 1 696 ? -8.109 -8.202 13.563 1.00 90.19 696 CYS A O 1
ATOM 5305 N N . SER A 1 697 ? -6.652 -6.931 14.664 1.00 82.81 697 SER A N 1
ATOM 5306 C CA . SER A 1 697 ? -7.697 -6.042 15.207 1.00 82.81 697 SER A CA 1
ATOM 5307 C C . SER A 1 697 ? -8.656 -5.462 14.151 1.00 82.81 697 SER A C 1
ATOM 5309 O O . SER A 1 697 ? -9.828 -5.230 14.448 1.00 82.81 697 SER A O 1
ATOM 5311 N N . LEU A 1 698 ? -8.179 -5.304 12.913 1.00 69.75 698 LEU A N 1
ATOM 5312 C CA . LEU A 1 698 ? -8.947 -5.009 11.704 1.00 69.75 698 LEU A CA 1
ATOM 5313 C C . LEU A 1 698 ? -8.579 -6.034 10.620 1.00 69.75 698 LEU A C 1
ATOM 5315 O O . LEU A 1 698 ? -7.413 -6.408 10.507 1.00 69.75 698 LEU A O 1
ATOM 5319 N N . TRP A 1 699 ? -9.557 -6.480 9.824 1.00 57.81 699 TRP A N 1
ATOM 5320 C CA . TRP A 1 699 ? -9.299 -7.413 8.715 1.00 57.81 699 TRP A CA 1
ATOM 5321 C C . TRP A 1 699 ? -8.739 -6.705 7.474 1.00 57.81 699 TRP A C 1
ATOM 5323 O O . TRP A 1 699 ? -7.935 -7.279 6.744 1.00 57.81 699 TRP A O 1
ATOM 5333 N N . ILE A 1 700 ? -9.113 -5.436 7.277 1.00 54.06 700 ILE A N 1
ATOM 5334 C CA . ILE A 1 700 ? -8.376 -4.507 6.417 1.00 54.06 700 ILE A CA 1
ATOM 5335 C C . ILE A 1 700 ? -6.988 -4.329 7.052 1.00 54.06 700 ILE A C 1
ATOM 5337 O O . ILE A 1 700 ? -6.932 -3.974 8.238 1.00 54.06 700 ILE A O 1
ATOM 5341 N N . PRO A 1 701 ? -5.879 -4.547 6.316 1.00 40.28 701 PRO A N 1
ATOM 5342 C CA . PRO A 1 701 ? -4.540 -4.306 6.834 1.00 40.28 701 PRO A CA 1
ATOM 5343 C C . PRO A 1 701 ? -4.453 -2.901 7.416 1.00 40.28 701 PRO A C 1
ATOM 5345 O O . PRO A 1 701 ? -4.729 -1.910 6.740 1.00 40.28 701 PRO A O 1
ATOM 5348 N N . SER A 1 702 ? -4.094 -2.811 8.694 1.00 34.16 702 SER A N 1
ATOM 5349 C CA . SER A 1 702 ? -3.909 -1.512 9.321 1.00 34.16 702 SER A CA 1
ATOM 5350 C C . SER A 1 702 ? -2.728 -0.818 8.656 1.00 34.16 702 SER A C 1
ATOM 5352 O O . SER A 1 702 ? -1.579 -1.174 8.916 1.00 34.16 702 SER A O 1
ATOM 5354 N N . VAL A 1 703 ? -3.007 0.234 7.884 1.00 35.31 703 VAL A N 1
ATOM 5355 C CA . VAL A 1 703 ? -2.069 1.348 7.731 1.00 35.31 703 VAL A CA 1
ATOM 5356 C C . VAL A 1 703 ? -1.904 1.943 9.129 1.00 35.31 703 VAL A C 1
ATOM 5358 O O . VAL A 1 703 ? -2.642 2.838 9.547 1.00 35.31 703 VAL A O 1
ATOM 5361 N N . LYS A 1 704 ? -0.988 1.354 9.906 1.00 37.00 704 LYS A N 1
ATOM 5362 C CA . LYS A 1 704 ? -0.587 1.800 11.242 1.00 37.00 704 LYS A CA 1
ATOM 5363 C C . LYS A 1 704 ? 0.124 3.139 11.074 1.00 37.00 704 LYS A C 1
ATOM 5365 O O . LYS A 1 704 ? 1.342 3.145 10.943 1.00 37.00 704 LYS A O 1
ATOM 5370 N N . ARG A 1 705 ? -0.690 4.207 10.978 1.00 27.92 705 ARG A N 1
ATOM 5371 C CA . ARG A 1 705 ? -0.364 5.597 10.601 1.00 27.92 705 ARG A CA 1
ATOM 5372 C C . ARG A 1 705 ? 1.107 5.785 10.224 1.00 27.92 705 ARG A C 1
ATOM 5374 O O . ARG A 1 705 ? 1.939 5.998 11.102 1.00 27.92 705 ARG A O 1
ATOM 5381 N N . LEU A 1 706 ? 1.385 5.779 8.920 1.00 25.73 706 LEU A N 1
ATOM 5382 C CA . LEU A 1 706 ? 2.558 6.467 8.384 1.00 25.73 706 LEU A CA 1
ATOM 5383 C C . LEU A 1 706 ? 2.287 7.967 8.543 1.00 25.73 706 LEU A C 1
ATOM 5385 O O . LEU A 1 706 ? 1.676 8.601 7.691 1.00 25.73 706 LEU A O 1
ATOM 5389 N N . GLY A 1 707 ? 2.602 8.457 9.736 1.00 26.08 707 GLY A N 1
ATOM 5390 C CA . GLY A 1 707 ? 2.354 9.810 10.204 1.00 26.08 707 GLY A CA 1
ATOM 5391 C C . GLY A 1 707 ? 3.440 10.165 11.203 1.00 26.08 707 GLY A C 1
ATOM 5392 O O . GLY A 1 707 ? 3.232 10.003 12.404 1.00 26.08 707 GLY A O 1
ATOM 5393 N N . ASN A 1 708 ? 4.589 10.523 10.634 1.00 25.08 708 ASN A N 1
ATOM 5394 C CA . ASN A 1 708 ? 5.720 11.291 11.152 1.00 25.08 708 ASN A CA 1
ATOM 5395 C C . ASN A 1 708 ? 6.593 11.581 9.923 1.00 25.08 708 ASN A C 1
ATOM 5397 O O . ASN A 1 708 ? 7.126 10.588 9.378 1.00 25.08 708 ASN A O 1
#

Radius of gyration: 53.6 Å; chains: 1; bounding box: 101×122×184 Å

Foldseek 3Di:
DDDDDPDPPQADFQFADPVRPDGAAQADVGRNQADRHPRFHPWHDFQAAPGRRHDGADQQFADTNRPDGAAQADVPSNQADRGPRFHPWHAFQAADGRSHDGADFQFADINRPDGAAQAVVGSRAADRGPRFHLWHQKQAADGRRHDGADQQFIDINRLDGAAQADVPSNQADRRPNFHPWHDWQADPGRRHHGADFQFADGHRHGAAAAPPPATADRGQRAHPNFHDWQFAHGRRHGADQQFATGNRPHGQAAADPPFGADRRPRFRPRAGDPQFDDRRRHHGNPPPPDDDDPDDPDDPVVVVVVVVVVVVVVVVVVVVPPDDDDDDYDDDDDDDDDDDDDDDDDDDDDDDDDDDDDDDDDDDDDDDDDDDDDDDDDDDDDDDDDDDDDDDDDDDDDDDDDDDDDDDDDDDDDDDDDDDDDDDDDDDDDDDDDDDDDDDDDDDDDDDDDDDDDDDDDDPDDPPPCLPVCVVVVVVVVVADPDHPVVVVVSVVVSCVRRVVVVVVVVPPDPDPPAAQVLCQDPLNCVLDLDNRQADHPVFFQFQPDDPPDPHHRDHRKGAPDDPPGHRQAIQHAAGDPVCLLVVLSSCVVQVAQEEEEEEDCDAPNDGLHDPSADDAQDWDDRNFKIKHWPDWDDDDFWIKIWIWIAGPVDDDIGIHIYIHGHQAHLADGGDPVSVVSSVSVRVVVDPVGHYYYYISDSPPDNRDPDD

pLDDT: mean 70.83, std 25.67, range [21.39, 98.56]

Secondary structure (DSSP, 8-state):
---------PPPTTEESTTS-EEP--BTT-TTSS-TTT---SSBSTTB-TTT--SBPPTTEESGGG-EEP--BTTGGGSS-TTT---SSB-TTB-TTTS-SBPPTTEESGGG-EEP-SBTT-GGGS-TTT---SSB-SSB-TTTS-SBPPTTEESGGG-EEP-SBTTGGGSS-TTT---SSBSSSB-TTT--SBPPTTEETTTTEEP--BGGGPPPPTTT---TT-BPTTB-TTT-PBPPTTEESGGG-EEP--BPTT-PPPTTT---TT-BPTTEESTTS-EE--------------SHHHHHHHHHHHHHHHHHHHHTSSSS------------------------------------------------------------------------------------------------------------------------------PPPPP-----TTGGGGGG--HHHHHHHHTS-SS-HHHHHHHHHHHHHHTSHHHHHHHHS--S--S--HHHHSTTTTTT-SBTTB---TTTEEE--PPTT--S-SEEEEEEEEETTEEEEEEEEEPP-GGGHHHHHHHHHHTT--EEEE-S-SEETTEE-----SPPTT-EEEETTEEEEEEEEEE-SSEEEEEEEEEETTSS-EEEEEEEEE----SSS---HHHHHHHHHHHHTT--SSPPEEEESSSS--------

InterPro domains:
  IPR000242 Tyrosine-specific protein phosphatase, PTPase domain [PF00102] (525-697)
  IPR000242 Tyrosine-specific protein phosphatase, PTPase domain [PR00700] (554-561)
  IPR000242 Tyrosine-specific protein phosphatase, PTPase domain [PR00700] (570-590)
  IPR000242 Tyrosine-specific protein phosphatase, PTPase domain [PR00700] (655-672)
  IPR000242 Tyrosine-specific protein phosphatase, PTPase domain [PS50055] (502-708)
  IPR000242 Tyrosine-specific protein phosphatase, PTPase domain [SM00194] (501-708)
  IPR029021 Protein-tyrosine phosphatase-like [G3DSA:3.90.190.10] (487-699)
  IPR029021 Protein-tyrosine phosphatase-like [SSF52799] (486-697)
  IPR050348 Protein-Tyrosine Phosphatase [PTHR19134] (210-697)